Protein AF-A0A5C6WV41-F1 (afdb_monomer_lite)

Foldseek 3Di:
DVVLVQADPVGDGDPLVVQCVPDPADSLLSLLQPPHDLLANLVSLLLRLLQRLVDQFADDLVPLVPCNVQLLVLLLVQQPPPQFPSVSSSSCLQVNDCNRNVTDPVSSVSSVVSSVVSCVSSVRDPVSNPDDHDDLLSVQLSSCQRPVLQKKFFDPVQVVCVVVVNHDAQFWTWIAQQPDIATETFDDRSNADVVRDRDDGAGIFGFSHKDWDDDPPGDIHIHTGRTRGDALVSCVVSVGADKDWADWDWADDPNATFIWTFIWGDGNNHTSDTDIDGDFDLVNLLRVLVCQLVVRDQPPQNLQQVFQLLLQQVLLLAPPVPDPWDHVDRDDDSSVLSSVLCVVQVGGTSRSSSVDHSVSSHDPCCVVTVDDPVVSVVSCQQQPQWDDDPRWIWGWDQRNVQLEIETETPDPVNLPDDDDALVPDHCSDSHFYWYDRPPDIDTRGD

Secondary structure (DSSP, 8-state):
-TTTTSB-TTSPBPHHHHHHHH-SS-HHHHHHHSS--TTTHHHHHHHHHHHHHTS-SBPPGGGSTT-HHHHHHHHHHHTTT--SHHHHHHHHHHH--TTTTTB-HHHHHHHHHHHHHHHHHHT--TTGGGSPPPPHHHHHHHHHHH-GGGEEEE-HHHHHHHHTT-PPTT--EEEE-SS-EEEEPPP--TTPPTT--PPPPPSEEEEEEEEEEE-TTS-EEEEEEEEEEE-HHHHHHTT-SEEEEEEEEEEEETTEEEEEEEEEEEETTEEEEEEEEE-BHHHHHHHHHHHHHTTSSSTTHHHHHHHHHHHHHHHHTS-GGG--S---SPPPPHHHHHHHHHHHTT--BGGGGGS--GGGGS--HHHHH---HHHHHHHHHHS-SEEEETTEEEEEEEETTTTEEEEEESSHHHHTSPPPPGGGS---TT-EEEEEETTEEEEEE-

Sequence (446 aa):
LRRARALDDQGRLTALGQELATMPVSGAEGRLLIDPPAALAATLCDLVAILQRGQDLLLPDHLLRGRKEDVREARRDLFEGLHDEVSLQLAALRHGEVRRHGLRPAALREVRQIARSLRETVGVSAEQARAPLSSAEELVRHALRRIPESAFVVRSRALKRRVDGRAVRGKPEPWGNGEIELLVWPFASPALKEGEKAPADPVAGVILDTFWLGDDGTGVRGSGKMLLPCSYADLVDADIGERKVGEVRAGNHRGAPYVRARVERALAGVALSANEEALRGPELVDAAAKAILEGRILKPAGEQVLNDLHIWEVLADWPNIDR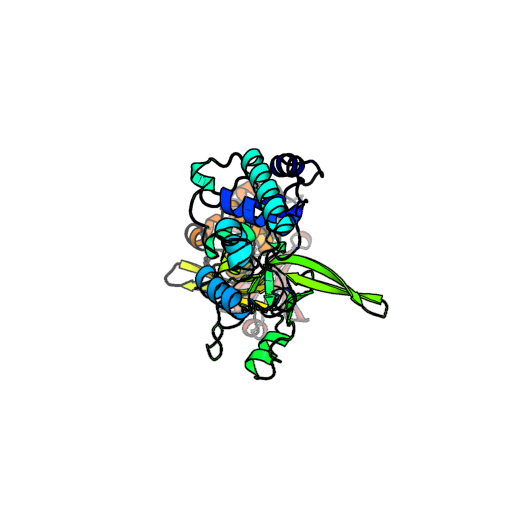TWIGEDPPPAPHDYLMERLRLLGVEREQDLMLVEPEDLRPDLEAELQIHRFDLDPLREEFPRVWEHLGFRYHCQVSPVARRVTMTPMDKKTARAADPKANLLPRFRGFRVRYKNASRVIDLRG

Organism: NCBI:txid2600176

Radius of gyration: 34.47 Å; chains: 1; bounding box: 79×51×101 Å

Structure (mmCIF, N/CA/C/O backbone):
data_AF-A0A5C6WV41-F1
#
_entry.id   AF-A0A5C6WV41-F1
#
loop_
_atom_site.group_PDB
_atom_site.id
_atom_site.type_symbol
_atom_site.label_atom_id
_atom_site.label_alt_id
_atom_site.label_comp_id
_atom_site.label_asym_id
_atom_site.label_entity_id
_atom_site.label_seq_id
_atom_site.pdbx_PDB_ins_code
_atom_site.Cartn_x
_atom_site.Cartn_y
_atom_site.Cartn_z
_atom_site.occupancy
_atom_site.B_iso_or_equiv
_atom_site.auth_seq_id
_atom_site.auth_comp_id
_atom_site.auth_asym_id
_atom_site.auth_atom_id
_atom_site.pdbx_PDB_model_num
ATOM 1 N N . LEU A 1 1 ? -11.807 14.377 2.434 1.00 68.44 1 LEU A N 1
ATOM 2 C CA . LEU A 1 1 ? -12.880 14.070 1.454 1.00 68.44 1 LEU A CA 1
ATOM 3 C C . LEU A 1 1 ? -12.355 13.456 0.149 1.00 68.44 1 LEU A C 1
ATOM 5 O O . LEU A 1 1 ? -12.734 12.327 -0.116 1.00 68.44 1 LEU A O 1
ATOM 9 N N . ARG A 1 2 ? -11.446 14.089 -0.620 1.00 77.25 2 ARG A N 1
ATOM 10 C CA . ARG A 1 2 ? -10.850 13.462 -1.834 1.00 77.25 2 ARG A CA 1
ATOM 11 C C . ARG A 1 2 ? -10.087 12.159 -1.560 1.00 77.25 2 ARG A C 1
ATOM 13 O O . ARG A 1 2 ? -10.391 11.144 -2.166 1.00 77.25 2 ARG A O 1
ATOM 20 N N . ARG A 1 3 ? -9.177 12.146 -0.573 1.00 72.25 3 ARG A N 1
ATOM 21 C CA . ARG A 1 3 ? -8.489 10.910 -0.123 1.00 72.25 3 ARG A CA 1
ATOM 22 C C . ARG A 1 3 ? -9.456 9.810 0.324 1.00 72.25 3 ARG A C 1
ATOM 24 O O . ARG A 1 3 ? -9.195 8.634 0.133 1.00 72.25 3 ARG A O 1
ATOM 31 N N . ALA A 1 4 ? -10.597 10.222 0.865 1.00 72.56 4 ALA A N 1
ATOM 32 C CA . ALA A 1 4 ? -11.679 9.344 1.280 1.00 72.56 4 ALA A CA 1
ATOM 33 C C . ALA A 1 4 ? -12.633 8.964 0.127 1.00 72.56 4 ALA A C 1
ATOM 35 O O . ALA A 1 4 ? -13.679 8.380 0.385 1.00 72.56 4 ALA A O 1
ATOM 36 N N . ARG A 1 5 ? -12.318 9.344 -1.123 1.00 81.19 5 ARG A N 1
ATOM 37 C CA . ARG A 1 5 ? -13.125 9.131 -2.340 1.00 81.19 5 ARG A CA 1
ATOM 38 C C . ARG A 1 5 ? -14.563 9.663 -2.260 1.00 81.19 5 ARG A C 1
ATOM 40 O O . ARG A 1 5 ? -15.425 9.245 -3.025 1.00 81.19 5 ARG A O 1
ATOM 47 N N . ALA A 1 6 ? -14.821 10.605 -1.353 1.00 82.62 6 ALA A N 1
ATOM 48 C CA . ALA A 1 6 ? -16.107 11.291 -1.217 1.00 82.62 6 ALA A CA 1
ATOM 49 C C . ALA A 1 6 ? -16.284 12.410 -2.260 1.00 82.62 6 ALA A C 1
ATOM 51 O O . ALA A 1 6 ? -17.397 12.863 -2.508 1.00 82.62 6 ALA A O 1
ATOM 52 N N . LEU A 1 7 ? -15.180 12.867 -2.856 1.00 86.69 7 LEU A N 1
ATOM 53 C CA . LEU A 1 7 ? -15.162 13.840 -3.943 1.00 86.69 7 LEU A CA 1
ATOM 54 C C . LEU A 1 7 ? -14.374 13.271 -5.122 1.00 86.69 7 LEU A C 1
ATOM 56 O O . LEU A 1 7 ? -13.359 12.611 -4.890 1.00 86.69 7 LEU A O 1
ATOM 60 N N . ASP A 1 8 ? -14.820 13.556 -6.342 1.00 88.12 8 ASP A N 1
ATOM 61 C CA . ASP A 1 8 ? -14.084 13.257 -7.572 1.00 88.12 8 ASP A CA 1
ATOM 62 C C . ASP A 1 8 ? -12.961 14.283 -7.847 1.00 88.12 8 ASP A C 1
ATOM 64 O O . ASP A 1 8 ? -12.753 15.248 -7.092 1.00 88.12 8 ASP A O 1
ATOM 68 N N . ASP A 1 9 ? -12.226 14.080 -8.943 1.00 87.75 9 ASP A N 1
ATOM 69 C CA . ASP A 1 9 ? -11.111 14.943 -9.361 1.00 87.75 9 ASP A CA 1
ATOM 70 C C . ASP A 1 9 ? -11.558 16.377 -9.687 1.00 87.75 9 ASP A C 1
ATOM 72 O O . ASP A 1 9 ? -10.780 17.326 -9.579 1.00 87.75 9 ASP A O 1
ATOM 76 N N . GLN A 1 10 ? -12.839 16.558 -10.009 1.00 89.38 10 GLN A N 1
ATOM 77 C CA . GLN A 1 10 ? -13.462 17.847 -10.310 1.00 89.38 10 GLN A CA 1
ATOM 78 C C . GLN A 1 10 ? -14.072 18.497 -9.055 1.00 89.38 10 GLN A C 1
ATOM 80 O O . GLN A 1 10 ? -14.589 19.611 -9.125 1.00 89.38 10 GLN A O 1
ATOM 85 N N . GLY A 1 11 ? -13.986 17.838 -7.893 1.00 86.88 11 GLY A N 1
ATOM 86 C CA . GLY A 1 11 ? -14.503 18.325 -6.617 1.00 86.88 11 GLY A CA 1
ATOM 87 C C . GLY A 1 11 ? -16.009 18.134 -6.414 1.00 86.88 11 GLY A C 1
ATOM 88 O O . GLY A 1 11 ? -16.570 18.798 -5.544 1.00 86.88 11 GLY A O 1
ATOM 89 N N . ARG A 1 12 ? -16.673 17.257 -7.175 1.00 91.12 12 ARG A N 1
ATOM 90 C CA . ARG A 1 12 ? -18.102 16.933 -7.010 1.00 91.12 12 ARG A CA 1
ATOM 91 C C . ARG A 1 12 ? -18.279 15.740 -6.077 1.00 91.12 12 ARG A C 1
ATOM 93 O O . ARG A 1 12 ? -17.393 14.894 -5.981 1.00 91.12 12 ARG A O 1
ATOM 100 N N . LEU A 1 13 ? -19.425 15.662 -5.395 1.00 88.88 13 LEU A N 1
ATOM 101 C CA . LEU A 1 13 ? -19.749 14.520 -4.534 1.00 88.88 13 LEU A CA 1
ATOM 102 C C . LEU A 1 13 ? -19.895 13.244 -5.365 1.00 88.88 13 LEU A C 1
ATOM 104 O O . LEU A 1 13 ? -20.698 13.185 -6.295 1.00 88.88 13 LEU A O 1
ATOM 108 N N . THR A 1 14 ? -19.150 12.215 -4.976 1.00 88.62 14 THR A N 1
ATOM 109 C CA . THR A 1 14 ? -19.346 10.847 -5.469 1.00 88.62 14 THR A CA 1
ATOM 110 C C . THR A 1 14 ? -20.588 10.228 -4.819 1.00 88.62 14 THR A C 1
ATOM 112 O O . THR A 1 14 ? -21.137 10.799 -3.878 1.00 88.62 14 THR A O 1
ATOM 115 N N . ALA A 1 15 ? -21.017 9.036 -5.252 1.00 85.50 15 ALA A N 1
ATOM 116 C CA . ALA A 1 15 ? -22.096 8.302 -4.572 1.00 85.50 15 ALA A CA 1
ATOM 117 C C . ALA A 1 15 ? -21.792 8.099 -3.072 1.00 85.50 15 ALA A C 1
ATOM 119 O O . ALA A 1 15 ? -22.626 8.390 -2.220 1.00 85.50 15 ALA A O 1
ATOM 120 N N . LEU A 1 16 ? -20.543 7.734 -2.752 1.00 82.88 16 LEU A N 1
ATOM 121 C CA . LEU A 1 16 ? -20.043 7.652 -1.377 1.00 82.88 16 LEU A CA 1
ATOM 122 C C . LEU A 1 16 ? -20.139 9.002 -0.646 1.00 82.88 16 LEU A C 1
ATOM 124 O O . LEU A 1 16 ? -20.516 9.056 0.520 1.00 82.88 16 LEU A O 1
ATOM 128 N N . GLY A 1 17 ? -19.785 10.101 -1.318 1.00 84.56 17 GLY A N 1
ATOM 129 C CA . GLY A 1 17 ? -19.886 11.445 -0.752 1.00 84.56 17 GLY A CA 1
ATOM 130 C C . GLY A 1 17 ? -21.323 11.882 -0.474 1.00 84.56 17 GLY A C 1
ATOM 131 O O . GLY A 1 17 ? -21.571 12.525 0.544 1.00 84.56 17 GLY A O 1
ATOM 132 N N . GLN A 1 18 ? -22.261 11.522 -1.350 1.00 87.88 18 GLN A N 1
ATOM 133 C CA . GLN A 1 18 ? -23.688 11.783 -1.161 1.00 87.88 18 GLN A CA 1
ATOM 134 C C . GLN A 1 18 ? -24.226 11.014 0.045 1.00 87.88 18 GLN A C 1
ATOM 136 O O . GLN A 1 18 ? -24.887 11.607 0.890 1.00 87.88 18 GLN A O 1
ATOM 141 N N . GLU A 1 19 ? -23.881 9.733 0.172 1.00 85.12 19 GLU A N 1
ATOM 142 C CA . GLU A 1 19 ? -24.282 8.914 1.315 1.00 85.12 19 GLU A CA 1
ATOM 143 C C . GLU A 1 19 ? -23.692 9.455 2.628 1.00 85.12 19 GLU A C 1
ATOM 145 O O . GLU A 1 19 ? -24.432 9.677 3.587 1.00 85.12 19 GLU A O 1
ATOM 150 N N . LEU A 1 20 ? -22.396 9.802 2.652 1.00 85.88 20 LEU A N 1
ATOM 151 C CA . LEU A 1 20 ? -21.759 10.446 3.812 1.00 85.88 20 LEU A CA 1
ATOM 152 C C . LEU A 1 20 ? -22.460 11.739 4.231 1.00 85.88 20 LEU A C 1
ATOM 154 O O . LEU A 1 20 ? -22.569 12.003 5.424 1.00 85.88 20 LEU A O 1
ATOM 158 N N . ALA A 1 21 ? -22.931 12.541 3.274 1.00 86.31 21 ALA A N 1
ATOM 159 C CA . ALA A 1 21 ? -23.607 13.804 3.560 1.00 86.31 21 ALA A CA 1
ATOM 160 C C . ALA A 1 21 ? -24.962 13.618 4.268 1.00 86.31 21 ALA A C 1
ATOM 162 O O . ALA A 1 21 ? -25.455 14.559 4.886 1.00 86.31 21 ALA A O 1
ATOM 163 N N . THR A 1 22 ? -25.552 12.420 4.202 1.00 85.62 22 THR A N 1
ATOM 164 C CA . THR A 1 22 ? -26.795 12.081 4.918 1.00 85.62 22 THR A CA 1
ATOM 165 C C . THR A 1 22 ? -26.556 11.565 6.338 1.00 85.62 22 THR A C 1
ATOM 167 O O . THR A 1 22 ? -27.488 11.519 7.141 1.00 85.62 22 THR A O 1
ATOM 170 N N . MET A 1 23 ? -25.316 11.190 6.668 1.00 85.81 23 MET A N 1
ATOM 171 C CA . MET A 1 23 ? -24.986 10.584 7.953 1.00 85.81 23 MET A CA 1
ATOM 172 C C . MET A 1 23 ? -24.879 11.654 9.052 1.00 85.81 23 MET A C 1
ATOM 174 O O . MET A 1 23 ? -24.146 12.630 8.887 1.00 85.81 23 MET A O 1
ATOM 178 N N . PRO A 1 24 ? -25.534 11.477 10.216 1.00 86.88 24 PRO A N 1
ATOM 179 C CA . PRO A 1 24 ? -25.537 12.467 11.295 1.00 86.88 24 PRO A CA 1
ATOM 180 C C . PRO A 1 24 ? -24.291 12.361 12.198 1.00 86.88 24 PRO A C 1
ATOM 182 O O . PRO A 1 24 ? -24.400 12.454 13.418 1.00 86.88 24 PRO A O 1
ATOM 185 N N . VAL A 1 25 ? -23.116 12.102 11.621 1.00 88.75 25 VAL A N 1
ATOM 186 C CA . VAL A 1 25 ? -21.850 11.863 12.342 1.00 88.75 25 VAL A CA 1
ATOM 187 C C . VAL A 1 25 ? -20.672 12.492 11.594 1.00 88.75 25 VAL A C 1
ATOM 189 O O . VAL A 1 25 ? -20.831 12.993 10.479 1.00 88.75 25 VAL A O 1
ATOM 192 N N . SER A 1 26 ? -19.471 12.486 12.183 1.00 86.38 26 SER A N 1
ATOM 193 C CA . SER A 1 26 ? -18.295 13.013 11.482 1.00 86.38 26 SER A CA 1
ATOM 194 C C . SER A 1 26 ? -17.955 12.177 10.241 1.00 86.38 26 SER A C 1
ATOM 196 O O . SER A 1 26 ? -18.305 11.002 10.133 1.00 86.38 26 SER A O 1
ATOM 198 N N . GLY A 1 27 ? -17.201 12.754 9.301 1.00 84.94 27 GLY A N 1
ATOM 199 C CA . GLY A 1 27 ? -16.843 12.058 8.061 1.00 84.94 27 GLY A CA 1
ATOM 200 C C . GLY A 1 27 ? -15.998 10.789 8.254 1.00 84.94 27 GLY A C 1
ATOM 201 O O . GLY A 1 27 ? -16.021 9.912 7.395 1.00 84.94 27 GLY A O 1
ATOM 202 N N . ALA A 1 28 ? -15.238 10.653 9.346 1.00 85.88 28 ALA A N 1
ATOM 203 C CA . ALA A 1 28 ? -14.498 9.419 9.631 1.00 85.88 28 ALA A CA 1
ATOM 204 C C . ALA A 1 28 ? -15.422 8.318 10.159 1.00 85.88 28 ALA A C 1
ATOM 206 O O . ALA A 1 28 ? -15.414 7.209 9.631 1.00 85.88 28 ALA A O 1
ATOM 207 N N . GLU A 1 29 ? -16.279 8.644 11.120 1.00 92.50 29 GLU A N 1
ATOM 208 C CA . GLU A 1 29 ? -17.235 7.692 11.688 1.00 92.50 29 GLU A CA 1
ATOM 209 C C . GLU A 1 29 ? -18.311 7.289 10.676 1.00 92.50 29 GLU A C 1
ATOM 211 O O . GLU A 1 29 ? -18.661 6.117 10.584 1.00 92.50 29 GLU A O 1
ATOM 216 N N . GLY A 1 30 ? -18.785 8.225 9.849 1.00 92.88 30 GLY A N 1
ATOM 217 C CA . GLY A 1 30 ? -19.754 7.939 8.790 1.00 92.88 30 GLY A CA 1
ATOM 218 C C . GLY A 1 30 ? -19.226 6.908 7.794 1.00 92.88 30 GLY A C 1
ATOM 219 O O . GLY A 1 30 ? -19.957 6.011 7.393 1.00 92.88 30 GLY A O 1
ATOM 220 N N . ARG A 1 31 ? -17.926 6.948 7.467 1.00 92.75 31 ARG A N 1
ATOM 221 C CA . ARG A 1 31 ? -17.300 5.947 6.584 1.00 92.75 31 ARG A CA 1
ATOM 222 C C . ARG A 1 31 ? -17.290 4.543 7.169 1.00 92.75 31 ARG A C 1
ATOM 224 O O . ARG A 1 31 ? -17.295 3.589 6.398 1.00 92.75 31 ARG A O 1
ATOM 231 N N . LEU A 1 32 ? -17.280 4.400 8.495 1.00 95.06 32 LEU A N 1
ATOM 232 C CA . LEU A 1 32 ? -17.419 3.090 9.132 1.00 95.06 32 LEU A CA 1
ATOM 233 C C . LEU A 1 32 ? -18.825 2.510 8.925 1.00 95.06 32 LEU A C 1
ATOM 235 O O . LEU A 1 32 ? -18.962 1.290 8.909 1.00 95.06 32 LEU A O 1
ATOM 239 N N . LEU A 1 33 ? -19.842 3.359 8.750 1.00 94.88 33 LEU A N 1
ATOM 240 C CA . LEU A 1 33 ? -21.252 2.971 8.650 1.00 94.88 33 LEU A CA 1
ATOM 241 C C . LEU A 1 33 ? -21.782 2.847 7.222 1.00 94.88 33 LEU A C 1
ATOM 243 O O . LEU A 1 33 ? -22.921 2.425 7.057 1.00 94.88 33 LEU A O 1
ATOM 247 N N . ILE A 1 34 ? -20.997 3.209 6.209 1.00 89.44 34 ILE A N 1
ATOM 248 C CA . ILE A 1 34 ? -21.413 3.079 4.809 1.00 89.44 34 ILE A CA 1
ATOM 249 C C . ILE A 1 34 ? -21.175 1.663 4.322 1.00 89.44 34 ILE A C 1
ATOM 251 O O . ILE A 1 34 ? -20.047 1.165 4.405 1.00 89.44 34 ILE A O 1
ATOM 255 N N . ASP A 1 35 ? -22.239 1.057 3.793 1.00 86.00 35 ASP A N 1
ATOM 256 C CA . ASP A 1 35 ? -22.278 -0.327 3.318 1.00 86.00 35 ASP A CA 1
ATOM 257 C C . ASP A 1 35 ? -21.479 -1.275 4.244 1.00 86.00 35 ASP A C 1
ATOM 259 O O . ASP A 1 35 ? -20.424 -1.813 3.867 1.00 86.00 35 ASP A O 1
ATOM 263 N N . PRO A 1 36 ? -21.869 -1.374 5.531 1.00 92.00 36 PRO A N 1
ATOM 264 C CA . PRO A 1 36 ? -21.168 -2.215 6.479 1.00 92.00 36 PRO A CA 1
ATOM 265 C C . PRO A 1 36 ? -21.532 -3.681 6.211 1.00 92.00 36 PRO A C 1
ATOM 267 O O . PRO A 1 36 ? -22.696 -3.985 5.936 1.00 92.00 36 PRO A O 1
ATOM 270 N N . PRO A 1 37 ? -20.589 -4.630 6.364 1.00 94.12 37 PRO A N 1
ATOM 271 C CA . PRO A 1 37 ? -20.933 -6.044 6.332 1.00 94.12 37 PRO A CA 1
ATOM 272 C C . PRO A 1 37 ? -22.066 -6.341 7.319 1.00 94.12 37 PRO A C 1
ATOM 274 O O . PRO A 1 37 ? -22.039 -5.869 8.458 1.00 94.12 37 PRO A O 1
ATOM 277 N N . ALA A 1 38 ? -23.046 -7.148 6.905 1.00 92.38 38 ALA A N 1
ATOM 278 C CA . ALA A 1 38 ? -24.262 -7.390 7.685 1.00 92.38 38 ALA A CA 1
ATOM 279 C C . ALA A 1 38 ? -23.987 -7.888 9.118 1.00 92.38 38 ALA A C 1
ATOM 281 O O . ALA A 1 38 ? -24.734 -7.548 10.035 1.00 92.38 38 ALA A O 1
ATOM 282 N N . ALA A 1 39 ? -22.906 -8.651 9.310 1.00 94.38 39 ALA A N 1
ATOM 283 C CA . ALA A 1 39 ? -22.458 -9.149 10.611 1.00 94.38 39 ALA A CA 1
ATOM 284 C C . ALA A 1 39 ? -21.830 -8.067 11.515 1.00 94.38 39 ALA A C 1
ATOM 286 O O . ALA A 1 39 ? -21.826 -8.222 12.732 1.00 94.38 39 ALA A O 1
ATOM 287 N N . LEU A 1 40 ? -21.316 -6.973 10.941 1.00 96.44 40 LEU A N 1
ATOM 288 C CA . LEU A 1 40 ? -20.650 -5.884 11.669 1.00 96.44 40 LEU A CA 1
ATOM 289 C C . LEU A 1 40 ? -21.560 -4.684 11.912 1.00 96.44 40 LEU A C 1
ATOM 291 O O . LEU A 1 40 ? -21.309 -3.904 12.828 1.00 96.44 40 LEU A O 1
ATOM 295 N N . ALA A 1 41 ? -22.606 -4.517 11.099 1.00 96.38 41 ALA A N 1
ATOM 296 C CA . ALA A 1 41 ? -23.414 -3.302 11.052 1.00 96.38 41 ALA A CA 1
ATOM 297 C C . ALA A 1 41 ? -23.902 -2.847 12.439 1.00 96.38 41 ALA A C 1
ATOM 299 O O . ALA A 1 41 ? -23.717 -1.692 12.820 1.00 96.38 41 ALA A O 1
ATOM 300 N N . ALA A 1 42 ? -24.448 -3.768 13.240 1.00 97.38 42 ALA A N 1
ATOM 301 C CA . ALA A 1 42 ? -24.949 -3.445 14.573 1.00 97.38 42 ALA A CA 1
ATOM 302 C C . ALA A 1 42 ? -23.843 -2.984 15.537 1.00 97.38 42 ALA A C 1
ATOM 304 O O . ALA A 1 42 ? -24.066 -2.036 16.292 1.00 97.38 42 ALA A O 1
ATOM 305 N N . THR A 1 43 ? -22.680 -3.640 15.508 1.00 98.25 43 THR A N 1
ATOM 306 C CA . THR A 1 43 ? -21.510 -3.313 16.338 1.00 98.25 43 THR A CA 1
ATOM 307 C C . THR A 1 43 ? -20.843 -2.015 15.887 1.00 98.25 43 THR A C 1
ATOM 309 O O . THR A 1 43 ? -20.404 -1.233 16.724 1.00 98.25 43 THR A O 1
ATOM 312 N N . LEU A 1 44 ? -20.824 -1.725 14.587 1.00 97.88 44 LEU A N 1
ATOM 313 C CA . LEU A 1 44 ? -20.314 -0.459 14.059 1.00 97.88 44 LEU A CA 1
ATOM 314 C C . LEU A 1 44 ? -21.205 0.720 14.470 1.00 97.88 44 LEU A C 1
ATOM 316 O O . LEU A 1 44 ? -20.680 1.750 14.887 1.00 97.88 44 LEU A O 1
ATOM 320 N N . CYS A 1 45 ? -22.536 0.565 14.447 1.00 97.81 45 CYS A N 1
ATOM 321 C CA . CYS A 1 45 ? -23.451 1.581 14.982 1.00 97.81 45 CYS A CA 1
ATOM 322 C C . CYS A 1 45 ? -23.202 1.852 16.475 1.00 97.81 45 CYS A C 1
ATOM 324 O O . CYS A 1 45 ? -23.268 2.999 16.908 1.00 97.81 45 CYS A O 1
ATOM 326 N N . ASP A 1 46 ? -22.910 0.814 17.263 1.00 98.31 46 ASP A N 1
ATOM 327 C CA . ASP A 1 46 ? -22.556 0.964 18.678 1.00 98.31 46 ASP A CA 1
ATOM 328 C C . ASP A 1 46 ? -21.232 1.685 18.879 1.00 98.31 46 ASP A C 1
ATOM 330 O O . ASP A 1 46 ? -21.146 2.599 19.696 1.00 98.31 46 ASP A O 1
ATOM 334 N N . LEU A 1 47 ? -20.211 1.283 18.123 1.00 97.94 47 LEU A N 1
ATOM 335 C CA . LEU A 1 47 ? -18.893 1.893 18.167 1.00 97.94 47 LEU A CA 1
ATOM 336 C C . LEU A 1 47 ? -18.985 3.382 17.843 1.00 97.94 47 LEU A C 1
ATOM 338 O O . LEU A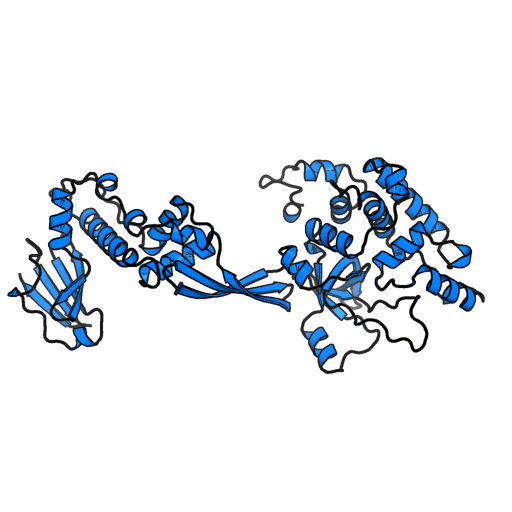 1 47 ? -18.530 4.209 18.625 1.00 97.94 47 LEU A O 1
ATOM 342 N N . VAL A 1 48 ? -19.643 3.735 16.739 1.00 97.69 48 VAL A N 1
ATOM 343 C CA . VAL A 1 48 ? -19.828 5.136 16.353 1.00 97.69 48 VAL A CA 1
ATOM 344 C C . VAL A 1 48 ? -20.650 5.901 17.389 1.00 97.69 48 VAL A C 1
ATOM 346 O O . VAL A 1 48 ? -20.319 7.041 17.697 1.00 97.69 48 VAL A O 1
ATOM 349 N N . ALA A 1 49 ? -21.664 5.286 18.002 1.00 97.62 49 ALA A N 1
ATOM 350 C CA . ALA A 1 49 ? -22.406 5.927 19.086 1.00 97.62 49 ALA A CA 1
ATOM 351 C C . ALA A 1 49 ? -21.533 6.228 20.317 1.00 97.62 49 ALA A C 1
ATOM 353 O O . ALA A 1 49 ? -21.720 7.260 20.965 1.00 97.62 49 ALA A O 1
ATOM 354 N N . ILE A 1 50 ? -20.586 5.343 20.647 1.00 97.38 50 ILE A N 1
ATOM 355 C CA . ILE A 1 50 ? -19.607 5.560 21.722 1.00 97.38 50 ILE A CA 1
ATOM 356 C C . ILE A 1 50 ? -18.671 6.720 21.355 1.00 97.38 50 ILE A C 1
ATOM 358 O O . ILE A 1 50 ? -18.470 7.618 22.175 1.00 97.38 50 ILE A O 1
ATOM 362 N N . LEU A 1 51 ? -18.144 6.730 20.126 1.00 96.06 51 LEU A N 1
ATOM 363 C CA . LEU A 1 51 ? -17.219 7.762 19.639 1.00 96.06 51 LEU A CA 1
ATOM 364 C C . LEU A 1 51 ? -17.870 9.151 19.611 1.00 96.06 51 LEU A C 1
ATOM 366 O O . LEU A 1 51 ? -17.315 10.092 20.175 1.00 96.06 51 LEU A O 1
ATOM 370 N N . GLN A 1 52 ? -19.103 9.249 19.106 1.00 94.31 52 GLN A N 1
ATOM 371 C CA . GLN A 1 52 ? -19.891 10.486 19.086 1.00 94.31 52 GLN A CA 1
ATOM 372 C C . GLN A 1 52 ? -20.054 11.117 20.471 1.00 94.31 52 GLN A C 1
ATOM 374 O O . GLN A 1 52 ? -20.142 12.339 20.603 1.00 94.31 52 GLN A O 1
ATOM 379 N N . ARG A 1 53 ? -20.087 10.297 21.528 1.00 91.00 53 ARG A N 1
ATOM 380 C CA . ARG A 1 53 ? -20.200 10.806 22.893 1.00 91.00 53 ARG A CA 1
ATOM 381 C C . ARG A 1 53 ? -18.880 11.346 23.447 1.00 91.00 53 ARG A C 1
ATOM 383 O O . ARG A 1 53 ? -18.917 12.248 24.294 1.00 91.00 53 ARG A O 1
ATOM 390 N N . GLY A 1 54 ? -17.753 10.757 23.043 1.00 84.81 54 GLY A N 1
ATOM 391 C CA . GLY A 1 54 ? -16.397 11.140 23.456 1.00 84.81 54 GLY A CA 1
ATOM 392 C C . GLY A 1 54 ? -16.096 10.968 24.952 1.00 84.81 54 GLY A C 1
ATOM 393 O O . GLY A 1 54 ? -15.170 11.588 25.477 1.00 84.81 54 GLY A O 1
ATOM 394 N N . GLN A 1 55 ? -16.899 10.188 25.687 1.00 84.12 55 GLN A N 1
ATOM 395 C CA . GLN A 1 55 ? -16.736 9.979 27.131 1.00 84.12 55 GLN A CA 1
ATOM 396 C C . GLN A 1 55 ? -16.842 8.504 27.509 1.00 84.12 55 GLN A C 1
ATOM 398 O O . GLN A 1 55 ? -17.703 7.786 27.011 1.00 84.12 55 GLN A O 1
ATOM 403 N N . ASP A 1 56 ? -16.004 8.094 28.462 1.00 89.44 56 ASP A N 1
ATOM 404 C CA . ASP A 1 56 ? -15.994 6.741 29.018 1.00 89.44 56 ASP A CA 1
ATOM 405 C C . ASP A 1 56 ? -17.329 6.406 29.709 1.00 89.44 56 ASP A C 1
ATOM 407 O O . ASP A 1 56 ? -17.836 7.183 30.531 1.00 89.44 56 ASP A O 1
ATOM 411 N N . LEU A 1 57 ? -17.890 5.233 29.398 1.00 94.94 57 LEU A N 1
ATOM 412 C CA . LEU A 1 57 ? -19.103 4.711 30.025 1.00 94.94 57 LEU A CA 1
ATOM 413 C C . LEU A 1 57 ? -18.892 4.325 31.497 1.00 94.94 57 LEU A C 1
ATOM 415 O O . LEU A 1 57 ? -19.853 4.333 32.276 1.00 94.94 57 LEU A O 1
ATOM 419 N N . LEU A 1 58 ? -17.662 4.010 31.903 1.00 94.81 58 LEU A N 1
ATOM 420 C CA . LEU A 1 58 ? -17.319 3.630 33.267 1.00 94.81 58 LEU A CA 1
ATOM 421 C C . LEU A 1 58 ? -17.220 4.852 34.192 1.00 94.81 58 LEU A C 1
ATOM 423 O O . LEU A 1 58 ? -16.742 5.936 33.843 1.00 94.81 58 LEU A O 1
ATOM 427 N N . LEU A 1 59 ? -17.650 4.666 35.441 1.00 93.25 59 LEU A N 1
ATOM 428 C CA . LEU A 1 59 ? -17.312 5.583 36.523 1.00 93.25 59 LEU A CA 1
ATOM 429 C C . LEU A 1 59 ? -15.876 5.320 37.008 1.00 93.25 59 LEU A C 1
ATOM 431 O O . LEU A 1 59 ? -15.535 4.162 37.278 1.00 93.25 59 LEU A O 1
ATOM 435 N N . PRO A 1 60 ? -15.068 6.377 37.197 1.00 89.62 60 PRO A N 1
ATOM 436 C CA . PRO A 1 60 ? -13.793 6.298 37.891 1.00 89.62 60 PRO A CA 1
ATOM 437 C C . PRO A 1 60 ? -13.932 5.732 39.304 1.00 89.62 60 PRO A C 1
ATOM 439 O O . PRO A 1 60 ? -14.901 6.024 40.007 1.00 89.62 60 PRO A O 1
ATOM 442 N N . ASP A 1 61 ? -12.905 5.012 39.753 1.00 86.69 61 ASP A N 1
ATOM 443 C CA . ASP A 1 61 ? -12.856 4.344 41.059 1.00 86.69 61 ASP A CA 1
ATOM 444 C C . ASP A 1 61 ? -13.199 5.261 42.245 1.00 86.69 61 ASP A C 1
ATOM 446 O O . ASP A 1 61 ? -13.919 4.859 43.159 1.00 86.69 61 ASP A O 1
ATOM 450 N N . HIS A 1 62 ? -12.732 6.514 42.224 1.00 88.12 62 HIS A N 1
ATOM 451 C CA . HIS A 1 62 ? -12.985 7.484 43.296 1.00 88.12 62 HIS A CA 1
ATOM 452 C C . HIS A 1 62 ? -14.465 7.901 43.413 1.00 88.12 62 HIS A C 1
ATOM 454 O O . HIS A 1 62 ? -14.874 8.429 44.444 1.00 88.12 62 HIS A O 1
ATOM 460 N N . LEU A 1 63 ? -15.292 7.636 42.393 1.00 90.19 63 LEU A N 1
ATOM 461 C CA . LEU A 1 63 ? -16.732 7.922 42.398 1.00 90.19 63 LEU A CA 1
ATOM 462 C C . LEU A 1 63 ? -17.595 6.724 42.828 1.00 90.19 63 LEU A C 1
ATOM 464 O O . LEU A 1 63 ? -18.812 6.871 42.940 1.00 90.19 63 LEU A O 1
ATOM 468 N N . LEU A 1 64 ? -17.007 5.554 43.108 1.00 89.19 64 LEU A N 1
ATOM 469 C CA . LEU A 1 64 ? -17.753 4.327 43.433 1.00 89.19 64 LEU A CA 1
ATOM 470 C C . LEU A 1 64 ? -18.253 4.243 44.893 1.00 89.19 64 LEU A C 1
ATOM 472 O O . LEU A 1 64 ? -18.980 3.308 45.225 1.00 89.19 64 LEU A O 1
ATOM 476 N N . ARG A 1 65 ? -17.917 5.228 45.747 1.00 82.44 65 ARG A N 1
ATOM 477 C CA . ARG A 1 65 ? -18.460 5.456 47.112 1.00 82.44 65 ARG A CA 1
ATOM 478 C C . ARG A 1 65 ? -18.686 4.170 47.934 1.00 82.44 65 ARG A C 1
ATOM 480 O O . ARG A 1 65 ? -19.820 3.803 48.219 1.00 82.44 65 ARG A O 1
ATOM 487 N N . GLY A 1 66 ? -17.606 3.478 48.301 1.00 82.56 66 GLY A N 1
ATOM 488 C CA . GLY A 1 66 ? -17.639 2.300 49.185 1.00 82.56 66 GLY A CA 1
ATOM 489 C C . GLY A 1 66 ? -17.940 0.958 48.504 1.00 82.56 66 GLY A C 1
ATOM 490 O O . GLY A 1 66 ? -17.594 -0.074 49.056 1.00 82.56 66 GLY A O 1
ATOM 491 N N . ARG A 1 67 ? -18.474 0.949 47.275 1.00 88.88 67 ARG A N 1
ATOM 492 C CA . ARG A 1 67 ? -18.755 -0.279 46.492 1.00 88.88 67 ARG A CA 1
ATOM 493 C C . ARG A 1 67 ? -17.626 -0.647 45.530 1.00 88.88 67 ARG A C 1
ATOM 495 O O . ARG A 1 67 ? -17.855 -1.202 44.460 1.00 88.88 67 ARG A O 1
ATOM 502 N N . LYS A 1 68 ? -16.407 -0.215 45.851 1.00 89.62 68 LYS A N 1
ATOM 503 C CA . LYS A 1 68 ? -15.271 -0.276 44.929 1.00 89.62 68 LYS A CA 1
ATOM 504 C C . LYS A 1 68 ? -14.931 -1.720 44.570 1.00 89.62 68 LYS A C 1
ATOM 506 O O . LYS A 1 68 ? -14.719 -2.006 43.398 1.00 89.62 68 LYS A O 1
ATOM 511 N N . GLU A 1 69 ? -14.902 -2.598 45.568 1.00 90.88 69 GLU A N 1
ATOM 512 C CA . GLU A 1 69 ? -14.464 -3.979 45.384 1.00 90.88 69 GLU A CA 1
ATOM 513 C C . GLU A 1 69 ? -15.513 -4.816 44.643 1.00 90.88 69 GLU A C 1
ATOM 515 O O . GLU A 1 69 ? -15.177 -5.403 43.619 1.00 90.88 69 GLU A O 1
ATOM 520 N N . ASP A 1 70 ? -16.791 -4.727 45.029 1.00 93.44 70 ASP A N 1
ATOM 521 C CA . ASP A 1 70 ? -17.901 -5.393 44.326 1.00 93.44 70 ASP A CA 1
ATOM 522 C C . ASP A 1 70 ? -17.982 -4.986 42.845 1.00 93.44 70 ASP A C 1
ATOM 524 O O . ASP A 1 70 ? -18.172 -5.814 41.955 1.00 93.44 70 ASP A O 1
ATOM 528 N N . VAL A 1 71 ? -17.821 -3.687 42.555 1.00 94.81 71 VAL A N 1
ATOM 529 C CA . VAL A 1 71 ? -17.840 -3.181 41.175 1.00 94.81 71 VAL A CA 1
ATOM 530 C C . VAL A 1 71 ? -16.617 -3.663 40.399 1.00 94.81 71 VAL A C 1
ATOM 532 O O . VAL A 1 71 ? -16.739 -3.966 39.214 1.00 94.81 71 VAL A O 1
ATOM 535 N N . ARG A 1 72 ? -15.439 -3.729 41.029 1.00 91.62 72 ARG A N 1
ATOM 536 C CA . ARG A 1 72 ? -14.230 -4.273 40.394 1.00 91.62 72 ARG A CA 1
ATOM 537 C C . ARG A 1 72 ? -14.401 -5.746 40.067 1.00 91.62 72 ARG A C 1
ATOM 539 O O . ARG A 1 72 ? -14.059 -6.139 38.962 1.00 91.62 72 ARG A O 1
ATOM 546 N N . GLU A 1 73 ? -14.957 -6.531 40.982 1.00 93.25 73 GLU A N 1
ATOM 547 C CA . GLU A 1 73 ? -15.261 -7.940 40.745 1.00 93.25 73 GLU A CA 1
ATOM 548 C C . GLU A 1 73 ? -16.230 -8.117 39.581 1.00 93.25 73 GLU A C 1
ATOM 550 O O . GLU A 1 73 ? -15.892 -8.781 38.608 1.00 93.25 73 GLU A O 1
ATOM 555 N N . ALA A 1 74 ? -17.354 -7.401 39.590 1.00 95.12 74 ALA A N 1
ATOM 556 C CA . ALA A 1 74 ? -18.304 -7.468 38.487 1.00 95.12 74 ALA A CA 1
ATOM 557 C C . ALA A 1 74 ? -17.711 -7.004 37.143 1.00 95.12 74 ALA A C 1
ATOM 559 O O . ALA A 1 74 ? -18.072 -7.527 36.091 1.00 95.12 74 ALA A O 1
ATOM 560 N N . ARG A 1 75 ? -16.812 -6.009 37.147 1.00 95.25 75 ARG A N 1
ATOM 561 C CA . ARG A 1 75 ? -16.090 -5.582 35.936 1.00 95.25 75 ARG A CA 1
ATOM 562 C C . ARG A 1 75 ? -15.115 -6.649 35.446 1.00 95.25 75 ARG A C 1
ATOM 564 O O . ARG A 1 75 ? -14.947 -6.756 34.237 1.00 95.25 75 ARG A O 1
ATOM 571 N N . ARG A 1 76 ? -14.492 -7.422 36.343 1.00 93.12 76 ARG A N 1
ATOM 572 C CA . ARG A 1 76 ? -13.628 -8.542 35.949 1.00 93.12 76 ARG A CA 1
ATOM 573 C C . ARG A 1 76 ? -14.410 -9.602 35.191 1.00 93.12 76 ARG A C 1
ATOM 575 O O . ARG A 1 76 ? -13.959 -10.000 34.127 1.00 93.12 76 ARG A O 1
ATOM 582 N N . ASP A 1 77 ? -15.593 -9.956 35.682 1.00 94.25 77 ASP A N 1
ATOM 583 C CA . ASP A 1 77 ? -16.464 -10.924 35.009 1.00 94.25 77 ASP A CA 1
ATOM 584 C C . ASP A 1 77 ? -16.953 -10.397 33.651 1.00 94.25 77 ASP A C 1
ATOM 586 O O . ASP A 1 77 ? -16.923 -11.104 32.650 1.00 94.25 77 ASP A O 1
ATOM 590 N N . LEU A 1 78 ? -17.391 -9.133 33.593 1.00 95.75 78 LEU A N 1
ATOM 591 C CA . LEU A 1 78 ? -17.932 -8.542 32.363 1.00 95.75 78 LEU A CA 1
ATOM 592 C C . LEU A 1 78 ? -16.879 -8.392 31.254 1.00 95.75 78 LEU A C 1
ATOM 594 O O . LEU A 1 78 ? -17.220 -8.456 30.074 1.00 95.75 78 LEU A O 1
ATOM 598 N N . PHE A 1 79 ? -15.627 -8.123 31.626 1.00 94.81 79 PHE A N 1
ATOM 599 C CA . PHE A 1 79 ? -14.546 -7.808 30.690 1.00 94.81 79 PHE A CA 1
ATOM 600 C C . PHE A 1 79 ? -13.511 -8.929 30.569 1.00 94.81 79 PHE A C 1
ATOM 602 O O . PHE A 1 79 ? -12.405 -8.691 30.079 1.00 94.81 79 PHE A O 1
ATOM 609 N N . GLU A 1 80 ? -13.846 -10.139 31.017 1.00 92.06 80 GLU A N 1
ATOM 610 C CA . GLU A 1 80 ? -12.977 -11.304 30.893 1.00 92.06 80 GLU A CA 1
ATOM 611 C C . GLU A 1 80 ? -12.544 -11.509 29.429 1.00 92.06 80 GLU A C 1
ATOM 613 O O . GLU A 1 80 ? -13.354 -11.451 28.504 1.00 92.06 80 GLU A O 1
ATOM 618 N N . GLY A 1 81 ? -11.237 -11.689 29.210 1.00 88.38 81 GLY A N 1
ATOM 619 C CA . GLY A 1 81 ? -10.650 -11.846 27.874 1.00 88.38 81 GLY A CA 1
ATOM 620 C C . GLY A 1 81 ? -10.572 -10.568 27.025 1.00 88.38 81 GLY A C 1
ATOM 621 O O . GLY A 1 81 ? -10.070 -10.624 25.904 1.00 88.38 81 GLY A O 1
ATOM 622 N N . LEU A 1 82 ? -11.027 -9.414 27.530 1.00 91.62 82 LEU A N 1
ATOM 623 C CA . LEU A 1 82 ? -10.949 -8.143 26.807 1.00 91.62 82 LEU A CA 1
ATOM 624 C C . LEU A 1 82 ? -9.668 -7.379 27.160 1.00 91.62 82 LEU A C 1
ATOM 626 O O . LEU A 1 82 ? -9.350 -7.112 28.329 1.00 91.62 82 LEU A O 1
ATOM 630 N N . HIS A 1 83 ? -8.933 -6.995 26.118 1.00 88.81 83 HIS A N 1
ATOM 631 C CA . HIS A 1 83 ? -7.586 -6.431 26.232 1.00 88.81 83 HIS A CA 1
ATOM 632 C C . HIS A 1 83 ? -7.419 -5.085 25.519 1.00 88.81 83 HIS A C 1
ATOM 634 O O . HIS A 1 83 ? -6.302 -4.586 25.413 1.00 88.81 83 HIS A O 1
ATOM 640 N N . ASP A 1 84 ? -8.518 -4.476 25.077 1.00 93.00 84 ASP A N 1
ATOM 641 C CA . ASP A 1 84 ? -8.520 -3.180 24.409 1.00 93.00 84 ASP A CA 1
ATOM 642 C C . ASP A 1 84 ? -9.718 -2.306 24.816 1.00 93.00 84 ASP A C 1
ATOM 644 O O . ASP A 1 84 ? -10.744 -2.790 25.306 1.00 93.00 84 ASP A O 1
ATOM 648 N N . GLU A 1 85 ? -9.568 -0.993 24.619 1.00 93.62 85 GLU A N 1
ATOM 649 C CA . GLU A 1 85 ? -10.565 0.012 25.004 1.00 93.62 85 GLU A CA 1
ATOM 650 C C . GLU A 1 85 ? -11.874 -0.141 24.222 1.00 93.62 85 GLU A C 1
ATOM 652 O O . GLU A 1 85 ? -12.954 0.046 24.784 1.00 93.62 85 GLU A O 1
ATOM 657 N N . VAL A 1 86 ? -11.794 -0.499 22.938 1.00 96.19 86 VAL A N 1
ATOM 658 C CA . VAL A 1 86 ? -12.948 -0.566 22.036 1.00 96.19 86 VAL A CA 1
ATOM 659 C C . VAL A 1 86 ? -13.869 -1.714 22.431 1.00 96.19 86 VAL A C 1
ATOM 661 O O . VAL A 1 86 ? -15.055 -1.490 22.693 1.00 96.19 86 VAL A O 1
ATOM 664 N N . SER A 1 87 ? -13.323 -2.925 22.544 1.00 95.62 87 SER A N 1
ATOM 665 C CA . SER A 1 87 ? -14.067 -4.116 22.955 1.00 95.62 87 SER A CA 1
ATOM 666 C C . SER A 1 87 ? -14.693 -3.925 24.334 1.00 95.62 87 SER A C 1
ATOM 668 O O . SER A 1 87 ? -15.853 -4.284 24.546 1.00 95.62 87 SER A O 1
ATOM 670 N N . LEU A 1 88 ? -13.969 -3.284 25.259 1.00 95.62 88 LEU A N 1
ATOM 671 C CA . LEU A 1 88 ? -14.479 -2.986 26.593 1.00 95.62 88 LEU A CA 1
ATOM 672 C C . LEU A 1 88 ? -15.692 -2.047 26.552 1.00 95.62 88 LEU A C 1
ATOM 674 O O . LEU A 1 88 ? -16.705 -2.323 27.201 1.00 95.62 88 LEU A O 1
ATOM 678 N N . GLN A 1 89 ? -15.618 -0.938 25.809 1.00 96.81 89 GLN A N 1
ATOM 679 C CA . GLN A 1 89 ? -16.729 0.020 25.731 1.00 96.81 89 GLN A CA 1
ATOM 680 C C . GLN A 1 89 ? -17.953 -0.591 25.035 1.00 96.81 89 GLN A C 1
ATOM 682 O O . GLN A 1 89 ? -19.085 -0.366 25.469 1.00 96.81 89 GLN A O 1
ATOM 687 N N . LEU A 1 90 ? -17.741 -1.420 24.009 1.00 97.56 90 LEU A N 1
ATOM 688 C CA . LEU A 1 90 ? -18.808 -2.171 23.343 1.00 97.56 90 LEU A CA 1
ATOM 689 C C . LEU A 1 90 ? -19.498 -3.150 24.306 1.00 97.56 90 LEU A C 1
ATOM 691 O O . LEU A 1 90 ? -20.731 -3.166 24.395 1.00 97.56 90 LEU A O 1
ATOM 695 N N . ALA A 1 91 ? -18.723 -3.909 25.086 1.00 97.00 91 ALA A N 1
ATOM 696 C CA . ALA A 1 91 ? -19.255 -4.810 26.107 1.00 97.00 91 ALA A CA 1
ATOM 697 C C . ALA A 1 91 ? -20.020 -4.043 27.200 1.00 97.00 91 ALA A C 1
ATOM 699 O O . ALA A 1 91 ? -21.133 -4.426 27.570 1.00 97.00 91 ALA A O 1
ATOM 700 N N . ALA A 1 92 ? -19.485 -2.908 27.662 1.00 97.25 92 ALA A N 1
ATOM 701 C CA . ALA A 1 92 ? -20.150 -2.044 28.635 1.00 97.25 92 ALA A CA 1
ATOM 702 C C . ALA A 1 92 ? -21.484 -1.490 28.103 1.00 97.25 92 ALA A C 1
ATOM 704 O O . ALA A 1 92 ? -22.474 -1.442 28.838 1.00 97.25 92 ALA A O 1
ATOM 705 N N . LEU A 1 93 ? -21.551 -1.113 26.825 1.00 97.50 93 LEU A N 1
ATOM 706 C CA . LEU A 1 93 ? -22.780 -0.628 26.202 1.00 97.50 93 LEU A CA 1
ATOM 707 C C . LEU A 1 93 ? -23.858 -1.720 26.119 1.00 97.50 93 LEU A C 1
ATOM 709 O O . LEU A 1 93 ? -25.029 -1.468 26.442 1.00 97.50 93 LEU A O 1
ATOM 713 N N . ARG A 1 94 ? -23.470 -2.922 25.681 1.00 95.56 94 ARG A N 1
ATOM 714 C CA . ARG A 1 94 ? -24.384 -4.036 25.386 1.00 95.56 94 ARG A CA 1
ATOM 715 C C . ARG A 1 94 ? -24.813 -4.822 26.612 1.00 95.56 94 ARG A C 1
ATOM 717 O O . ARG A 1 94 ? -26.003 -5.077 26.781 1.00 95.56 94 ARG A O 1
ATOM 724 N N . HIS A 1 95 ? -23.860 -5.169 27.463 1.00 96.12 95 HIS A N 1
ATOM 725 C CA . HIS A 1 95 ? -24.043 -6.119 28.560 1.00 96.12 95 HIS A CA 1
ATOM 726 C C . HIS A 1 95 ? -23.895 -5.454 29.933 1.00 96.12 95 HIS A C 1
ATOM 728 O O . HIS A 1 95 ? -24.253 -6.024 30.960 1.00 96.12 95 HIS A O 1
ATOM 734 N N . GLY A 1 96 ? -23.424 -4.207 29.962 1.00 96.19 96 GLY A N 1
ATOM 735 C CA . GLY A 1 96 ? -23.227 -3.465 31.188 1.00 96.19 96 GLY A CA 1
ATOM 736 C C . GLY A 1 96 ? -24.525 -3.018 31.875 1.00 96.19 96 GLY A C 1
ATOM 737 O O . GLY A 1 96 ? -25.387 -2.325 31.324 1.00 96.19 96 GLY A O 1
ATOM 738 N N . GLU A 1 97 ? -24.618 -3.367 33.152 1.00 96.81 97 GLU A N 1
ATOM 739 C CA . GLU A 1 97 ? -25.583 -2.846 34.122 1.00 96.81 97 GLU A CA 1
ATOM 740 C C . GLU A 1 97 ? -25.027 -1.674 34.950 1.00 96.81 97 GLU A C 1
ATOM 742 O O . GLU A 1 97 ? -23.958 -1.765 35.558 1.00 96.81 97 GLU A O 1
ATOM 747 N N . VAL A 1 98 ? -25.812 -0.595 35.059 1.00 96.06 98 VAL A N 1
ATOM 748 C CA . VAL A 1 98 ? -25.416 0.675 35.697 1.00 96.06 98 VAL A CA 1
ATOM 749 C C . VAL A 1 98 ? -24.930 0.512 37.137 1.00 96.06 98 VAL A C 1
ATOM 751 O O . VAL A 1 98 ? -23.882 1.045 37.500 1.00 96.06 98 VAL A O 1
ATOM 754 N N . ARG A 1 99 ? -25.701 -0.185 37.980 1.00 93.81 99 ARG A N 1
ATOM 755 C CA . ARG A 1 99 ? -25.393 -0.299 39.414 1.00 93.81 99 ARG A CA 1
ATOM 756 C C . ARG A 1 99 ? -24.288 -1.309 39.692 1.00 93.81 99 ARG A C 1
ATOM 758 O O . ARG A 1 99 ? -23.453 -1.013 40.541 1.00 93.81 99 ARG A O 1
ATOM 765 N N . ARG A 1 100 ? -24.313 -2.449 38.996 1.00 95.75 100 ARG A N 1
ATOM 766 C CA . ARG A 1 100 ? -23.397 -3.579 39.184 1.00 95.75 100 ARG A CA 1
ATOM 767 C C . ARG A 1 100 ? -21.991 -3.270 38.671 1.00 95.75 100 ARG A C 1
ATOM 769 O O . ARG A 1 100 ? -21.031 -3.478 39.394 1.00 95.75 100 ARG A O 1
ATOM 776 N N . HIS A 1 101 ? -21.871 -2.677 37.483 1.00 96.19 101 HIS A N 1
ATOM 777 C CA . HIS A 1 101 ? -20.568 -2.392 36.859 1.00 96.19 101 HIS A CA 1
ATOM 778 C C . HIS A 1 101 ? -20.114 -0.935 37.038 1.00 96.19 101 HIS A C 1
ATOM 780 O O . HIS A 1 101 ? -19.092 -0.522 36.489 1.00 96.19 101 HIS A O 1
ATOM 786 N N . GLY A 1 102 ? -20.869 -0.128 37.794 1.00 95.62 102 GLY A N 1
ATOM 787 C CA . GLY A 1 102 ? -20.550 1.278 38.038 1.00 95.62 102 GLY A CA 1
ATOM 788 C C . GLY A 1 102 ? -20.450 2.078 36.740 1.00 95.62 102 GLY A C 1
ATOM 789 O O . GLY A 1 102 ? -19.400 2.652 36.456 1.00 95.62 102 GLY A O 1
ATOM 790 N N . LEU A 1 103 ? -21.515 2.087 35.938 1.00 96.06 103 LEU A N 1
ATOM 791 C CA . LEU A 1 103 ? -21.574 2.849 34.685 1.00 96.06 103 LEU A CA 1
ATOM 792 C C . LEU A 1 103 ? -22.220 4.213 34.907 1.00 96.06 103 LEU A C 1
ATOM 794 O O . LEU A 1 103 ? -23.042 4.393 35.808 1.00 96.06 103 LEU A O 1
ATOM 798 N N . ARG A 1 104 ? -21.900 5.172 34.042 1.00 95.94 104 ARG A N 1
ATOM 799 C CA . ARG A 1 104 ? -22.541 6.489 34.005 1.00 95.94 104 ARG A CA 1
ATOM 800 C C . ARG A 1 104 ? -23.968 6.346 33.452 1.00 95.94 104 ARG A C 1
ATOM 802 O O . ARG A 1 104 ? -24.124 6.107 32.256 1.00 95.94 104 ARG A O 1
ATOM 809 N N . PRO A 1 105 ? -25.030 6.534 34.265 1.00 94.75 105 PRO A N 1
ATOM 810 C CA . PRO A 1 105 ? -26.397 6.237 33.829 1.00 94.75 105 PRO A CA 1
ATOM 811 C C . PRO A 1 105 ? -26.860 7.117 32.663 1.00 94.75 105 PRO A C 1
ATOM 813 O O . PRO A 1 105 ? -27.558 6.644 31.772 1.00 94.75 105 PRO A O 1
ATOM 816 N N . ALA A 1 106 ? -26.490 8.402 32.684 1.00 94.94 106 ALA A N 1
ATOM 817 C CA . ALA A 1 106 ? -26.844 9.347 31.629 1.00 94.94 106 ALA A CA 1
ATOM 818 C C . ALA A 1 106 ? -26.125 9.013 30.315 1.00 94.94 106 ALA A C 1
ATOM 820 O O . ALA A 1 106 ? -26.794 8.868 29.297 1.00 94.94 106 ALA A O 1
ATOM 821 N N . ALA A 1 107 ? -24.806 8.787 30.368 1.00 95.44 107 ALA A N 1
ATOM 822 C CA . ALA A 1 107 ? -24.009 8.440 29.191 1.00 95.44 107 ALA A CA 1
ATOM 823 C C . ALA A 1 107 ? -24.489 7.133 28.546 1.00 95.44 107 ALA A C 1
ATOM 825 O O . ALA A 1 107 ? -24.699 7.084 27.342 1.00 95.44 107 ALA A O 1
ATOM 826 N N . LEU A 1 108 ? -24.766 6.096 29.344 1.00 96.69 108 LEU A N 1
ATOM 827 C CA . LEU A 1 108 ? -25.257 4.825 28.810 1.00 96.69 108 LEU A CA 1
ATOM 828 C C . LEU A 1 108 ? -26.609 4.973 28.094 1.00 96.69 108 LEU A C 1
ATOM 830 O O . LEU A 1 108 ? -26.820 4.360 27.051 1.00 96.69 108 LEU A O 1
ATOM 834 N N . ARG A 1 109 ? -27.536 5.776 28.636 1.00 96.56 109 ARG A N 1
ATOM 835 C CA . ARG A 1 109 ? -28.827 6.038 27.974 1.00 96.56 109 ARG A CA 1
ATOM 836 C C . ARG A 1 109 ? -28.646 6.787 26.659 1.00 96.56 109 ARG A C 1
ATOM 838 O O . ARG A 1 109 ? -29.253 6.401 25.667 1.00 96.56 109 ARG A O 1
ATOM 845 N N . GLU A 1 110 ? -27.814 7.819 26.670 1.00 97.25 110 GLU A N 1
ATOM 846 C CA . GLU A 1 110 ? -27.519 8.658 25.510 1.00 97.25 110 GLU A CA 1
ATOM 847 C C . GLU A 1 110 ? -26.865 7.849 24.382 1.00 97.25 110 GLU A C 1
ATOM 849 O O . GLU A 1 110 ? -27.388 7.815 23.272 1.00 97.25 110 GLU A O 1
ATOM 854 N N . VAL A 1 111 ? -25.804 7.091 24.683 1.00 97.75 111 VAL A N 1
ATOM 855 C CA . VAL A 1 111 ? -25.130 6.230 23.697 1.00 97.75 111 VAL A CA 1
ATOM 856 C C . VAL A 1 111 ? -26.087 5.172 23.141 1.00 97.75 111 VAL A C 1
ATOM 858 O O . VAL A 1 111 ? -26.118 4.948 21.935 1.00 97.75 111 VAL A O 1
ATOM 861 N N . ARG A 1 112 ? -26.946 4.559 23.971 1.00 97.00 112 ARG A N 1
ATOM 862 C CA . ARG A 1 112 ? -27.968 3.608 23.484 1.00 97.00 112 ARG A CA 1
ATOM 863 C C . ARG A 1 112 ? -29.003 4.263 22.569 1.00 97.00 112 ARG A C 1
ATOM 865 O O . ARG A 1 112 ? -29.497 3.601 21.656 1.00 97.00 112 ARG A O 1
ATOM 872 N N . GLN A 1 113 ? -29.352 5.524 22.818 1.00 96.94 113 GLN A N 1
ATOM 873 C CA . GLN A 1 113 ? -30.261 6.285 21.965 1.00 96.94 113 GLN A CA 1
ATOM 874 C C . GLN A 1 113 ? -29.607 6.613 20.618 1.00 96.94 113 GLN A C 1
ATOM 876 O O . GLN A 1 113 ? -30.227 6.367 19.585 1.00 96.94 113 GLN A O 1
ATOM 881 N N . ILE A 1 114 ? -28.351 7.076 20.621 1.00 96.81 114 ILE A N 1
ATOM 882 C CA . ILE A 1 114 ? -27.579 7.320 19.393 1.00 96.81 114 ILE A CA 1
ATOM 883 C C . ILE A 1 114 ? -27.439 6.018 18.596 1.00 96.81 114 ILE A C 1
ATOM 885 O O . ILE A 1 114 ? -27.792 5.983 17.422 1.00 96.81 114 ILE A O 1
ATOM 889 N N . ALA A 1 115 ? -27.030 4.918 19.236 1.00 97.12 115 ALA A N 1
ATOM 890 C CA . ALA A 1 115 ? -26.877 3.624 18.574 1.00 97.12 115 ALA A CA 1
ATOM 891 C C . ALA A 1 115 ? -28.186 3.127 17.943 1.00 97.12 115 ALA A C 1
ATOM 893 O O . ALA A 1 115 ? -28.164 2.524 16.875 1.00 97.12 115 ALA A O 1
ATOM 894 N N . ARG A 1 116 ? -29.340 3.365 18.581 1.00 96.56 116 ARG A N 1
ATOM 895 C CA . ARG A 1 116 ? -30.649 3.026 18.001 1.00 96.56 116 ARG A CA 1
ATOM 896 C C . ARG A 1 116 ? -30.940 3.851 16.750 1.00 96.56 116 ARG A C 1
ATOM 898 O O . ARG A 1 116 ? -31.267 3.258 15.732 1.00 96.56 116 ARG A O 1
ATOM 905 N N . SER A 1 117 ? -30.755 5.168 16.827 1.00 95.81 117 SER A N 1
ATOM 906 C CA . SER A 1 117 ? -30.933 6.071 15.683 1.00 95.81 117 SER A CA 1
ATOM 907 C C . SER A 1 117 ? -30.033 5.669 14.509 1.00 95.81 117 SER A C 1
ATOM 909 O O . SER A 1 117 ? -30.499 5.508 13.388 1.00 95.81 117 SER A O 1
ATOM 911 N N . LEU A 1 118 ? -28.755 5.379 14.775 1.00 95.81 118 LEU A N 1
ATOM 912 C CA . LEU A 1 118 ? -27.818 4.929 13.743 1.00 95.81 118 LEU A CA 1
ATOM 913 C C . LEU A 1 118 ? -28.229 3.592 13.119 1.00 95.81 118 LEU A C 1
ATOM 915 O O . LEU A 1 118 ? -28.128 3.437 11.908 1.00 95.81 118 LEU A O 1
ATOM 919 N N . ARG A 1 119 ? -28.716 2.636 13.918 1.00 96.06 119 ARG A N 1
ATOM 920 C CA . ARG A 1 119 ? -29.225 1.358 13.398 1.00 96.06 119 ARG A CA 1
ATOM 921 C C . ARG A 1 119 ? -30.444 1.544 12.501 1.00 96.06 119 ARG A C 1
ATOM 923 O O . ARG A 1 119 ? -30.536 0.854 11.494 1.00 96.06 119 ARG A O 1
ATOM 930 N N . GLU A 1 120 ? -31.348 2.457 12.851 1.00 94.56 120 GLU A N 1
ATOM 931 C CA . GLU A 1 120 ? -32.502 2.808 12.015 1.00 94.56 120 GLU A CA 1
ATOM 932 C C . GLU A 1 120 ? -32.040 3.417 10.684 1.00 94.56 120 GLU A C 1
ATOM 934 O O . GLU A 1 120 ? -32.467 2.955 9.629 1.00 94.56 120 GLU A O 1
ATOM 939 N N . THR A 1 121 ? -31.098 4.365 10.719 1.00 91.88 121 THR A N 1
ATOM 940 C CA . THR A 1 121 ? -30.520 4.993 9.517 1.00 91.88 121 THR A CA 1
ATOM 941 C C . THR A 1 121 ? -29.792 3.995 8.614 1.00 91.88 121 THR A C 1
ATOM 943 O O . THR A 1 121 ? -29.942 4.046 7.399 1.00 91.88 121 THR A O 1
ATOM 946 N N . VAL A 1 122 ? -29.017 3.073 9.193 1.00 91.81 122 VAL A N 1
ATOM 947 C CA . VAL A 1 122 ? -28.244 2.054 8.455 1.00 91.81 122 VAL A CA 1
ATOM 948 C C . VAL A 1 122 ? -29.122 0.866 8.017 1.00 91.81 122 VAL A C 1
ATOM 950 O O . VAL A 1 122 ? -28.697 0.046 7.210 1.00 91.81 122 VAL A O 1
ATOM 953 N N . GLY A 1 123 ? -30.355 0.751 8.523 1.00 93.75 123 GLY A N 1
ATOM 954 C CA . GLY A 1 123 ? -31.259 -0.357 8.194 1.00 93.75 123 GLY A CA 1
ATOM 955 C C . GLY A 1 123 ? -30.911 -1.678 8.892 1.00 93.75 123 GLY A C 1
ATOM 956 O O . GLY A 1 123 ? -31.163 -2.756 8.357 1.00 93.75 123 GLY A O 1
ATOM 957 N N . VAL A 1 124 ? -30.327 -1.621 10.092 1.00 95.62 124 VAL A N 1
ATOM 958 C CA . VAL A 1 124 ? -29.980 -2.809 10.885 1.00 95.62 124 VAL A CA 1
ATOM 959 C C . VAL A 1 124 ? -31.248 -3.466 11.434 1.00 95.62 124 VAL A C 1
ATOM 961 O O . VAL A 1 124 ? -32.015 -2.851 12.177 1.00 95.62 124 VAL A O 1
ATOM 964 N N . SER A 1 125 ? -31.447 -4.747 11.124 1.00 94.25 125 SER A N 1
ATOM 965 C CA . SER A 1 125 ? -32.592 -5.520 11.615 1.00 94.25 125 SER A CA 1
ATOM 966 C C . SER A 1 125 ? -32.541 -5.763 13.129 1.00 94.25 125 SER A C 1
ATOM 968 O O . SER A 1 125 ? -31.486 -5.725 13.767 1.00 94.25 125 SER A O 1
ATOM 970 N N . ALA A 1 126 ? -33.692 -6.091 13.721 1.00 92.25 126 ALA A N 1
ATOM 971 C CA . ALA A 1 126 ? -33.777 -6.438 15.140 1.00 92.25 126 ALA A CA 1
ATOM 972 C C . ALA A 1 126 ? -32.954 -7.689 15.510 1.00 92.25 126 ALA A C 1
ATOM 974 O O . ALA A 1 126 ? -32.473 -7.786 16.638 1.00 92.25 126 ALA A O 1
ATOM 975 N N . GLU A 1 127 ? -32.790 -8.628 14.575 1.00 92.94 127 GLU A N 1
ATOM 976 C CA . GLU A 1 127 ? -31.967 -9.827 14.753 1.00 92.94 127 GLU A CA 1
ATOM 977 C C . GLU A 1 127 ? -30.479 -9.469 14.796 1.00 92.94 127 GLU A C 1
ATOM 979 O O . GLU A 1 127 ? -29.805 -9.777 15.777 1.00 92.94 127 GLU A O 1
ATOM 984 N N . GLN A 1 128 ? -29.991 -8.710 13.810 1.00 91.88 128 GLN A N 1
ATOM 985 C CA . GLN A 1 128 ? -28.616 -8.194 13.804 1.00 91.88 128 GLN A CA 1
ATOM 986 C C . GLN A 1 128 ? -28.337 -7.336 15.040 1.00 91.88 128 GLN A C 1
ATOM 988 O O . GLN A 1 128 ? -27.280 -7.432 15.655 1.00 91.88 128 GLN A O 1
ATOM 993 N N . ALA A 1 129 ? -29.309 -6.526 15.461 1.00 91.94 129 ALA A N 1
ATOM 994 C CA . ALA A 1 129 ? -29.196 -5.733 16.673 1.00 91.94 129 ALA A CA 1
ATOM 995 C C . ALA A 1 129 ? -29.119 -6.585 17.950 1.00 91.94 129 ALA A C 1
ATOM 997 O O . ALA A 1 129 ? -28.756 -6.035 18.980 1.00 91.94 129 ALA A O 1
ATOM 998 N N . ARG A 1 130 ? -29.449 -7.879 17.937 1.00 91.88 130 ARG A N 1
ATOM 999 C CA . ARG A 1 130 ? -29.305 -8.793 19.088 1.00 91.88 130 ARG A CA 1
ATOM 1000 C C . ARG A 1 130 ? -28.147 -9.776 18.933 1.00 91.88 130 ARG A C 1
ATOM 1002 O O . ARG A 1 130 ? -27.875 -10.511 19.880 1.00 91.88 130 ARG A O 1
ATOM 1009 N N . ALA A 1 131 ? -27.493 -9.789 17.775 1.00 92.00 131 ALA A N 1
ATOM 1010 C CA . ALA A 1 131 ? -26.354 -10.648 17.517 1.00 92.00 131 ALA A CA 1
ATOM 1011 C C . ALA A 1 131 ? -25.204 -10.359 18.506 1.00 92.00 131 ALA A C 1
ATOM 1013 O O . ALA A 1 131 ? -25.113 -9.245 19.042 1.00 92.00 131 ALA A O 1
ATOM 1014 N N . PRO A 1 132 ? -24.332 -11.351 18.760 1.00 92.94 132 PRO A N 1
ATOM 1015 C CA . PRO A 1 132 ? -23.104 -11.141 19.516 1.00 92.94 132 PRO A CA 1
ATOM 1016 C C . PRO A 1 132 ? -22.254 -10.010 18.931 1.00 92.94 132 PRO A C 1
ATOM 1018 O O . PRO A 1 132 ? -22.346 -9.695 17.744 1.00 92.94 132 PRO A O 1
ATOM 1021 N N . LEU A 1 133 ? -21.405 -9.414 19.770 1.00 94.25 133 LEU A N 1
ATOM 1022 C CA . LEU A 1 133 ? -20.410 -8.454 19.300 1.00 94.25 133 LEU A CA 1
ATOM 1023 C C . LEU A 1 133 ? -19.477 -9.124 18.287 1.00 94.25 133 LEU A C 1
ATOM 1025 O O . LEU A 1 133 ? -19.004 -10.237 18.516 1.00 94.25 133 LEU A O 1
ATOM 1029 N N . SER A 1 134 ? -19.206 -8.426 17.188 1.00 93.62 134 SER A N 1
ATOM 1030 C CA . SER A 1 134 ? -18.212 -8.842 16.202 1.00 93.62 134 SER A CA 1
ATOM 1031 C C . SER A 1 134 ? -16.810 -8.903 16.805 1.00 93.62 134 SER A C 1
ATOM 1033 O O . SER A 1 134 ? -16.523 -8.221 17.795 1.00 93.62 134 SER A O 1
ATOM 1035 N N . SER A 1 135 ? -15.924 -9.691 16.197 1.00 93.12 135 SER A N 1
ATOM 1036 C CA . SER A 1 135 ? -14.561 -9.820 16.710 1.00 93.12 135 SER A CA 1
ATOM 1037 C C . SER A 1 135 ? -13.751 -8.538 16.484 1.00 93.12 135 SER A C 1
ATOM 1039 O O . SER A 1 135 ? -13.989 -7.778 15.539 1.00 93.12 135 SER A O 1
ATOM 1041 N N . ALA A 1 136 ? -12.750 -8.311 17.336 1.00 93.19 136 ALA A N 1
ATOM 1042 C CA . ALA A 1 136 ? -11.820 -7.197 17.167 1.00 93.19 136 ALA A CA 1
ATOM 1043 C C . ALA A 1 136 ? -11.109 -7.253 15.802 1.00 93.19 136 ALA A C 1
ATOM 1045 O O . ALA A 1 136 ? -10.944 -6.223 15.156 1.00 93.19 136 ALA A O 1
ATOM 1046 N N . GLU A 1 137 ? -10.761 -8.450 15.321 1.00 94.56 137 GLU A N 1
ATOM 1047 C CA . GLU A 1 137 ? -10.108 -8.655 14.021 1.00 94.56 137 GLU A CA 1
ATOM 1048 C C . GLU A 1 137 ? -10.978 -8.189 12.844 1.00 94.56 137 GLU A C 1
ATOM 1050 O O . GLU A 1 137 ? -10.492 -7.536 11.916 1.00 94.56 137 GLU A O 1
ATOM 1055 N N . GLU A 1 138 ? -12.281 -8.482 12.874 1.00 95.56 138 GLU A N 1
ATOM 1056 C CA . GLU A 1 138 ? -13.205 -8.031 11.831 1.00 95.56 138 GLU A CA 1
ATOM 1057 C C . GLU A 1 138 ? -13.378 -6.509 11.852 1.00 95.56 138 GLU A C 1
ATOM 1059 O O . GLU A 1 138 ? -13.401 -5.872 10.792 1.00 95.56 138 GLU A O 1
ATOM 1064 N N . LEU A 1 139 ? -13.443 -5.917 13.050 1.00 97.12 139 LEU A N 1
ATOM 1065 C CA . LEU A 1 139 ? -13.497 -4.466 13.227 1.00 97.12 139 LEU A CA 1
ATOM 1066 C C . LEU A 1 139 ? -12.219 -3.788 12.721 1.00 97.12 139 LEU A C 1
ATOM 1068 O O . LEU A 1 139 ? -12.322 -2.789 12.010 1.00 97.12 139 LEU A O 1
ATOM 1072 N N . VAL A 1 140 ? -11.036 -4.344 13.012 1.00 97.69 140 VAL A N 1
ATOM 1073 C CA . VAL A 1 140 ? -9.747 -3.860 12.490 1.00 97.69 140 VAL A CA 1
ATOM 1074 C C . VAL A 1 140 ? -9.772 -3.870 10.971 1.00 97.69 140 VAL A C 1
ATOM 1076 O O . VAL A 1 140 ? -9.549 -2.833 10.350 1.00 97.69 140 VAL A O 1
ATOM 1079 N N . ARG A 1 141 ? -10.093 -5.013 10.355 1.00 96.56 141 ARG A N 1
ATOM 1080 C CA . ARG A 1 141 ? -10.081 -5.156 8.893 1.00 96.56 141 ARG A CA 1
ATOM 1081 C C . ARG A 1 141 ? -11.027 -4.165 8.217 1.00 96.56 141 ARG A C 1
ATOM 1083 O O . ARG A 1 141 ? -10.677 -3.574 7.194 1.00 96.56 141 ARG A O 1
ATOM 1090 N N . HIS A 1 142 ? -12.220 -3.970 8.781 1.00 96.69 142 HIS A N 1
ATOM 1091 C CA . HIS A 1 142 ? -13.181 -2.991 8.271 1.00 96.69 142 HIS A CA 1
ATOM 1092 C C . HIS A 1 142 ? -12.684 -1.554 8.457 1.00 96.69 142 HIS A C 1
ATOM 1094 O O . HIS A 1 142 ? -12.735 -0.763 7.514 1.00 96.69 142 HIS A O 1
ATOM 1100 N N . ALA A 1 143 ? -12.154 -1.222 9.635 1.00 96.94 143 ALA A N 1
ATOM 1101 C CA . ALA A 1 143 ? -11.648 0.112 9.934 1.00 96.94 143 ALA A CA 1
ATOM 1102 C C . ALA A 1 143 ? -10.443 0.478 9.057 1.00 96.94 143 ALA A C 1
ATOM 1104 O O . ALA A 1 143 ? -10.463 1.533 8.432 1.00 96.94 143 ALA A O 1
ATOM 1105 N N . LEU A 1 144 ? -9.451 -0.403 8.907 1.00 96.81 144 LEU A N 1
ATOM 1106 C CA . LEU A 1 144 ? -8.295 -0.165 8.033 1.00 96.81 144 LEU A CA 1
ATOM 1107 C C . LEU A 1 144 ? -8.717 0.078 6.576 1.00 96.81 144 LEU A C 1
ATOM 1109 O O . LEU A 1 144 ? -8.132 0.916 5.896 1.00 96.81 144 LEU A O 1
ATOM 1113 N N . ARG A 1 145 ? -9.778 -0.589 6.103 1.00 93.94 145 ARG A N 1
ATOM 1114 C CA . ARG A 1 145 ? -10.325 -0.369 4.756 1.00 93.94 145 ARG A CA 1
ATOM 1115 C C . ARG A 1 145 ? -11.058 0.969 4.614 1.00 93.94 145 ARG A C 1
ATOM 1117 O O . ARG A 1 145 ? -10.969 1.604 3.566 1.00 93.94 145 ARG A O 1
ATOM 1124 N N . ARG A 1 146 ? -11.847 1.372 5.616 1.00 93.06 146 ARG A N 1
ATOM 1125 C CA . ARG A 1 146 ? -12.736 2.551 5.535 1.00 93.06 146 ARG A CA 1
ATOM 1126 C C . ARG A 1 146 ? -12.060 3.856 5.974 1.00 93.06 146 ARG A C 1
ATOM 1128 O O . ARG A 1 146 ? -12.382 4.921 5.440 1.00 93.06 146 ARG A O 1
ATOM 1135 N N . ILE A 1 147 ? -11.139 3.770 6.928 1.00 94.94 147 ILE A N 1
ATOM 1136 C CA . ILE A 1 147 ? -10.420 4.887 7.554 1.00 94.94 147 ILE A CA 1
ATOM 1137 C C . ILE A 1 147 ? -8.916 4.569 7.706 1.00 94.94 147 ILE A C 1
ATOM 1139 O O . ILE A 1 147 ? -8.390 4.582 8.819 1.00 94.94 147 ILE A O 1
ATOM 1143 N N . PRO A 1 148 ? -8.188 4.281 6.609 1.00 94.88 148 PRO A N 1
ATOM 1144 C CA . PRO A 1 148 ? -6.768 3.911 6.669 1.00 94.88 148 PRO A CA 1
ATOM 1145 C C . PRO A 1 148 ? -5.884 4.971 7.344 1.00 94.88 148 PRO A C 1
ATOM 1147 O O . PRO A 1 148 ? -4.859 4.635 7.932 1.00 94.88 148 PRO A O 1
ATOM 1150 N N . GLU A 1 149 ? -6.280 6.248 7.323 1.00 94.50 149 GLU A N 1
ATOM 1151 C CA . GLU A 1 149 ? -5.562 7.323 8.020 1.00 94.50 149 GLU A CA 1
ATOM 1152 C C . GLU A 1 149 ? -5.582 7.196 9.555 1.00 94.50 149 GLU A C 1
ATOM 1154 O O . GLU A 1 149 ? -4.782 7.840 10.234 1.00 94.50 149 GLU A O 1
ATOM 1159 N N . SER A 1 150 ? -6.469 6.361 10.104 1.00 96.81 150 SER A N 1
ATOM 1160 C CA . SER A 1 150 ? -6.544 6.048 11.531 1.00 96.81 150 SER A CA 1
ATOM 1161 C C . SER A 1 150 ? -5.611 4.906 11.942 1.00 96.81 150 SER A C 1
ATOM 1163 O O . SER A 1 150 ? -5.637 4.512 13.105 1.00 96.81 150 SER A O 1
ATOM 1165 N N . ALA A 1 151 ? -4.792 4.364 11.036 1.00 98.12 151 ALA A N 1
ATOM 1166 C CA . ALA A 1 151 ? -3.782 3.362 11.359 1.00 98.12 151 ALA A CA 1
ATOM 1167 C C . ALA A 1 151 ? -2.515 4.009 11.930 1.00 98.12 151 ALA A C 1
ATOM 1169 O O . ALA A 1 151 ? -1.891 4.855 11.292 1.00 98.12 151 ALA A O 1
ATOM 1170 N N . PHE A 1 152 ? -2.100 3.582 13.119 1.00 98.50 152 PHE A N 1
ATOM 1171 C CA . PHE A 1 152 ? -0.925 4.105 13.806 1.00 98.50 152 PHE A CA 1
ATOM 1172 C C . PHE A 1 152 ? 0.018 2.987 14.236 1.00 98.50 152 PHE A C 1
ATOM 1174 O O . PHE A 1 152 ? -0.395 1.872 14.557 1.00 98.50 152 PHE A O 1
ATOM 1181 N N . VAL A 1 153 ? 1.300 3.335 14.322 1.00 98.38 153 VAL A N 1
ATOM 1182 C CA . VAL A 1 153 ? 2.352 2.487 14.887 1.00 98.38 153 VAL A CA 1
ATOM 1183 C C . VAL A 1 153 ? 3.129 3.221 15.966 1.00 98.38 153 VAL A C 1
ATOM 1185 O O . VAL A 1 153 ? 3.358 4.431 15.876 1.00 98.38 153 VAL A O 1
ATOM 1188 N N . VAL A 1 154 ? 3.584 2.483 16.978 1.00 97.56 154 VAL A N 1
ATOM 1189 C CA . VAL A 1 154 ? 4.508 3.011 17.989 1.00 97.56 154 VAL A CA 1
ATOM 1190 C C . VAL A 1 154 ? 5.789 3.467 17.292 1.00 97.56 154 VAL A C 1
ATOM 1192 O O . VAL A 1 154 ? 6.403 2.718 16.534 1.00 97.56 154 VAL A O 1
ATOM 1195 N N . ARG A 1 155 ? 6.238 4.693 17.567 1.00 96.38 155 ARG A N 1
ATOM 1196 C CA . ARG A 1 155 ? 7.443 5.254 16.935 1.00 96.38 155 ARG A CA 1
ATOM 1197 C C . ARG A 1 155 ? 8.684 4.424 17.281 1.00 96.38 155 ARG A C 1
ATOM 1199 O O . ARG A 1 155 ? 8.875 4.038 18.436 1.00 96.38 155 ARG A O 1
ATOM 1206 N N . SER A 1 156 ? 9.620 4.291 16.338 1.00 93.31 156 SER A N 1
ATOM 1207 C CA . SER A 1 156 ? 10.849 3.483 16.486 1.00 93.31 156 SER A CA 1
ATOM 1208 C C . SER A 1 156 ? 11.657 3.812 17.753 1.00 93.31 156 SER A C 1
ATOM 1210 O O . SER A 1 156 ? 12.207 2.926 18.405 1.00 93.31 156 SER A O 1
ATOM 1212 N N . ARG A 1 157 ? 11.678 5.089 18.168 1.00 91.69 157 ARG A N 1
ATOM 1213 C CA . ARG A 1 157 ? 12.342 5.556 19.404 1.00 91.69 157 ARG A CA 1
ATOM 1214 C C . ARG A 1 157 ? 11.730 5.008 20.699 1.00 91.69 157 ARG A C 1
ATOM 1216 O O . ARG A 1 157 ? 12.421 4.940 21.714 1.00 91.69 157 ARG A O 1
ATOM 1223 N N . ALA A 1 158 ? 10.431 4.725 20.704 1.00 91.62 158 ALA A N 1
ATOM 1224 C CA . ALA A 1 158 ? 9.723 4.159 21.846 1.00 91.62 158 ALA A CA 1
ATOM 1225 C C . ALA A 1 158 ? 9.852 2.632 21.838 1.00 91.62 158 ALA A C 1
ATOM 1227 O O . ALA A 1 158 ? 10.241 2.065 22.855 1.00 91.62 158 ALA A O 1
ATOM 1228 N N . LEU A 1 159 ? 9.721 1.997 20.665 1.00 90.88 159 LEU A N 1
ATOM 1229 C CA . LEU A 1 159 ? 10.008 0.567 20.489 1.00 90.88 159 LEU A CA 1
ATOM 1230 C C . LEU A 1 159 ? 11.414 0.195 20.982 1.00 90.88 159 LEU A C 1
ATOM 1232 O O . LEU A 1 159 ? 11.562 -0.725 21.780 1.00 90.88 159 LEU A O 1
ATOM 1236 N N . LYS A 1 160 ? 12.443 0.964 20.600 1.00 89.69 160 LYS A N 1
ATOM 1237 C CA . LYS A 1 160 ? 13.815 0.737 21.078 1.00 89.69 160 LYS A CA 1
ATOM 1238 C C . LYS A 1 160 ? 13.925 0.827 22.604 1.00 89.69 160 LYS A C 1
ATOM 1240 O O . LYS A 1 160 ? 14.585 0.002 23.220 1.00 89.69 160 LYS A O 1
ATOM 1245 N N . ARG A 1 161 ? 13.234 1.786 23.233 1.00 88.56 161 ARG A N 1
ATOM 1246 C CA . ARG A 1 161 ? 13.200 1.907 24.701 1.00 88.56 161 ARG A CA 1
ATOM 1247 C C . ARG A 1 161 ? 12.526 0.712 25.372 1.00 88.56 161 ARG A C 1
ATOM 1249 O O . ARG A 1 161 ? 12.986 0.321 26.442 1.00 88.56 161 ARG A O 1
ATOM 1256 N N . ARG A 1 162 ? 11.482 0.135 24.763 1.00 88.31 162 ARG A N 1
ATOM 1257 C CA . ARG A 1 162 ? 10.867 -1.116 25.238 1.00 88.31 162 ARG A CA 1
ATOM 1258 C C . ARG A 1 162 ? 11.874 -2.269 25.196 1.00 88.31 162 ARG A C 1
ATOM 1260 O O . ARG A 1 162 ? 12.055 -2.933 26.210 1.00 88.31 162 ARG A O 1
ATOM 1267 N N . VAL A 1 163 ? 12.568 -2.451 24.069 1.00 87.12 163 VAL A N 1
ATOM 1268 C CA . VAL A 1 163 ? 13.581 -3.512 23.887 1.00 87.12 163 VAL A CA 1
ATOM 1269 C C . VAL A 1 163 ? 14.752 -3.359 24.862 1.00 87.12 163 VAL A C 1
ATOM 1271 O O . VAL A 1 163 ? 15.164 -4.333 25.481 1.00 87.12 163 VAL A O 1
ATOM 1274 N N . ASP A 1 164 ? 15.235 -2.133 25.066 1.00 87.94 164 ASP A N 1
ATOM 1275 C CA . ASP A 1 164 ? 16.355 -1.835 25.969 1.00 87.94 164 ASP A CA 1
ATOM 1276 C C . ASP A 1 164 ? 15.971 -1.910 27.467 1.00 87.94 164 ASP A C 1
ATOM 1278 O O . ASP A 1 164 ? 16.793 -1.590 28.328 1.00 87.94 164 ASP A O 1
ATOM 1282 N N . GLY A 1 165 ? 14.720 -2.250 27.809 1.00 83.44 165 GLY A N 1
ATOM 1283 C CA . GLY A 1 165 ? 14.227 -2.287 29.193 1.00 83.44 165 GLY A CA 1
ATOM 1284 C C . GLY A 1 165 ? 14.112 -0.909 29.861 1.00 83.44 165 GLY A C 1
ATOM 1285 O O . GLY A 1 165 ? 14.014 -0.812 31.081 1.00 83.44 165 GLY A O 1
ATOM 1286 N N . ARG A 1 166 ? 14.130 0.174 29.074 1.00 79.69 166 ARG A N 1
ATOM 1287 C CA . ARG A 1 166 ? 14.076 1.576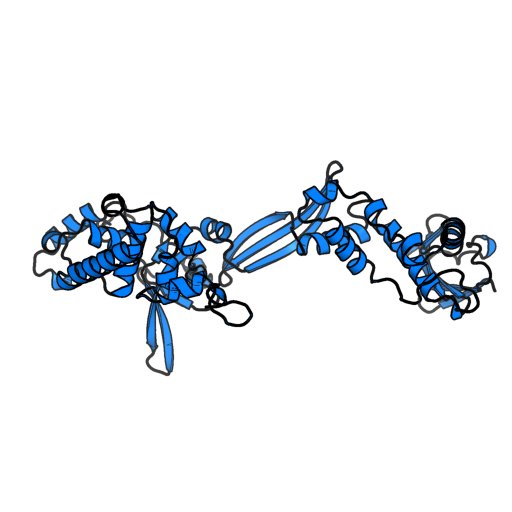 29.538 1.00 79.69 166 ARG A CA 1
ATOM 1288 C C . ARG A 1 166 ? 12.680 2.193 29.430 1.00 79.69 166 ARG A C 1
ATOM 1290 O O . ARG A 1 166 ? 12.526 3.400 29.629 1.00 79.69 166 ARG A O 1
ATOM 1297 N N . ALA A 1 167 ? 11.673 1.409 29.054 1.00 79.88 167 ALA A N 1
ATOM 1298 C CA . ALA A 1 167 ? 10.295 1.871 29.006 1.00 79.88 167 ALA A CA 1
ATOM 1299 C C . ALA A 1 167 ? 9.783 2.157 30.424 1.00 79.88 167 ALA A C 1
ATOM 1301 O O . ALA A 1 167 ? 9.892 1.328 31.327 1.00 79.88 167 ALA A O 1
ATOM 1302 N N . VAL A 1 168 ? 9.218 3.348 30.621 1.00 77.69 168 VAL A N 1
ATOM 1303 C CA . VAL A 1 168 ? 8.627 3.732 31.904 1.00 77.69 168 VAL A CA 1
ATOM 1304 C C . VAL A 1 168 ? 7.182 3.248 31.921 1.00 77.69 168 VAL A C 1
ATOM 1306 O O . VAL A 1 168 ? 6.364 3.704 31.123 1.00 77.69 168 VAL A O 1
ATOM 1309 N N . ARG A 1 169 ? 6.864 2.329 32.837 1.00 77.25 169 ARG A N 1
ATOM 1310 C CA . ARG A 1 169 ? 5.519 1.757 32.967 1.00 77.25 169 ARG A CA 1
ATOM 1311 C C . ARG A 1 169 ? 4.475 2.852 33.210 1.00 77.25 169 ARG A C 1
ATOM 1313 O O . ARG A 1 169 ? 4.689 3.753 34.021 1.00 77.25 169 ARG A O 1
ATOM 1320 N N . GLY A 1 170 ? 3.343 2.755 32.514 1.00 80.75 170 GLY A N 1
ATOM 1321 C CA . GLY A 1 170 ? 2.214 3.675 32.671 1.00 80.75 170 GLY A CA 1
ATOM 1322 C C . GLY A 1 170 ? 2.458 5.088 32.136 1.00 80.75 170 GLY A C 1
ATOM 1323 O O . GLY A 1 170 ? 1.700 5.991 32.473 1.00 80.75 170 GLY A O 1
ATOM 1324 N N . LYS A 1 171 ? 3.507 5.316 31.337 1.00 88.38 171 LYS A N 1
ATOM 1325 C CA . LYS A 1 171 ? 3.698 6.578 30.608 1.00 88.38 171 LYS A CA 1
ATOM 1326 C C . LYS A 1 171 ? 3.143 6.461 29.190 1.00 88.38 171 LYS A C 1
ATOM 1328 O O . LYS A 1 171 ? 3.217 5.379 28.616 1.00 88.38 171 LYS A O 1
ATOM 1333 N N . PRO A 1 172 ? 2.627 7.562 28.618 1.00 91.44 172 PRO A N 1
ATOM 1334 C CA . PRO A 1 172 ? 2.159 7.547 27.250 1.00 91.44 172 PRO A CA 1
ATOM 1335 C C . PRO A 1 172 ? 3.338 7.406 26.294 1.00 91.44 172 PRO A C 1
ATOM 1337 O O . PRO A 1 172 ? 4.420 7.960 26.519 1.00 91.44 172 PRO A O 1
ATOM 1340 N N . GLU A 1 173 ? 3.103 6.702 25.200 1.00 94.44 173 GLU A N 1
ATOM 1341 C CA . GLU A 1 173 ? 4.078 6.516 24.141 1.00 94.44 173 GLU A CA 1
ATOM 1342 C C . GLU A 1 173 ? 3.662 7.277 22.885 1.00 94.44 173 GLU A C 1
ATOM 1344 O O . GLU A 1 173 ? 2.472 7.476 22.641 1.00 94.44 173 GLU A O 1
ATOM 1349 N N . PRO A 1 174 ? 4.636 7.731 22.083 1.00 95.69 174 PRO A N 1
ATOM 1350 C CA . PRO A 1 174 ? 4.356 8.362 20.810 1.00 95.69 174 PRO A CA 1
ATOM 1351 C C . PRO A 1 174 ? 4.009 7.302 19.756 1.00 95.69 174 PRO A C 1
ATOM 1353 O O . PRO A 1 174 ? 4.777 6.361 19.526 1.00 95.69 174 PRO A O 1
ATOM 1356 N N . TRP A 1 175 ? 2.881 7.503 19.087 1.00 97.94 175 TRP A N 1
ATOM 1357 C CA . TRP A 1 175 ? 2.374 6.718 17.964 1.00 97.94 175 TRP A CA 1
ATOM 1358 C C . TRP A 1 175 ? 2.240 7.622 16.742 1.00 97.94 175 TRP A C 1
ATOM 1360 O O . TRP A 1 175 ? 1.862 8.779 16.886 1.00 97.94 175 TRP A O 1
ATOM 1370 N N . GLY A 1 176 ? 2.543 7.130 15.541 1.00 97.44 176 GLY A N 1
ATOM 1371 C CA . GLY A 1 176 ? 2.434 7.922 14.314 1.00 97.44 176 GLY A CA 1
ATOM 1372 C C . GLY A 1 176 ? 1.796 7.160 13.159 1.00 97.44 176 GLY A C 1
ATOM 1373 O O . GLY A 1 176 ? 1.982 5.951 13.044 1.00 97.44 176 GLY A O 1
ATOM 1374 N N . ASN A 1 177 ? 1.092 7.893 12.297 1.00 96.75 177 ASN A N 1
ATOM 1375 C CA . ASN A 1 177 ? 0.512 7.395 11.041 1.00 96.75 177 ASN A CA 1
ATOM 1376 C C . ASN A 1 177 ? 1.241 7.939 9.792 1.00 96.75 177 ASN A C 1
ATOM 1378 O O . ASN A 1 177 ? 0.822 7.701 8.668 1.00 96.75 177 ASN A O 1
ATOM 1382 N N . GLY A 1 178 ? 2.329 8.692 9.987 1.00 94.69 178 GLY A N 1
ATOM 1383 C CA . GLY A 1 178 ? 3.087 9.353 8.918 1.00 94.69 178 GLY A CA 1
ATOM 1384 C C . GLY A 1 178 ? 2.723 10.825 8.721 1.00 94.69 178 GLY A C 1
ATOM 1385 O O . GLY A 1 178 ? 3.556 11.579 8.230 1.00 94.69 178 GLY A O 1
ATOM 1386 N N . GLU A 1 179 ? 1.548 11.255 9.183 1.00 93.50 179 GLU A N 1
ATOM 1387 C CA . GLU A 1 179 ? 1.088 12.647 9.076 1.00 93.50 179 GLU A CA 1
ATOM 1388 C C . GLU A 1 179 ? 1.083 13.355 10.430 1.00 93.50 179 GLU A C 1
ATOM 1390 O O . GLU A 1 179 ? 1.559 14.482 10.552 1.00 93.50 179 GLU A O 1
ATOM 1395 N N . ILE A 1 180 ? 0.578 12.677 11.461 1.00 94.56 180 ILE A N 1
ATOM 1396 C CA . ILE A 1 180 ? 0.508 13.186 12.829 1.00 94.56 180 ILE A CA 1
ATOM 1397 C C . ILE A 1 180 ? 1.128 12.195 13.815 1.00 94.56 180 ILE A C 1
ATOM 1399 O O . ILE A 1 180 ? 1.211 10.989 13.567 1.00 94.56 180 ILE A O 1
ATOM 1403 N N . GLU A 1 181 ? 1.572 12.726 14.955 1.00 95.50 181 GLU A N 1
ATOM 1404 C CA . GLU A 1 181 ? 2.040 11.945 16.099 1.00 95.50 181 GLU A CA 1
ATOM 1405 C C . GLU A 1 181 ? 1.104 12.184 17.292 1.00 95.50 181 GLU A C 1
ATOM 1407 O O . GLU A 1 181 ? 0.792 13.328 17.629 1.00 95.50 181 GLU A O 1
ATOM 1412 N N . LEU A 1 182 ? 0.662 11.101 17.931 1.00 96.75 182 LEU A N 1
ATOM 1413 C CA . LEU A 1 182 ? -0.231 11.107 19.085 1.00 96.75 182 LEU A CA 1
ATOM 1414 C C . LEU A 1 182 ? 0.455 10.472 20.292 1.00 96.75 182 LEU A C 1
ATOM 1416 O O . LEU A 1 182 ? 1.184 9.489 20.165 1.00 96.75 182 LEU A O 1
ATOM 1420 N N . LEU A 1 183 ? 0.180 11.003 21.481 1.00 95.88 183 LEU A N 1
ATOM 1421 C CA . LEU A 1 183 ? 0.475 10.317 22.733 1.00 95.88 183 LEU A CA 1
ATOM 1422 C C . LEU A 1 183 ? -0.660 9.356 23.091 1.00 95.88 183 LEU A C 1
ATOM 1424 O O . LEU A 1 183 ? -1.800 9.782 23.297 1.00 95.88 183 LEU A O 1
ATOM 1428 N N . VAL A 1 184 ? -0.331 8.074 23.216 1.00 95.31 184 VAL A N 1
ATOM 1429 C CA . VAL A 1 184 ? -1.276 7.012 23.582 1.00 95.31 184 VAL A CA 1
ATOM 1430 C C . VAL A 1 184 ? -0.851 6.415 24.911 1.00 95.31 184 VAL A C 1
ATOM 1432 O O . VAL A 1 184 ? 0.314 6.059 25.097 1.00 95.31 184 VAL A O 1
ATOM 1435 N N . TRP A 1 185 ? -1.788 6.338 25.850 1.00 91.88 185 TRP A N 1
ATOM 1436 C CA . TRP A 1 185 ? -1.546 5.731 27.153 1.00 91.88 185 TRP A CA 1
ATOM 1437 C C . TRP A 1 185 ? -1.684 4.209 27.060 1.00 91.88 185 TRP A C 1
ATOM 1439 O O . TRP A 1 185 ? -2.580 3.737 26.362 1.00 91.88 185 TRP A O 1
ATOM 1449 N N . PRO A 1 186 ? -0.836 3.434 27.760 1.00 87.62 186 PRO A N 1
ATOM 1450 C CA . PRO A 1 186 ? -1.032 1.997 27.874 1.00 87.62 186 PRO A CA 1
ATOM 1451 C C . PRO A 1 186 ? -2.415 1.699 28.452 1.00 87.62 186 PRO A C 1
ATOM 1453 O O . PRO A 1 186 ? -2.794 2.260 29.486 1.00 87.62 186 PRO A O 1
ATOM 1456 N N . PHE A 1 187 ? -3.158 0.818 27.790 1.00 89.19 187 PHE A N 1
ATOM 1457 C CA . PHE A 1 187 ? -4.472 0.415 28.261 1.00 89.19 187 PHE A CA 1
ATOM 1458 C C . PHE A 1 187 ? -4.338 -0.495 29.485 1.00 89.19 187 PHE A C 1
ATOM 1460 O O . PHE A 1 187 ? -3.629 -1.500 29.467 1.00 89.19 187 PHE A O 1
ATOM 1467 N N . ALA A 1 188 ? -5.046 -0.151 30.559 1.00 85.81 188 ALA A N 1
ATOM 1468 C CA . ALA A 1 188 ? -5.112 -0.960 31.768 1.00 85.81 188 ALA A CA 1
ATOM 1469 C C . ALA A 1 188 ? -6.488 -1.628 31.857 1.00 85.81 188 ALA A C 1
ATOM 1471 O O . ALA A 1 188 ? -7.456 -1.000 32.290 1.00 85.81 188 ALA A O 1
ATOM 1472 N N . SER A 1 189 ? -6.569 -2.901 31.452 1.00 87.31 189 SER A N 1
ATOM 1473 C CA . SER A 1 189 ? -7.826 -3.652 31.511 1.00 87.31 189 SER A CA 1
ATOM 1474 C C . SER A 1 189 ? -8.313 -3.787 32.962 1.00 87.31 189 SER A C 1
ATOM 1476 O O . SER A 1 189 ? -7.569 -4.300 33.804 1.00 87.31 189 SER A O 1
ATOM 1478 N N . PRO A 1 190 ? -9.565 -3.397 33.276 1.00 87.81 190 PRO A N 1
ATOM 1479 C CA . PRO A 1 190 ? -10.180 -3.649 34.579 1.00 87.81 190 PRO A CA 1
ATOM 1480 C C . PRO A 1 190 ? -10.360 -5.141 34.894 1.00 87.81 190 PRO A C 1
ATOM 1482 O O . PRO A 1 190 ? -10.641 -5.473 36.044 1.00 87.81 190 PRO A O 1
ATOM 1485 N N . ALA A 1 191 ? -10.221 -6.021 33.895 1.00 86.69 191 ALA A N 1
ATOM 1486 C CA . ALA A 1 191 ? -10.296 -7.467 34.075 1.00 86.69 191 ALA A CA 1
ATOM 1487 C C . ALA A 1 191 ? -9.033 -8.072 34.694 1.00 86.69 191 ALA A C 1
ATOM 1489 O O . ALA A 1 191 ? -9.100 -9.137 35.305 1.00 86.69 191 ALA A O 1
ATOM 1490 N N . LEU A 1 192 ? -7.893 -7.388 34.566 1.00 83.81 192 LEU A N 1
ATOM 1491 C CA . LEU A 1 192 ? -6.612 -7.913 35.016 1.00 83.81 192 LEU A CA 1
ATOM 1492 C C . LEU A 1 192 ? -6.566 -7.982 36.548 1.00 83.81 192 LEU A C 1
ATOM 1494 O O . LEU A 1 192 ? -6.749 -6.969 37.234 1.00 83.81 192 LEU A O 1
ATOM 1498 N N . LYS A 1 193 ? -6.305 -9.174 37.095 1.00 80.62 193 LYS A N 1
ATOM 1499 C CA . LYS A 1 193 ? -6.177 -9.360 38.545 1.00 80.62 193 LYS A CA 1
ATOM 1500 C C . LYS A 1 193 ? -4.843 -8.818 39.051 1.00 80.62 193 LYS A C 1
ATOM 1502 O O . LYS A 1 193 ? -3.851 -8.730 38.329 1.00 80.62 193 LYS A O 1
ATOM 1507 N N . GLU A 1 194 ? -4.808 -8.459 40.331 1.00 77.50 194 GLU A N 1
ATOM 1508 C CA . GLU A 1 194 ? -3.559 -8.055 40.971 1.00 77.50 194 GLU A CA 1
ATOM 1509 C C . GLU A 1 194 ? -2.549 -9.214 40.934 1.00 77.50 194 GLU A C 1
ATOM 1511 O O . GLU A 1 194 ? -2.879 -10.351 41.260 1.00 77.50 194 GLU A O 1
ATOM 1516 N N . GLY A 1 195 ? -1.328 -8.932 40.475 1.00 76.62 195 GLY A N 1
ATOM 1517 C CA . GLY A 1 195 ? -0.284 -9.943 40.269 1.00 76.62 195 GLY A CA 1
ATOM 1518 C C . GLY A 1 195 ? -0.374 -10.712 38.945 1.00 76.62 195 GLY A C 1
ATOM 1519 O O . GLY A 1 195 ? 0.581 -11.404 38.593 1.00 76.62 195 GLY A O 1
ATOM 1520 N N . GLU A 1 196 ? -1.456 -10.564 38.178 1.00 82.12 196 GLU A N 1
ATOM 1521 C CA . GLU A 1 196 ? -1.571 -11.170 36.854 1.00 82.12 196 GLU A CA 1
ATOM 1522 C C . GLU A 1 196 ? -0.712 -10.419 35.829 1.00 82.12 196 GLU A C 1
ATOM 1524 O O . GLU A 1 196 ? -0.586 -9.187 35.844 1.00 82.12 196 GLU A O 1
ATOM 1529 N N . LYS A 1 197 ? -0.075 -11.173 34.930 1.00 79.88 197 LYS A N 1
ATOM 1530 C CA . LYS A 1 197 ? 0.773 -10.594 33.893 1.00 79.88 197 LYS A CA 1
ATOM 1531 C C . LYS A 1 197 ? -0.113 -9.998 32.802 1.00 79.88 197 LYS A C 1
ATOM 1533 O O . LYS A 1 197 ? -0.788 -10.731 32.089 1.00 79.88 197 LYS A O 1
ATOM 1538 N N . ALA A 1 198 ? -0.063 -8.675 32.655 1.00 80.19 198 ALA A N 1
ATOM 1539 C CA . ALA A 1 198 ? -0.720 -7.989 31.549 1.00 80.19 198 ALA A CA 1
ATOM 1540 C C . ALA A 1 198 ? -0.227 -8.536 30.192 1.00 80.19 198 ALA A C 1
ATOM 1542 O O . ALA A 1 198 ? 0.960 -8.880 30.074 1.00 80.19 198 ALA A O 1
ATOM 1543 N N . PRO A 1 199 ? -1.095 -8.579 29.165 1.00 83.62 199 PRO A N 1
ATOM 1544 C CA . PRO A 1 199 ? -0.668 -8.794 27.789 1.00 83.62 199 PRO A CA 1
ATOM 1545 C C . PRO A 1 199 ? 0.424 -7.802 27.374 1.00 83.62 199 PRO A C 1
ATOM 1547 O O . PRO A 1 199 ? 0.581 -6.734 27.970 1.00 83.62 199 PRO A O 1
ATOM 1550 N N . ALA A 1 200 ? 1.191 -8.157 26.346 1.00 85.25 200 ALA A N 1
ATOM 1551 C CA . ALA A 1 200 ? 2.169 -7.235 25.786 1.00 85.25 200 ALA A CA 1
ATOM 1552 C C . ALA A 1 200 ? 1.460 -6.009 25.191 1.00 85.25 200 ALA A C 1
ATOM 1554 O O . ALA A 1 200 ? 0.482 -6.159 24.459 1.00 85.25 200 ALA A O 1
ATOM 1555 N N . ASP A 1 201 ? 1.981 -4.812 25.475 1.00 89.50 201 ASP A N 1
ATOM 1556 C CA . ASP A 1 201 ? 1.435 -3.582 24.908 1.00 89.50 201 ASP A CA 1
ATOM 1557 C C . ASP A 1 201 ? 1.506 -3.628 23.373 1.00 89.50 201 ASP A C 1
ATOM 1559 O O . ASP A 1 201 ? 2.573 -3.933 22.816 1.00 89.50 201 ASP A O 1
ATOM 1563 N N . PRO A 1 202 ? 0.425 -3.262 22.668 1.00 94.19 202 PRO A N 1
ATOM 1564 C CA . PRO A 1 202 ? 0.401 -3.293 21.215 1.00 94.19 202 PRO A CA 1
ATOM 1565 C C . PRO A 1 202 ? 1.444 -2.343 20.615 1.00 94.19 202 PRO A C 1
ATOM 1567 O O . PRO A 1 202 ? 1.885 -1.371 21.241 1.00 94.19 202 PRO A O 1
ATOM 1570 N N . VAL A 1 203 ? 1.852 -2.656 19.384 1.00 96.00 203 VAL A N 1
ATOM 1571 C CA . VAL A 1 203 ? 2.822 -1.870 18.597 1.00 96.00 203 VAL A CA 1
ATOM 1572 C C . VAL A 1 203 ? 2.208 -1.230 17.350 1.00 96.00 203 VAL A C 1
ATOM 1574 O O . VAL A 1 203 ? 2.839 -0.375 16.725 1.00 96.00 203 VAL A O 1
ATOM 1577 N N . ALA A 1 204 ? 0.987 -1.639 17.007 1.00 98.00 204 ALA A N 1
ATOM 1578 C CA . ALA A 1 204 ? 0.173 -1.139 15.912 1.00 98.00 204 ALA A CA 1
ATOM 1579 C C . ALA A 1 204 ? -1.312 -1.211 16.292 1.00 98.00 204 ALA A C 1
ATOM 1581 O O . ALA A 1 204 ? -1.710 -1.988 17.163 1.00 98.00 204 ALA A O 1
ATOM 1582 N N . GLY A 1 205 ? -2.134 -0.386 15.652 1.00 97.88 205 GLY A N 1
ATOM 1583 C CA . GLY A 1 205 ? -3.570 -0.350 15.902 1.00 97.88 205 GLY A CA 1
ATOM 1584 C C . GLY A 1 205 ? -4.270 0.796 15.190 1.00 97.88 205 GLY A C 1
ATOM 1585 O O . GLY A 1 205 ? -3.633 1.695 14.637 1.00 97.88 205 GLY A O 1
ATOM 1586 N N . VAL A 1 206 ? -5.597 0.753 15.228 1.00 98.31 206 VAL A N 1
ATOM 1587 C CA . VAL A 1 206 ? -6.465 1.823 14.747 1.00 98.31 206 VAL A CA 1
ATOM 1588 C C . VAL A 1 206 ? -6.831 2.719 15.924 1.00 98.31 206 VAL A C 1
ATOM 1590 O O . VAL A 1 206 ? -7.390 2.243 16.909 1.00 98.31 206 VAL A O 1
ATOM 1593 N N . ILE A 1 207 ? -6.517 4.009 15.836 1.00 97.88 207 ILE A N 1
ATOM 1594 C CA . ILE A 1 207 ? -6.907 5.004 16.842 1.00 97.88 207 ILE A CA 1
ATOM 1595 C C . ILE A 1 207 ? -8.176 5.694 16.351 1.00 97.88 207 ILE A C 1
ATOM 1597 O O . ILE A 1 207 ? -8.167 6.358 15.312 1.00 97.88 207 ILE A O 1
ATOM 1601 N N . LEU A 1 208 ? -9.269 5.509 17.091 1.00 96.62 208 LEU A N 1
ATOM 1602 C CA . LEU A 1 208 ? -10.603 5.946 16.675 1.00 96.62 208 LEU A CA 1
ATOM 1603 C C . LEU A 1 208 ? -11.042 7.273 17.295 1.00 96.62 208 LEU A C 1
ATOM 1605 O O . LEU A 1 208 ? -11.963 7.898 16.777 1.00 96.62 208 LEU A O 1
ATOM 1609 N N . ASP A 1 209 ? -10.389 7.712 18.370 1.00 94.69 209 ASP A N 1
ATOM 1610 C CA . ASP A 1 209 ? -10.653 9.003 19.000 1.00 94.69 209 ASP A CA 1
ATOM 1611 C C . ASP A 1 209 ? -9.345 9.772 19.218 1.00 94.69 209 ASP A C 1
ATOM 1613 O O . ASP A 1 209 ? -8.335 9.227 19.676 1.00 94.69 209 ASP A O 1
ATOM 1617 N N . THR A 1 210 ? -9.358 11.057 18.872 1.00 93.62 210 THR A N 1
ATOM 1618 C CA . THR A 1 210 ? -8.198 11.944 18.966 1.00 93.62 210 THR A CA 1
ATOM 1619 C C . THR A 1 210 ? -8.614 13.267 19.576 1.00 93.62 210 THR A C 1
ATOM 1621 O O . THR A 1 210 ? -9.564 13.896 19.113 1.00 93.62 210 THR A O 1
ATOM 1624 N N . PHE A 1 211 ? -7.856 13.746 20.556 1.00 90.50 211 PHE A N 1
ATOM 1625 C CA . PHE A 1 211 ? -8.067 15.067 21.136 1.00 90.50 211 PHE A CA 1
ATOM 1626 C C . PHE A 1 211 ? -6.750 15.821 21.259 1.00 90.50 211 PHE A C 1
ATOM 1628 O O . PHE A 1 211 ? -5.677 15.235 21.413 1.00 90.50 211 PHE A O 1
ATOM 1635 N N . TRP A 1 212 ? -6.841 17.142 21.184 1.00 90.50 212 TRP A N 1
ATOM 1636 C CA . TRP A 1 212 ? -5.691 18.033 21.162 1.00 90.50 212 TRP A CA 1
ATOM 1637 C C . TRP A 1 212 ? -5.656 18.857 22.443 1.00 90.50 212 TRP A C 1
ATOM 1639 O O . TRP A 1 212 ? -6.651 19.469 22.829 1.00 90.50 212 TRP A O 1
ATOM 1649 N N . LEU A 1 213 ? -4.506 18.856 23.107 1.00 85.50 213 LEU A N 1
ATOM 1650 C CA . LEU A 1 213 ? -4.246 19.639 24.308 1.00 85.50 213 LEU A CA 1
ATOM 1651 C C . LEU A 1 213 ? -3.307 20.791 23.952 1.00 85.50 213 LEU A C 1
ATOM 1653 O O . LEU A 1 213 ? -2.282 20.571 23.304 1.00 85.50 213 LEU A O 1
ATOM 1657 N N . GLY A 1 214 ? -3.646 22.005 24.384 1.00 78.62 214 GLY A N 1
ATOM 1658 C CA . GLY A 1 214 ? -2.684 23.104 24.401 1.00 78.62 214 GLY A CA 1
ATOM 1659 C C . GLY A 1 214 ? -1.586 22.812 25.424 1.00 78.62 214 GLY A C 1
ATOM 1660 O O . GLY A 1 214 ? -1.874 22.317 26.511 1.00 78.62 214 GLY A O 1
ATOM 1661 N N . ASP A 1 215 ? -0.338 23.072 25.055 1.00 74.56 215 ASP A N 1
ATOM 1662 C CA . ASP A 1 215 ? 0.814 23.069 25.958 1.00 74.56 215 ASP A CA 1
ATOM 1663 C C . ASP A 1 215 ? 1.045 24.497 26.487 1.00 74.56 215 ASP A C 1
ATOM 1665 O O . ASP A 1 215 ? 0.697 25.469 25.807 1.00 74.56 215 ASP A O 1
ATOM 1669 N N . ASP A 1 216 ? 1.665 24.629 27.661 1.00 66.31 216 ASP A N 1
ATOM 1670 C CA . ASP A 1 216 ? 1.771 25.854 28.482 1.00 66.31 216 ASP A CA 1
ATOM 1671 C C . ASP A 1 216 ? 2.568 27.010 27.830 1.00 66.31 216 ASP A C 1
ATOM 1673 O O . ASP A 1 216 ? 2.902 27.998 28.484 1.00 66.31 216 ASP A O 1
ATOM 1677 N N . GLY A 1 217 ? 2.902 26.921 26.539 1.00 62.09 217 GLY A N 1
ATOM 1678 C CA . GLY A 1 217 ? 3.787 27.885 25.892 1.00 62.09 217 GLY A CA 1
ATOM 1679 C C . GLY A 1 217 ? 3.728 28.032 24.374 1.00 62.09 217 GLY A C 1
ATOM 1680 O O . GLY A 1 217 ? 4.629 28.697 23.883 1.00 62.09 217 GLY A O 1
ATOM 1681 N N . THR A 1 218 ? 2.739 27.462 23.651 1.00 58.97 218 THR A N 1
ATOM 1682 C CA . THR A 1 218 ? 2.382 27.626 22.194 1.00 58.97 218 THR A CA 1
ATOM 1683 C C . THR A 1 218 ? 2.232 26.312 21.408 1.00 58.97 218 THR A C 1
ATOM 1685 O O . THR A 1 218 ? 1.739 26.323 20.280 1.00 58.97 218 THR A O 1
ATOM 1688 N N . GLY A 1 219 ? 2.629 25.172 21.977 1.00 69.56 219 GLY A N 1
ATOM 1689 C CA . GLY A 1 219 ? 2.505 23.868 21.321 1.00 69.56 219 GLY A CA 1
ATOM 1690 C C . GLY A 1 219 ? 1.098 23.280 21.429 1.00 69.56 219 GLY A C 1
ATOM 1691 O O . GLY A 1 219 ? 0.387 23.524 22.397 1.00 69.56 219 GLY A O 1
ATOM 1692 N N . VAL A 1 220 ? 0.707 22.455 20.460 1.00 81.88 220 VAL A N 1
ATOM 1693 C CA . VAL A 1 220 ? -0.485 21.604 20.554 1.00 81.88 220 VAL A CA 1
ATOM 1694 C C . VAL A 1 220 ? -0.019 20.152 20.531 1.00 81.88 220 VAL A C 1
ATOM 1696 O O . VAL A 1 220 ? 0.764 19.762 19.664 1.00 81.88 220 VAL A O 1
ATOM 1699 N N . ARG A 1 221 ? -0.468 19.348 21.497 1.00 86.12 221 ARG A N 1
ATOM 1700 C CA . ARG A 1 221 ? -0.122 17.927 21.602 1.00 86.12 221 ARG A CA 1
ATOM 1701 C C . ARG A 1 221 ? -1.363 17.067 21.422 1.00 86.12 221 ARG A C 1
ATOM 1703 O O . ARG A 1 221 ? -2.336 17.214 22.157 1.00 86.12 221 ARG A O 1
ATOM 1710 N N . GLY A 1 222 ? -1.316 16.162 20.451 1.00 93.19 222 GLY A N 1
ATOM 1711 C CA . GLY A 1 222 ? -2.391 15.209 20.205 1.00 93.19 222 GLY A CA 1
ATOM 1712 C C . GLY A 1 222 ? -2.300 14.015 21.146 1.00 93.19 222 GLY A C 1
ATOM 1713 O O . GLY A 1 222 ? -1.207 13.538 21.463 1.00 93.19 222 GLY A O 1
ATOM 1714 N N . SER A 1 223 ? -3.447 13.512 21.584 1.00 94.69 223 SER A N 1
ATOM 1715 C CA . SER A 1 223 ? -3.562 12.260 22.319 1.00 94.69 223 SER A CA 1
ATOM 1716 C C . SER A 1 223 ? -4.602 11.363 21.662 1.00 94.69 223 SER A C 1
ATOM 1718 O O . SER A 1 223 ? -5.662 11.831 21.244 1.00 94.69 223 SER A O 1
ATOM 1720 N N . GLY A 1 224 ? -4.254 10.084 21.536 1.00 95.31 224 GLY A N 1
ATOM 1721 C CA . GLY A 1 224 ? -5.110 9.052 20.961 1.00 95.31 224 GLY A CA 1
ATOM 1722 C C . GLY A 1 224 ? -5.789 8.217 22.042 1.00 95.31 224 GLY A C 1
ATOM 1723 O O . GLY A 1 224 ? -5.184 7.940 23.082 1.00 95.31 224 GLY A O 1
ATOM 1724 N N . LYS A 1 225 ? -7.032 7.821 21.774 1.00 94.19 225 LYS A N 1
ATOM 1725 C CA . LYS A 1 225 ? -7.888 6.945 22.583 1.00 94.19 225 LYS A CA 1
ATOM 1726 C C . LYS A 1 225 ? -8.653 5.984 21.678 1.00 94.19 225 LYS A C 1
ATOM 1728 O O . LYS A 1 225 ? -8.636 6.125 20.453 1.00 94.19 225 LYS A O 1
ATOM 1733 N N . MET A 1 226 ? -9.350 5.031 22.292 1.00 95.56 226 MET A N 1
ATOM 1734 C CA . MET A 1 226 ? -10.133 4.014 21.597 1.00 95.56 226 MET A CA 1
ATOM 1735 C C . MET A 1 226 ? -9.237 3.241 20.626 1.00 95.56 226 MET A C 1
ATOM 1737 O O . MET A 1 226 ? -9.548 3.098 19.444 1.00 95.56 226 MET A O 1
ATOM 1741 N N . LEU A 1 227 ? -8.076 2.811 21.135 1.00 96.69 227 LEU A N 1
ATOM 1742 C CA . LEU A 1 227 ? -7.123 2.011 20.379 1.00 96.69 227 LEU A CA 1
ATOM 1743 C C . LEU A 1 227 ? -7.710 0.617 20.161 1.00 96.69 227 LEU A C 1
ATOM 1745 O O . LEU A 1 227 ? -7.970 -0.100 21.126 1.00 96.69 227 LEU A O 1
ATOM 1749 N N . LEU A 1 228 ? -7.841 0.236 18.895 1.00 96.88 228 LEU A N 1
ATOM 1750 C CA . LEU A 1 228 ? -8.123 -1.124 18.464 1.00 96.88 228 LEU A CA 1
ATOM 1751 C C . LEU A 1 228 ? -6.810 -1.765 17.972 1.00 96.88 228 LEU A C 1
ATOM 1753 O O . LEU A 1 228 ? -6.330 -1.396 16.895 1.00 96.88 228 LEU A O 1
ATOM 1757 N N . PRO A 1 229 ? -6.175 -2.659 18.750 1.00 96.88 229 PRO A N 1
ATOM 1758 C CA . PRO A 1 229 ? -4.889 -3.254 18.396 1.00 96.88 229 PRO A CA 1
ATOM 1759 C C . PRO A 1 229 ? -4.934 -4.038 17.083 1.00 96.88 229 PRO A C 1
ATOM 1761 O O . PRO A 1 229 ? -5.908 -4.729 16.806 1.00 96.88 229 PRO A O 1
ATOM 1764 N N . CYS A 1 230 ? -3.852 -3.979 16.308 1.00 97.38 230 CYS A N 1
ATOM 1765 C CA . CYS A 1 230 ? -3.661 -4.819 15.124 1.00 97.38 230 CYS A CA 1
ATOM 1766 C C . CYS A 1 230 ? -2.196 -5.250 14.988 1.00 97.38 230 CYS A C 1
ATOM 1768 O O . CYS A 1 230 ? -1.312 -4.748 15.690 1.00 97.38 230 CYS A O 1
ATOM 1770 N N . SER A 1 231 ? -1.933 -6.191 14.090 1.00 96.94 231 SER A N 1
ATOM 1771 C CA . SER A 1 231 ? -0.585 -6.616 13.724 1.00 96.94 231 SER A CA 1
ATOM 1772 C C . SER A 1 231 ? -0.033 -5.798 12.551 1.00 96.94 231 SER A C 1
ATOM 1774 O O . SER A 1 231 ? -0.767 -5.148 11.810 1.00 96.94 231 SER A O 1
ATOM 1776 N N . TYR A 1 232 ? 1.283 -5.859 12.324 1.00 97.50 232 TYR A N 1
ATOM 1777 C CA . TYR A 1 232 ? 1.857 -5.317 11.086 1.00 97.50 232 TYR A CA 1
ATOM 1778 C C . TYR A 1 232 ? 1.365 -6.060 9.840 1.00 97.50 232 TYR A C 1
ATOM 1780 O O . TYR A 1 232 ? 1.279 -5.443 8.783 1.00 97.50 232 TYR A O 1
ATOM 1788 N N . ALA A 1 233 ? 1.009 -7.345 9.959 1.00 96.38 233 ALA A N 1
ATOM 1789 C CA . ALA A 1 233 ? 0.426 -8.098 8.853 1.00 96.38 233 ALA A CA 1
ATOM 1790 C C . ALA A 1 233 ? -0.931 -7.508 8.441 1.00 96.38 233 ALA A C 1
ATOM 1792 O O . ALA A 1 233 ? -1.131 -7.256 7.260 1.00 96.38 233 ALA A O 1
ATOM 1793 N N . ASP A 1 234 ? -1.790 -7.153 9.404 1.00 97.19 234 ASP A N 1
ATOM 1794 C CA . ASP A 1 234 ? -3.081 -6.506 9.118 1.00 97.19 234 ASP A CA 1
ATOM 1795 C C . ASP A 1 234 ? -2.906 -5.181 8.361 1.00 97.19 234 ASP A C 1
ATOM 1797 O O . ASP A 1 234 ? -3.662 -4.880 7.436 1.00 97.19 234 ASP A O 1
ATOM 1801 N N . LEU A 1 235 ? -1.887 -4.389 8.724 1.00 97.88 235 LEU A N 1
ATOM 1802 C CA . LEU A 1 235 ? -1.559 -3.145 8.021 1.00 97.88 235 LEU A CA 1
ATOM 1803 C C . LEU A 1 235 ? -1.078 -3.404 6.586 1.00 97.88 235 LEU A C 1
ATOM 1805 O O . LEU A 1 235 ? -1.489 -2.701 5.665 1.00 97.88 235 LEU A O 1
ATOM 1809 N N . VAL A 1 236 ? -0.216 -4.404 6.388 1.00 94.88 2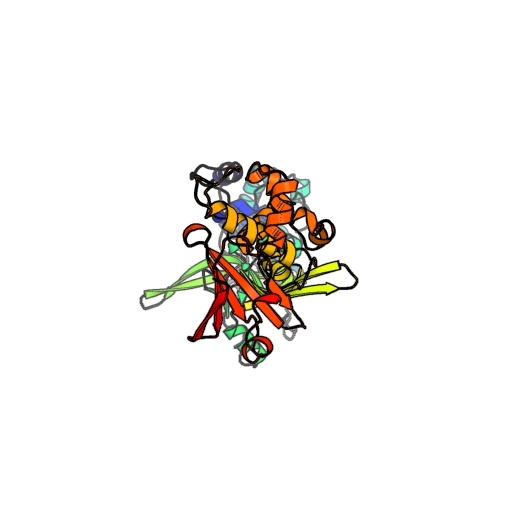36 VAL A N 1
ATOM 1810 C CA . VAL A 1 236 ? 0.300 -4.780 5.063 1.00 94.88 236 VAL A CA 1
ATOM 1811 C C . VAL A 1 236 ? -0.827 -5.302 4.169 1.00 94.88 236 VAL A C 1
ATOM 1813 O O . VAL A 1 236 ? -0.923 -4.876 3.019 1.00 94.88 236 VAL A O 1
ATOM 1816 N N . ASP A 1 237 ? -1.703 -6.155 4.700 1.00 94.31 237 ASP A N 1
ATOM 1817 C CA . ASP A 1 237 ? -2.856 -6.717 3.987 1.00 94.31 237 ASP A CA 1
ATOM 1818 C C . ASP A 1 237 ? -3.883 -5.640 3.606 1.00 94.31 237 ASP A C 1
ATOM 1820 O O . ASP A 1 237 ? -4.565 -5.750 2.586 1.00 94.31 237 ASP A O 1
ATOM 1824 N N . ALA A 1 238 ? -3.970 -4.568 4.399 1.00 94.31 238 ALA A N 1
ATOM 1825 C CA . ALA A 1 238 ? -4.770 -3.384 4.099 1.00 94.31 238 ALA A CA 1
ATOM 1826 C C . ALA A 1 238 ? -4.077 -2.383 3.148 1.00 94.31 238 ALA A C 1
ATOM 1828 O O . ALA A 1 238 ? -4.623 -1.307 2.912 1.00 94.31 238 ALA A O 1
ATOM 1829 N N . ASP A 1 239 ? -2.899 -2.720 2.608 1.00 92.88 239 ASP A N 1
ATOM 1830 C CA . ASP A 1 239 ? -2.064 -1.864 1.751 1.00 92.88 239 ASP A CA 1
ATOM 1831 C C . ASP A 1 239 ? -1.652 -0.531 2.416 1.00 92.88 239 ASP A C 1
ATOM 1833 O O . ASP A 1 239 ? -1.475 0.497 1.762 1.00 92.88 239 ASP A O 1
ATOM 1837 N N . ILE A 1 240 ? -1.472 -0.531 3.741 1.00 94.81 240 ILE A N 1
ATOM 1838 C CA . ILE A 1 240 ? -1.129 0.666 4.518 1.00 94.81 240 ILE A CA 1
ATOM 1839 C C . ILE A 1 240 ? 0.382 0.821 4.663 1.00 94.81 240 ILE A C 1
ATOM 1841 O O . ILE A 1 240 ? 1.098 -0.096 5.063 1.00 94.81 240 ILE A O 1
ATOM 1845 N N . GLY A 1 241 ? 0.857 2.041 4.419 1.00 93.62 241 GLY A N 1
ATOM 1846 C CA . GLY A 1 241 ? 2.259 2.426 4.539 1.00 93.62 241 GLY A CA 1
ATOM 1847 C C . GLY A 1 241 ? 2.923 2.644 3.184 1.00 93.62 241 GLY A C 1
ATOM 1848 O O . GLY A 1 241 ? 2.475 2.148 2.151 1.00 93.62 241 GLY A O 1
ATOM 1849 N N . GLU A 1 242 ? 4.012 3.402 3.202 1.00 92.44 242 GLU A N 1
ATOM 1850 C CA . GLU A 1 242 ? 4.812 3.711 2.025 1.00 92.44 242 GLU A CA 1
ATOM 1851 C C . GLU A 1 242 ? 5.596 2.479 1.587 1.00 92.44 242 GLU A C 1
ATOM 1853 O O . GLU A 1 242 ? 6.352 1.892 2.367 1.00 92.44 242 GLU A O 1
ATOM 1858 N N . ARG A 1 243 ? 5.435 2.112 0.317 1.00 90.12 243 ARG A N 1
ATOM 1859 C CA . ARG A 1 243 ? 6.181 1.030 -0.312 1.00 90.12 243 ARG A CA 1
ATOM 1860 C C . ARG A 1 243 ? 7.463 1.589 -0.932 1.00 90.12 243 ARG A C 1
ATOM 1862 O O . ARG A 1 243 ? 7.421 2.539 -1.709 1.00 90.12 243 ARG A O 1
ATOM 1869 N N . LYS A 1 244 ? 8.606 1.004 -0.578 1.00 89.38 244 LYS A N 1
ATOM 1870 C CA . LYS A 1 244 ? 9.937 1.346 -1.087 1.00 89.38 244 LYS A CA 1
ATOM 1871 C C . LYS A 1 244 ? 10.534 0.127 -1.768 1.00 89.38 244 LYS A C 1
ATOM 1873 O O . LYS A 1 244 ? 10.796 -0.892 -1.130 1.00 89.38 244 LYS A O 1
ATOM 1878 N N . VAL A 1 245 ? 10.743 0.244 -3.073 1.00 86.81 245 VAL A N 1
ATOM 1879 C CA . VAL A 1 245 ? 11.398 -0.790 -3.872 1.00 86.81 245 VAL A CA 1
ATOM 1880 C C . VAL A 1 245 ? 12.908 -0.624 -3.729 1.00 86.81 245 VAL A C 1
ATOM 1882 O O . VAL A 1 245 ? 13.460 0.428 -4.045 1.00 86.81 245 VAL A O 1
ATOM 1885 N N . GLY A 1 246 ? 13.561 -1.648 -3.186 1.00 86.75 246 GLY A N 1
ATOM 1886 C CA . GLY A 1 246 ? 15.010 -1.730 -3.055 1.00 86.75 246 GLY A CA 1
ATOM 1887 C C . GLY A 1 246 ? 15.685 -2.241 -4.327 1.00 86.75 246 GLY A C 1
ATOM 1888 O O . GLY A 1 246 ? 15.214 -2.029 -5.441 1.00 86.75 246 GLY A O 1
ATOM 1889 N N . GLU A 1 247 ? 16.814 -2.932 -4.159 1.00 87.31 247 GLU A N 1
ATOM 1890 C CA . GLU A 1 247 ? 17.583 -3.475 -5.281 1.00 87.31 247 GLU A CA 1
ATOM 1891 C C . GLU A 1 247 ? 16.762 -4.490 -6.092 1.00 87.31 247 GLU A C 1
ATOM 1893 O O . GLU A 1 247 ? 16.217 -5.457 -5.547 1.00 87.31 247 GLU A O 1
ATOM 1898 N N . VAL A 1 248 ? 16.702 -4.263 -7.406 1.00 90.75 248 VAL A N 1
ATOM 1899 C CA . VAL A 1 248 ? 16.005 -5.121 -8.364 1.00 90.75 248 VAL A CA 1
ATOM 1900 C C . VAL A 1 248 ? 16.936 -6.227 -8.848 1.00 90.75 248 VAL A C 1
ATOM 1902 O O . VAL A 1 248 ? 18.006 -5.981 -9.403 1.00 90.75 248 VAL A O 1
ATOM 1905 N N . ARG A 1 249 ? 16.480 -7.467 -8.717 1.00 93.12 249 ARG A N 1
ATOM 1906 C CA . ARG A 1 249 ? 17.096 -8.671 -9.262 1.00 93.12 249 ARG A CA 1
ATOM 1907 C C . ARG A 1 249 ? 16.248 -9.184 -10.410 1.00 93.12 249 ARG A C 1
ATOM 1909 O O . ARG A 1 249 ? 15.097 -9.560 -10.225 1.00 93.12 249 ARG A O 1
ATOM 1916 N N . ALA A 1 250 ? 16.850 -9.251 -11.587 1.00 93.19 250 ALA A N 1
ATOM 1917 C CA . ALA A 1 250 ? 16.225 -9.869 -12.744 1.00 93.19 250 ALA A CA 1
ATOM 1918 C C . ALA A 1 250 ? 17.201 -10.798 -13.451 1.00 93.19 250 ALA A C 1
ATOM 1920 O O . ALA A 1 250 ? 18.408 -10.527 -13.494 1.00 93.19 250 ALA A O 1
ATOM 1921 N N . GLY A 1 251 ? 16.667 -11.884 -13.990 1.00 92.94 251 GLY A N 1
ATOM 1922 C CA . GLY A 1 251 ? 17.423 -12.928 -14.660 1.00 92.94 251 GLY A CA 1
ATOM 1923 C C . GLY A 1 251 ? 16.504 -14.030 -15.168 1.00 92.94 251 GLY A C 1
ATOM 1924 O O . GLY A 1 251 ? 15.284 -13.906 -15.128 1.00 92.94 251 GLY A O 1
ATOM 1925 N N . ASN A 1 252 ? 17.100 -15.121 -15.632 1.00 89.69 252 ASN A N 1
ATOM 1926 C CA . ASN A 1 252 ? 16.366 -16.311 -16.043 1.00 89.69 252 ASN A CA 1
ATOM 1927 C C . ASN A 1 252 ? 16.612 -17.436 -15.038 1.00 89.69 252 ASN A C 1
ATOM 1929 O O . ASN A 1 252 ? 17.761 -17.767 -14.736 1.00 89.69 252 ASN A O 1
ATOM 1933 N N . HIS A 1 253 ? 15.541 -18.058 -14.551 1.00 87.19 253 HIS A N 1
ATOM 1934 C CA . HIS A 1 253 ? 15.607 -19.245 -13.709 1.00 87.19 253 HIS A CA 1
ATOM 1935 C C . HIS A 1 253 ? 14.803 -20.375 -14.352 1.00 87.19 253 HIS A C 1
ATOM 1937 O O . HIS A 1 253 ? 13.605 -20.243 -14.570 1.00 87.19 253 HIS A O 1
ATOM 1943 N N . ARG A 1 254 ? 15.466 -21.499 -14.664 1.00 85.31 254 ARG A N 1
ATOM 1944 C CA . ARG A 1 254 ? 14.844 -22.677 -15.310 1.00 85.31 254 ARG A CA 1
ATOM 1945 C C . ARG A 1 254 ? 14.058 -22.341 -16.591 1.00 85.31 254 ARG A C 1
ATOM 1947 O O . ARG A 1 254 ? 13.020 -22.933 -16.853 1.00 85.31 254 ARG A O 1
ATOM 1954 N N . GLY A 1 255 ? 14.562 -21.390 -17.377 1.00 82.50 255 GLY A N 1
ATOM 1955 C CA . GLY A 1 255 ? 13.929 -20.953 -18.624 1.00 82.50 255 GLY A CA 1
ATOM 1956 C C . GLY A 1 255 ? 12.825 -19.904 -18.459 1.00 82.50 255 GLY A C 1
ATOM 1957 O O . GLY A 1 255 ? 12.371 -19.383 -19.468 1.00 82.50 255 GLY A O 1
ATOM 1958 N N . ALA A 1 256 ? 12.441 -19.544 -17.230 1.00 88.56 256 ALA A N 1
ATOM 1959 C CA . ALA A 1 256 ? 11.475 -18.480 -16.972 1.00 88.56 256 ALA A CA 1
ATOM 1960 C C . ALA A 1 256 ? 12.187 -17.173 -16.564 1.00 88.56 256 ALA A C 1
ATOM 1962 O O . ALA A 1 256 ? 13.048 -17.212 -15.669 1.00 88.56 256 ALA A O 1
ATOM 1963 N N . PRO A 1 257 ? 11.857 -16.024 -17.181 1.00 92.62 257 PRO A N 1
ATOM 1964 C CA . PRO A 1 257 ? 12.322 -14.728 -16.707 1.00 92.62 257 PRO A CA 1
ATOM 1965 C C . PRO A 1 257 ? 11.710 -14.410 -15.338 1.00 92.62 257 PRO A C 1
ATOM 1967 O O . PRO A 1 257 ? 10.549 -14.714 -15.075 1.00 92.62 257 PRO A O 1
ATOM 1970 N N . TYR A 1 258 ? 12.495 -13.787 -14.464 1.00 93.88 258 TYR A N 1
ATOM 1971 C CA . TYR A 1 258 ? 12.026 -13.264 -13.183 1.00 93.88 258 TYR A CA 1
ATOM 1972 C C . TYR A 1 258 ? 12.498 -11.826 -12.990 1.00 93.88 258 TYR A C 1
ATOM 1974 O O . TYR A 1 258 ? 13.584 -11.454 -13.447 1.00 93.88 258 TYR A O 1
ATOM 1982 N N . VAL A 1 259 ? 11.690 -11.028 -12.290 1.00 94.56 259 VAL A N 1
ATOM 1983 C CA . VAL A 1 259 ? 11.972 -9.626 -11.961 1.00 94.56 259 VAL A CA 1
ATOM 1984 C C . VAL A 1 259 ? 11.439 -9.350 -10.557 1.00 94.56 259 VAL A C 1
ATOM 1986 O O . VAL A 1 259 ? 10.249 -9.119 -10.333 1.00 94.56 259 VAL A O 1
ATOM 1989 N N . ARG A 1 260 ? 12.348 -9.386 -9.586 1.00 94.12 260 ARG A N 1
ATOM 1990 C CA . ARG A 1 260 ? 12.039 -9.303 -8.158 1.00 94.12 260 ARG A CA 1
ATOM 1991 C C . ARG A 1 260 ? 12.812 -8.183 -7.507 1.00 94.12 260 ARG A C 1
ATOM 1993 O O . ARG A 1 260 ? 13.898 -7.834 -7.954 1.00 94.12 260 ARG A O 1
ATOM 2000 N N . ALA A 1 261 ? 12.289 -7.647 -6.421 1.00 93.00 261 ALA A N 1
ATOM 2001 C CA . ALA A 1 261 ? 13.010 -6.679 -5.617 1.00 93.00 261 ALA A CA 1
ATOM 2002 C C . ALA A 1 261 ? 12.759 -6.929 -4.139 1.00 93.00 261 ALA A C 1
ATOM 2004 O O . ALA A 1 261 ? 11.718 -7.462 -3.750 1.00 93.00 261 ALA A O 1
ATOM 2005 N N . ARG A 1 262 ? 13.703 -6.497 -3.301 1.00 92.44 262 ARG A N 1
ATOM 2006 C CA . ARG A 1 262 ? 13.418 -6.356 -1.876 1.00 92.44 262 ARG A CA 1
ATOM 2007 C C . ARG A 1 262 ? 12.495 -5.157 -1.697 1.00 92.44 262 ARG A C 1
ATOM 2009 O O . ARG A 1 262 ? 12.924 -4.024 -1.883 1.00 92.44 262 ARG A O 1
ATOM 2016 N N . VAL A 1 263 ? 11.248 -5.411 -1.344 1.00 91.94 263 VAL A N 1
ATOM 2017 C CA . VAL A 1 263 ? 10.239 -4.391 -1.086 1.00 91.94 263 VAL A CA 1
ATOM 2018 C C . VAL A 1 263 ? 10.135 -4.198 0.419 1.00 91.94 263 VAL A C 1
ATOM 2020 O O . VAL A 1 263 ? 9.867 -5.142 1.162 1.00 91.94 263 VAL A O 1
ATOM 2023 N N . GLU A 1 264 ? 10.371 -2.971 0.870 1.00 93.62 264 GLU A N 1
ATOM 2024 C CA . GLU A 1 264 ? 10.121 -2.556 2.246 1.00 93.62 264 GLU A CA 1
ATOM 2025 C C . GLU A 1 264 ? 8.831 -1.744 2.293 1.00 93.62 264 GLU A C 1
ATOM 2027 O O . GLU A 1 264 ? 8.642 -0.817 1.504 1.00 93.62 264 GLU A O 1
ATOM 2032 N N . ARG A 1 265 ? 7.946 -2.070 3.233 1.00 94.75 265 ARG A N 1
ATOM 2033 C CA . ARG A 1 265 ? 6.781 -1.246 3.539 1.00 94.75 265 ARG A CA 1
ATOM 2034 C C . ARG A 1 265 ? 6.972 -0.617 4.903 1.00 94.75 265 ARG A C 1
ATOM 2036 O O . ARG A 1 265 ? 7.230 -1.326 5.873 1.00 94.75 265 ARG A O 1
ATOM 2043 N N . ALA A 1 266 ? 6.831 0.700 4.984 1.00 96.12 266 ALA A N 1
ATOM 2044 C CA . ALA A 1 266 ? 7.013 1.435 6.225 1.00 96.12 266 ALA A CA 1
ATOM 2045 C C . ALA A 1 266 ? 5.854 2.398 6.489 1.00 96.12 266 ALA A C 1
ATOM 2047 O O . ALA A 1 266 ? 5.396 3.101 5.594 1.00 96.12 266 ALA A O 1
ATOM 2048 N N . LEU A 1 267 ? 5.422 2.488 7.744 1.00 97.25 267 LEU A N 1
ATOM 2049 C CA . LEU A 1 267 ? 4.468 3.496 8.198 1.00 97.25 267 LEU A CA 1
ATOM 2050 C C . LEU A 1 267 ? 5.147 4.374 9.233 1.00 97.25 267 LEU A C 1
ATOM 2052 O O . LEU A 1 267 ? 5.728 3.880 10.197 1.00 97.25 267 LEU A O 1
ATOM 2056 N N . ALA A 1 268 ? 5.112 5.688 9.019 1.00 95.19 268 ALA A N 1
ATOM 2057 C CA . ALA A 1 268 ? 5.753 6.641 9.914 1.00 95.19 268 ALA A CA 1
ATOM 2058 C C . ALA A 1 268 ? 7.241 6.279 10.189 1.00 95.19 268 ALA A C 1
ATOM 2060 O O . ALA A 1 268 ? 7.740 6.408 11.302 1.00 95.19 268 ALA A O 1
ATOM 2061 N N . GLY A 1 269 ? 7.986 5.782 9.199 1.00 92.38 269 GLY A N 1
ATOM 2062 C CA . GLY A 1 269 ? 9.389 5.378 9.391 1.00 92.38 269 GLY A CA 1
ATOM 2063 C C . GLY A 1 269 ? 9.608 4.146 10.289 1.00 92.38 269 GLY A C 1
ATOM 2064 O O . GLY A 1 269 ? 10.735 3.904 10.720 1.00 92.38 269 GLY A O 1
ATOM 2065 N N . VAL A 1 270 ? 8.555 3.379 10.582 1.00 95.50 270 VAL A N 1
ATOM 2066 C CA . VAL A 1 270 ? 8.630 2.037 11.171 1.00 95.50 270 VAL A CA 1
ATOM 2067 C C . VAL A 1 270 ? 8.443 1.026 10.047 1.00 95.50 270 VAL A C 1
ATOM 2069 O O . VAL A 1 270 ? 7.442 1.089 9.336 1.00 95.50 270 VAL A O 1
ATOM 2072 N N . ALA A 1 271 ? 9.393 0.106 9.883 1.00 94.94 271 ALA A N 1
ATOM 2073 C CA . ALA A 1 271 ? 9.278 -0.976 8.911 1.00 94.94 271 ALA A CA 1
ATOM 2074 C C . ALA A 1 271 ? 8.185 -1.962 9.353 1.00 94.94 271 ALA A C 1
ATOM 2076 O O . ALA A 1 271 ? 8.266 -2.536 10.440 1.00 94.94 271 ALA A O 1
ATOM 2077 N N . LEU A 1 272 ? 7.169 -2.138 8.511 1.00 95.69 272 LEU A N 1
ATOM 2078 C CA . LEU A 1 272 ? 6.071 -3.086 8.701 1.00 95.69 272 LEU A CA 1
ATOM 2079 C C . LEU A 1 272 ? 6.435 -4.458 8.135 1.00 95.69 272 LEU A C 1
ATOM 2081 O O . LEU A 1 272 ? 6.204 -5.483 8.770 1.00 95.69 272 LEU A O 1
ATOM 2085 N N . SER A 1 273 ? 7.032 -4.465 6.943 1.00 94.50 273 SER A N 1
ATOM 2086 C CA . SER A 1 273 ? 7.512 -5.663 6.262 1.00 94.50 273 SER A CA 1
ATOM 2087 C C . SER A 1 273 ? 8.720 -5.338 5.387 1.00 94.50 273 SER A C 1
ATOM 2089 O O . SER A 1 273 ? 8.910 -4.202 4.952 1.00 94.50 273 SER A O 1
ATOM 2091 N N . ALA A 1 274 ? 9.556 -6.345 5.139 1.00 92.88 274 ALA A N 1
ATOM 2092 C CA . ALA A 1 274 ? 10.664 -6.262 4.198 1.00 92.88 274 ALA A CA 1
ATOM 2093 C C . ALA A 1 274 ? 10.880 -7.638 3.564 1.00 92.88 274 ALA A C 1
ATOM 2095 O O . ALA A 1 274 ? 11.550 -8.486 4.152 1.00 92.88 274 ALA A O 1
ATOM 2096 N N . ASN A 1 275 ? 10.310 -7.854 2.380 1.00 91.19 275 ASN A N 1
ATOM 2097 C CA . ASN A 1 275 ? 10.296 -9.155 1.712 1.00 91.19 275 ASN A CA 1
ATOM 2098 C C . ASN A 1 275 ? 10.805 -9.042 0.274 1.00 91.19 275 ASN A C 1
ATOM 2100 O O . ASN A 1 275 ? 10.781 -7.971 -0.327 1.00 91.19 275 ASN A O 1
ATOM 2104 N N . GLU A 1 276 ? 11.285 -10.151 -0.282 1.00 91.25 276 GLU A N 1
ATOM 2105 C CA . GLU A 1 276 ? 11.526 -10.233 -1.721 1.00 91.25 276 GLU A CA 1
ATOM 2106 C C . GLU A 1 276 ? 10.192 -10.499 -2.428 1.00 91.25 276 GLU A C 1
ATOM 2108 O O . GLU A 1 276 ? 9.536 -11.508 -2.171 1.00 91.25 276 GLU A O 1
ATOM 2113 N N . GLU A 1 277 ? 9.783 -9.582 -3.300 1.00 91.38 277 GLU A N 1
ATOM 2114 C CA . GLU A 1 277 ? 8.506 -9.632 -4.009 1.00 91.38 277 GLU A CA 1
ATOM 2115 C C . GLU A 1 277 ? 8.732 -9.554 -5.520 1.00 91.38 277 GLU A C 1
ATOM 2117 O O . GLU A 1 277 ? 9.640 -8.869 -5.998 1.00 91.38 277 GLU A O 1
ATOM 2122 N N . ALA A 1 278 ? 7.878 -10.242 -6.281 1.00 92.00 278 ALA A N 1
ATOM 2123 C CA . ALA A 1 278 ? 7.780 -10.029 -7.719 1.00 92.00 278 ALA A CA 1
ATOM 2124 C C . ALA A 1 278 ? 7.196 -8.637 -7.987 1.00 92.00 278 ALA A C 1
ATOM 2126 O O . ALA A 1 278 ? 6.149 -8.286 -7.429 1.00 92.00 278 ALA A O 1
ATOM 2127 N N . LEU A 1 279 ? 7.871 -7.858 -8.834 1.00 91.75 279 LEU A N 1
ATOM 2128 C CA . LEU A 1 279 ? 7.381 -6.540 -9.232 1.00 91.75 279 LEU A CA 1
ATOM 2129 C C . LEU A 1 279 ? 6.113 -6.672 -10.084 1.00 91.75 279 LEU A C 1
ATOM 2131 O O . LEU A 1 279 ? 5.861 -7.709 -10.703 1.00 91.75 279 LEU A O 1
ATOM 2135 N N . ARG A 1 280 ? 5.295 -5.614 -10.096 1.00 91.88 280 ARG A N 1
ATOM 2136 C CA . ARG A 1 280 ? 4.023 -5.566 -10.831 1.00 91.88 280 ARG A CA 1
ATOM 2137 C C . ARG A 1 280 ? 3.813 -4.207 -11.486 1.00 91.88 280 ARG A C 1
ATOM 2139 O O . ARG A 1 280 ? 4.367 -3.204 -11.034 1.00 91.88 280 ARG A O 1
ATOM 2146 N N . GLY A 1 281 ? 2.982 -4.184 -12.524 1.00 91.56 281 GLY A N 1
ATOM 2147 C CA . GLY A 1 281 ? 2.555 -2.966 -13.206 1.00 91.56 281 GLY A CA 1
ATOM 2148 C C . GLY A 1 281 ? 3.736 -2.098 -13.670 1.00 91.56 281 GLY A C 1
ATOM 2149 O O . GLY A 1 281 ? 4.714 -2.630 -14.198 1.00 91.56 281 GLY A O 1
ATOM 2150 N N . PRO A 1 282 ? 3.697 -0.768 -13.460 1.00 91.81 282 PRO A N 1
ATOM 2151 C CA . PRO A 1 282 ? 4.735 0.140 -13.954 1.00 91.81 282 PRO A CA 1
ATOM 2152 C C . PRO A 1 282 ? 6.157 -0.174 -13.468 1.00 91.81 282 PRO A C 1
ATOM 2154 O O . PRO A 1 282 ? 7.107 -0.006 -14.229 1.00 91.81 282 PRO A O 1
ATOM 2157 N N . GLU A 1 283 ? 6.310 -0.646 -12.227 1.00 91.75 283 GLU A N 1
ATOM 2158 C CA . GLU A 1 283 ? 7.621 -0.997 -11.661 1.00 91.75 283 GLU A CA 1
ATOM 2159 C C . GLU A 1 283 ? 8.219 -2.234 -12.333 1.00 91.75 283 GLU A C 1
ATOM 2161 O O . GLU A 1 283 ? 9.424 -2.286 -12.572 1.00 91.75 283 GLU A O 1
ATOM 2166 N N . LEU A 1 284 ? 7.377 -3.224 -12.650 1.00 95.00 284 LEU A N 1
ATOM 2167 C CA . LEU A 1 284 ? 7.793 -4.405 -13.402 1.00 95.00 284 LEU A CA 1
ATOM 2168 C C . LEU A 1 284 ? 8.270 -4.012 -14.794 1.00 95.00 284 LEU A C 1
ATOM 2170 O O . LEU A 1 284 ? 9.328 -4.463 -15.216 1.00 95.00 284 LEU A O 1
ATOM 2174 N N . VAL A 1 285 ? 7.499 -3.173 -15.486 1.00 96.50 285 VAL A N 1
ATOM 2175 C CA . VAL A 1 285 ? 7.793 -2.737 -16.854 1.00 96.50 285 VAL A CA 1
ATOM 2176 C C . VAL A 1 285 ? 9.132 -1.998 -16.928 1.00 96.50 285 VAL A C 1
ATOM 2178 O O . VAL A 1 285 ? 9.966 -2.343 -17.761 1.00 96.50 285 VAL A O 1
ATOM 2181 N N . ASP A 1 286 ? 9.372 -1.032 -16.035 1.00 95.38 286 ASP A N 1
ATOM 2182 C CA . ASP A 1 286 ? 10.648 -0.300 -15.957 1.00 95.38 286 ASP A CA 1
ATOM 2183 C C . ASP A 1 286 ? 11.830 -1.248 -15.678 1.00 95.38 286 ASP A C 1
ATOM 2185 O O . ASP A 1 286 ? 12.838 -1.254 -16.391 1.00 95.38 286 ASP A O 1
ATOM 2189 N N . ALA A 1 287 ? 11.689 -2.115 -14.674 1.00 94.88 287 ALA A N 1
ATOM 2190 C CA . ALA A 1 287 ? 12.723 -3.076 -14.310 1.00 94.88 287 ALA A CA 1
ATOM 2191 C C . ALA A 1 287 ? 13.005 -4.105 -15.419 1.00 94.88 287 ALA A C 1
ATOM 2193 O O . ALA A 1 287 ? 14.165 -4.454 -15.663 1.00 94.88 287 ALA A O 1
ATOM 2194 N N . ALA A 1 288 ? 11.960 -4.591 -16.088 1.00 96.31 288 ALA A N 1
ATOM 2195 C CA . ALA A 1 288 ? 12.058 -5.540 -17.185 1.00 96.31 288 ALA A CA 1
ATOM 2196 C C . ALA A 1 288 ? 12.726 -4.901 -18.406 1.00 96.31 288 ALA A C 1
ATOM 2198 O O . ALA A 1 288 ? 13.655 -5.497 -18.943 1.00 96.31 288 ALA A O 1
ATOM 2199 N N . ALA A 1 289 ? 12.348 -3.677 -18.794 1.00 97.44 289 ALA A N 1
ATOM 2200 C CA . ALA A 1 289 ? 12.974 -2.957 -19.905 1.00 97.44 289 ALA A CA 1
ATOM 2201 C C . ALA A 1 289 ? 14.495 -2.824 -19.709 1.00 97.44 289 ALA A C 1
ATOM 2203 O O . ALA A 1 289 ? 15.272 -3.186 -20.596 1.00 97.44 289 ALA A O 1
ATOM 2204 N N . LYS A 1 290 ? 14.940 -2.414 -18.511 1.00 96.44 290 LYS A N 1
ATOM 2205 C CA . LYS A 1 290 ? 16.372 -2.373 -18.149 1.00 96.44 290 LYS A CA 1
ATOM 2206 C C . LYS A 1 290 ? 17.025 -3.748 -18.262 1.00 96.44 290 LYS A C 1
ATOM 2208 O O . LYS A 1 290 ? 18.071 -3.891 -18.891 1.00 96.44 290 LYS A O 1
ATOM 2213 N N . ALA A 1 291 ? 16.398 -4.774 -17.690 1.00 95.56 291 ALA A N 1
ATOM 2214 C CA . ALA A 1 291 ? 16.933 -6.132 -17.701 1.00 95.56 291 ALA A CA 1
ATOM 2215 C C . ALA A 1 291 ? 17.002 -6.749 -19.111 1.00 95.56 291 ALA A C 1
ATOM 2217 O O . ALA A 1 291 ? 17.916 -7.529 -19.379 1.00 95.56 291 ALA A O 1
ATOM 2218 N N . ILE A 1 292 ? 16.075 -6.409 -20.011 1.00 97.12 292 ILE A N 1
ATOM 2219 C CA . ILE A 1 292 ? 16.082 -6.831 -21.419 1.00 97.12 292 ILE A CA 1
ATOM 2220 C C . ILE A 1 292 ? 17.257 -6.179 -22.152 1.00 97.12 292 ILE A C 1
ATOM 2222 O O . ILE A 1 292 ? 18.038 -6.886 -22.787 1.00 97.12 292 ILE A O 1
ATOM 2226 N N . LEU A 1 293 ? 17.435 -4.858 -22.016 1.00 96.94 293 LEU A N 1
ATOM 2227 C CA . LEU A 1 293 ? 18.536 -4.115 -22.652 1.00 96.94 293 LEU A CA 1
ATOM 2228 C C . LEU A 1 293 ? 19.916 -4.572 -22.175 1.00 96.94 293 LEU A C 1
ATOM 2230 O O . LEU A 1 293 ? 20.857 -4.641 -22.960 1.00 96.94 293 LEU A O 1
ATOM 2234 N N . GLU A 1 294 ? 20.038 -4.928 -20.898 1.00 95.00 294 GLU A N 1
ATOM 2235 C CA . GLU A 1 294 ? 21.263 -5.496 -20.325 1.00 95.00 294 GLU A CA 1
ATOM 2236 C C . GLU A 1 294 ? 21.480 -6.969 -20.711 1.00 95.00 294 GLU A C 1
ATOM 2238 O O . GLU A 1 294 ? 22.489 -7.573 -20.338 1.00 95.00 294 GLU A O 1
ATOM 2243 N N . GLY A 1 295 ? 20.530 -7.581 -21.425 1.00 94.12 295 GLY A N 1
ATOM 2244 C CA . GLY A 1 295 ? 20.575 -8.989 -21.789 1.00 94.12 295 GLY A CA 1
ATOM 2245 C C . GLY A 1 295 ? 20.564 -9.899 -20.561 1.00 94.12 295 GLY A C 1
ATOM 2246 O O . GLY A 1 295 ? 21.280 -10.895 -20.525 1.00 94.12 295 GLY A O 1
ATOM 2247 N N . ARG A 1 296 ? 19.801 -9.579 -19.517 1.00 94.69 296 ARG A N 1
ATOM 2248 C CA . ARG A 1 296 ? 19.602 -10.467 -18.357 1.00 94.69 296 ARG A CA 1
ATOM 2249 C C . ARG A 1 296 ? 18.389 -11.377 -18.523 1.00 94.69 296 ARG A C 1
ATOM 2251 O O . ARG A 1 296 ? 18.428 -12.509 -18.043 1.00 94.69 296 ARG A O 1
ATOM 2258 N N . ILE A 1 297 ? 17.367 -10.916 -19.240 1.00 95.31 297 ILE A N 1
ATOM 2259 C CA . ILE A 1 297 ? 16.133 -11.657 -19.547 1.00 95.31 297 ILE A CA 1
ATOM 2260 C C . ILE A 1 297 ? 15.794 -11.564 -21.040 1.00 95.31 297 ILE A C 1
ATOM 2262 O O . ILE A 1 297 ? 16.370 -10.736 -21.742 1.00 95.31 297 ILE A O 1
ATOM 2266 N N . LEU A 1 298 ? 14.898 -12.441 -21.515 1.00 94.25 298 LEU A N 1
ATOM 2267 C CA . LEU A 1 298 ? 14.366 -12.463 -22.891 1.00 94.25 298 LEU A CA 1
ATOM 2268 C C . LEU A 1 298 ? 15.434 -12.330 -23.991 1.00 94.25 298 LEU A C 1
ATOM 2270 O O . LEU A 1 298 ? 15.280 -11.586 -24.951 1.00 94.25 298 LEU A O 1
ATOM 2274 N N . LYS A 1 299 ? 16.560 -13.040 -23.864 1.00 94.19 299 LYS A N 1
ATOM 2275 C CA . LYS A 1 299 ? 17.578 -13.045 -24.925 1.00 94.19 299 LYS A CA 1
ATOM 2276 C C . LYS A 1 299 ? 17.006 -13.691 -26.196 1.00 94.19 299 LYS A C 1
ATOM 2278 O O . LYS A 1 299 ? 16.419 -14.763 -26.066 1.00 94.19 299 LYS A O 1
ATOM 2283 N N . PRO A 1 300 ? 17.251 -13.129 -27.396 1.00 95.44 300 PRO A N 1
ATOM 2284 C CA . PRO A 1 300 ? 18.148 -12.005 -27.708 1.00 95.44 300 PRO A CA 1
ATOM 2285 C C . PRO A 1 300 ? 17.465 -10.622 -27.853 1.00 95.44 300 PRO A C 1
ATOM 2287 O O . PRO A 1 300 ? 18.067 -9.721 -28.437 1.00 95.44 300 PRO A O 1
ATOM 2290 N N . ALA A 1 301 ? 16.256 -10.425 -27.316 1.00 96.56 301 ALA A N 1
ATOM 2291 C CA . ALA A 1 301 ? 15.389 -9.276 -27.603 1.00 96.56 301 ALA A CA 1
ATOM 2292 C C . ALA A 1 301 ? 16.064 -7.906 -27.452 1.00 96.56 301 ALA A C 1
ATOM 2294 O O . ALA A 1 301 ? 15.963 -7.071 -28.344 1.00 96.56 301 ALA A O 1
ATOM 2295 N N . GLY A 1 302 ? 16.797 -7.668 -26.358 1.00 96.94 302 GLY A N 1
ATOM 2296 C CA . GLY A 1 302 ? 17.441 -6.370 -26.124 1.00 96.94 302 GLY A CA 1
ATOM 2297 C C . GLY A 1 302 ? 18.430 -5.977 -27.223 1.00 96.94 302 GLY A C 1
ATOM 2298 O O . GLY A 1 302 ? 18.439 -4.834 -27.671 1.00 96.94 302 GLY A O 1
ATOM 2299 N N . GLU A 1 303 ? 19.221 -6.932 -27.715 1.00 95.81 303 GLU A N 1
ATOM 2300 C CA . GLU A 1 303 ? 20.151 -6.689 -28.822 1.00 95.81 303 GLU A CA 1
ATOM 2301 C C . GLU A 1 303 ? 19.409 -6.475 -30.147 1.00 95.81 303 GLU A C 1
ATOM 2303 O O . GLU A 1 303 ? 19.789 -5.591 -30.912 1.00 95.81 303 GLU A O 1
ATOM 2308 N N . GLN A 1 304 ? 18.338 -7.234 -30.405 1.00 96.12 304 GLN A N 1
ATOM 2309 C CA . GLN A 1 304 ? 17.503 -7.055 -31.599 1.00 96.12 304 GLN A CA 1
ATOM 2310 C C . GLN A 1 304 ? 16.858 -5.662 -31.623 1.00 96.12 304 GLN A C 1
ATOM 2312 O O . GLN A 1 304 ? 17.006 -4.947 -32.610 1.00 96.12 304 GLN A O 1
ATOM 2317 N N . VAL A 1 305 ? 16.242 -5.240 -30.515 1.00 97.56 305 VAL A N 1
ATOM 2318 C CA . VAL A 1 305 ? 15.630 -3.910 -30.371 1.00 97.56 305 VAL A CA 1
ATOM 2319 C C . VAL A 1 305 ? 16.660 -2.807 -30.574 1.00 97.56 305 VAL A C 1
ATOM 2321 O O . VAL A 1 305 ? 16.422 -1.886 -31.349 1.00 97.56 305 VAL A O 1
ATOM 2324 N N . LEU A 1 306 ? 17.832 -2.902 -29.939 1.00 97.44 306 LEU A N 1
ATOM 2325 C CA . LEU A 1 306 ? 18.887 -1.904 -30.125 1.00 97.44 306 LEU A CA 1
ATOM 2326 C C . LEU A 1 306 ? 19.353 -1.821 -31.585 1.00 97.44 306 LEU A C 1
ATOM 2328 O O . LEU A 1 306 ? 19.626 -0.727 -32.072 1.00 97.44 306 LEU A O 1
ATOM 2332 N N . ASN A 1 307 ? 19.449 -2.953 -32.284 1.00 96.12 307 ASN A N 1
ATOM 2333 C CA . ASN A 1 307 ? 19.842 -2.978 -33.692 1.00 96.12 307 ASN A CA 1
ATOM 2334 C C . ASN A 1 307 ? 18.763 -2.378 -34.605 1.00 96.12 307 ASN A C 1
ATOM 2336 O O . ASN A 1 307 ? 19.105 -1.631 -35.516 1.00 96.12 307 ASN A O 1
ATOM 2340 N N . ASP A 1 308 ? 17.485 -2.663 -34.359 1.00 96.25 308 ASP A N 1
ATOM 2341 C CA . ASP A 1 308 ? 16.387 -2.103 -35.153 1.00 96.25 308 ASP A CA 1
ATOM 2342 C C . ASP A 1 308 ? 16.229 -0.593 -34.918 1.00 96.25 308 ASP A C 1
ATOM 2344 O O . ASP A 1 308 ? 16.135 0.166 -35.881 1.00 96.25 308 ASP A O 1
ATOM 2348 N N . LEU A 1 309 ? 16.304 -0.130 -33.664 1.00 96.69 309 LEU A N 1
ATOM 2349 C CA . LEU A 1 309 ? 16.278 1.305 -33.354 1.00 96.69 309 LEU A CA 1
ATOM 2350 C C . LEU A 1 309 ? 17.487 2.040 -33.946 1.00 96.69 309 LEU A C 1
ATOM 2352 O O . LEU A 1 309 ? 17.346 3.166 -34.405 1.00 96.69 309 LEU A O 1
ATOM 2356 N N . HIS A 1 310 ? 18.662 1.406 -34.006 1.00 96.44 310 HIS A N 1
ATOM 2357 C CA . HIS A 1 310 ? 19.811 1.989 -34.700 1.00 96.44 310 HIS A CA 1
ATOM 2358 C C . HIS A 1 310 ? 19.530 2.211 -36.191 1.00 96.44 310 HIS A C 1
ATOM 2360 O O . HIS A 1 310 ? 19.846 3.272 -36.720 1.00 96.44 310 HIS A O 1
ATOM 2366 N N . ILE A 1 311 ? 18.924 1.236 -36.875 1.00 95.62 311 ILE A N 1
ATOM 2367 C CA . ILE A 1 311 ? 18.575 1.396 -38.292 1.00 95.62 311 ILE A CA 1
ATOM 2368 C C . ILE A 1 311 ? 17.507 2.467 -38.478 1.00 95.62 311 ILE A C 1
ATOM 2370 O O . ILE A 1 311 ? 17.637 3.278 -39.389 1.00 95.62 311 ILE A O 1
ATOM 2374 N N . TRP A 1 312 ? 16.510 2.531 -37.595 1.00 95.62 312 TRP A N 1
ATOM 2375 C CA . TRP A 1 312 ? 15.549 3.632 -37.599 1.00 95.62 312 TRP A CA 1
ATOM 2376 C C . TRP A 1 312 ? 16.262 4.986 -37.489 1.00 95.62 312 TRP A C 1
ATOM 2378 O O . TRP A 1 312 ? 16.054 5.842 -38.341 1.00 95.62 312 TRP A O 1
ATOM 2388 N N . GLU A 1 313 ? 17.172 5.166 -36.528 1.00 95.06 313 GLU A N 1
ATOM 2389 C CA . GLU A 1 313 ? 17.951 6.406 -36.374 1.00 95.06 313 GLU A CA 1
ATOM 2390 C C . GLU A 1 313 ? 18.725 6.762 -37.655 1.00 95.06 313 GLU A C 1
ATOM 2392 O O . GLU A 1 313 ? 18.667 7.895 -38.130 1.00 95.06 313 GLU A O 1
ATOM 2397 N N . VAL A 1 314 ? 19.387 5.779 -38.275 1.00 93.44 314 VAL A N 1
ATOM 2398 C CA . VAL A 1 314 ? 20.102 5.974 -39.546 1.00 93.44 314 VAL A CA 1
ATOM 2399 C C . VAL A 1 314 ? 19.162 6.427 -40.664 1.00 93.44 314 VAL A C 1
ATOM 2401 O O . VAL A 1 314 ? 19.524 7.303 -41.449 1.00 93.44 314 VAL A O 1
ATOM 2404 N N . LEU A 1 315 ? 17.964 5.852 -40.751 1.00 93.00 315 LEU A N 1
ATOM 2405 C CA . LEU A 1 315 ? 16.978 6.189 -41.777 1.00 93.00 315 LEU A CA 1
ATOM 2406 C C . LEU A 1 315 ? 16.312 7.547 -41.532 1.00 93.00 315 LEU A C 1
ATOM 2408 O O . LEU A 1 315 ? 16.067 8.279 -42.496 1.00 93.00 315 LEU A O 1
ATOM 2412 N N . ALA A 1 316 ? 16.076 7.904 -40.270 1.00 91.81 316 ALA A N 1
ATOM 2413 C CA . ALA A 1 316 ? 15.537 9.197 -39.860 1.00 91.81 316 ALA A CA 1
ATOM 2414 C C . ALA A 1 316 ? 16.507 10.349 -40.173 1.00 91.81 316 ALA A C 1
ATOM 2416 O O . ALA A 1 316 ? 16.062 11.420 -40.580 1.00 91.81 316 ALA A O 1
ATOM 2417 N N . ASP A 1 317 ? 17.820 10.113 -40.088 1.00 91.38 317 ASP A N 1
ATOM 2418 C CA . ASP A 1 317 ? 18.874 11.097 -40.388 1.00 91.38 317 ASP A CA 1
ATOM 2419 C C . ASP A 1 317 ? 19.281 11.159 -41.877 1.00 91.38 317 ASP A C 1
ATOM 2421 O O . ASP A 1 317 ? 20.154 11.946 -42.268 1.00 91.38 317 ASP A O 1
ATOM 2425 N N . TRP A 1 318 ? 18.707 10.317 -42.739 1.00 90.75 318 TRP A N 1
ATOM 2426 C CA . TRP A 1 318 ? 19.147 10.196 -44.132 1.00 90.75 318 TRP A CA 1
ATOM 2427 C C . TRP A 1 318 ? 18.811 11.442 -44.975 1.00 90.75 318 TRP A C 1
ATOM 2429 O O . TRP A 1 318 ? 17.792 12.078 -44.756 1.00 90.75 318 TRP A O 1
ATOM 2439 N N . PRO A 1 319 ? 19.594 11.872 -45.973 1.00 86.31 319 PRO A N 1
ATOM 2440 C CA . PRO A 1 319 ? 19.207 13.041 -46.774 1.00 86.31 319 PRO A CA 1
ATOM 2441 C C . PRO A 1 319 ? 17.904 12.813 -47.569 1.00 86.31 319 PRO A C 1
ATOM 2443 O O . PRO A 1 319 ? 17.817 11.838 -48.309 1.00 86.31 319 PRO A O 1
ATOM 2446 N N . ASN A 1 320 ? 16.923 13.726 -47.479 1.00 80.75 320 ASN A N 1
ATOM 2447 C CA . ASN A 1 320 ? 15.592 13.593 -48.116 1.00 80.75 320 ASN A CA 1
ATOM 2448 C C . ASN A 1 320 ? 15.626 13.310 -49.622 1.00 80.75 320 ASN A C 1
ATOM 2450 O O . ASN A 1 320 ? 14.769 12.600 -50.135 1.00 80.75 320 ASN A O 1
ATOM 2454 N N . ILE A 1 321 ? 16.626 13.843 -50.326 1.00 75.88 321 ILE A N 1
ATOM 2455 C CA . ILE A 1 321 ? 16.803 13.644 -51.771 1.00 75.88 321 ILE A CA 1
ATOM 2456 C C . ILE A 1 321 ? 17.098 12.187 -52.162 1.00 75.88 321 ILE A C 1
ATOM 2458 O O . ILE A 1 321 ? 16.911 11.829 -53.320 1.00 75.88 321 ILE A O 1
ATOM 2462 N N . ASP A 1 322 ? 17.538 11.366 -51.205 1.00 72.31 322 ASP A N 1
ATOM 2463 C CA . ASP A 1 322 ? 18.006 9.994 -51.410 1.00 72.31 322 ASP A CA 1
ATOM 2464 C C . ASP A 1 322 ? 17.089 8.953 -50.714 1.00 72.31 322 ASP A C 1
ATOM 2466 O O . ASP A 1 322 ? 17.469 7.785 -50.622 1.00 72.31 322 ASP A O 1
ATOM 2470 N N . ARG A 1 323 ? 15.915 9.347 -50.178 1.00 80.12 323 ARG A N 1
ATOM 2471 C CA . ARG A 1 323 ? 15.018 8.456 -49.405 1.00 80.12 323 ARG A CA 1
ATOM 2472 C C . ARG A 1 323 ? 13.954 7.779 -50.273 1.00 80.12 323 ARG A C 1
ATOM 2474 O O . ARG A 1 323 ? 13.345 8.410 -51.133 1.00 80.12 323 ARG A O 1
ATOM 2481 N N . THR A 1 324 ? 13.668 6.515 -49.966 1.00 82.00 324 THR A N 1
ATOM 2482 C CA . THR A 1 324 ? 12.543 5.733 -50.523 1.00 82.00 324 THR A CA 1
ATOM 2483 C C . THR A 1 324 ? 11.509 5.327 -49.464 1.00 82.00 324 THR A C 1
ATOM 2485 O O . THR A 1 324 ? 10.597 4.563 -49.763 1.00 82.00 324 THR A O 1
ATOM 2488 N N . TRP A 1 325 ? 11.644 5.837 -48.237 1.00 88.50 325 TRP A N 1
ATOM 2489 C CA . TRP A 1 325 ? 10.814 5.540 -47.064 1.00 88.50 325 TRP A CA 1
ATOM 2490 C C . TRP A 1 325 ? 10.248 6.825 -46.449 1.00 88.50 325 TRP A C 1
ATOM 2492 O O . TRP A 1 325 ? 10.685 7.930 -46.788 1.00 88.50 325 TRP A O 1
ATOM 2502 N N . ILE A 1 326 ? 9.292 6.680 -45.532 1.00 84.06 326 ILE A N 1
ATOM 2503 C CA . ILE A 1 326 ? 8.721 7.781 -44.746 1.00 84.06 326 ILE A CA 1
ATOM 2504 C C . ILE A 1 326 ? 9.304 7.804 -43.327 1.00 84.06 326 ILE A C 1
ATOM 2506 O O . ILE A 1 326 ? 9.867 6.817 -42.867 1.00 84.06 326 ILE A O 1
ATOM 2510 N N . GLY A 1 327 ? 9.160 8.937 -42.636 1.00 78.81 327 GLY A N 1
ATOM 2511 C CA . GLY A 1 327 ? 9.625 9.115 -41.258 1.00 78.81 327 GLY A CA 1
ATOM 2512 C C . GLY A 1 327 ? 10.934 9.899 -41.175 1.00 78.81 327 GLY A C 1
ATOM 2513 O O . GLY A 1 327 ? 11.990 9.445 -41.612 1.00 78.81 327 GLY A O 1
ATOM 2514 N N . GLU A 1 328 ? 10.848 11.105 -40.620 1.00 82.19 328 GLU A N 1
A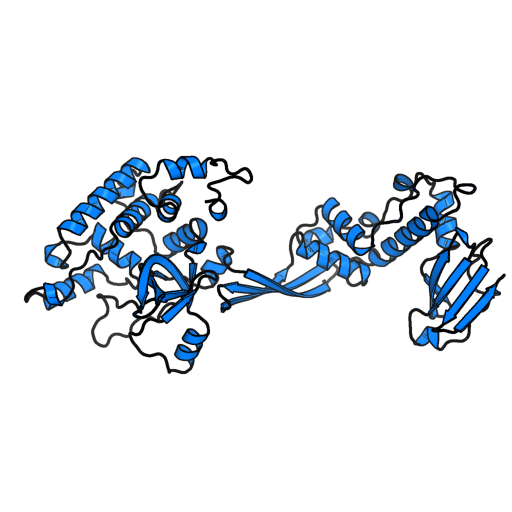TOM 2515 C CA . GLU A 1 328 ? 11.997 11.956 -40.271 1.00 82.19 328 GLU A CA 1
ATOM 2516 C C . GLU A 1 328 ? 12.233 11.994 -38.757 1.00 82.19 328 GLU A C 1
ATOM 2518 O O . GLU A 1 328 ? 13.285 12.445 -38.307 1.00 82.19 328 GLU A O 1
ATOM 2523 N N . ASP A 1 329 ? 11.274 11.495 -37.976 1.00 88.50 329 ASP A N 1
ATOM 2524 C CA . ASP A 1 329 ? 11.365 11.508 -36.528 1.00 88.50 329 ASP A CA 1
ATOM 2525 C C . ASP A 1 329 ? 12.373 10.455 -36.042 1.00 88.50 329 ASP A C 1
ATOM 2527 O O . ASP A 1 329 ? 12.327 9.295 -36.480 1.00 88.50 329 ASP A O 1
ATOM 2531 N N . PRO A 1 330 ? 13.286 10.834 -35.130 1.00 90.56 330 PRO A N 1
ATOM 2532 C CA . PRO A 1 330 ? 14.210 9.889 -34.532 1.00 90.56 330 PRO A CA 1
ATOM 2533 C C . PRO A 1 330 ? 13.446 8.855 -33.693 1.00 90.56 330 PRO A C 1
ATOM 2535 O O . PRO A 1 330 ? 12.391 9.168 -33.128 1.00 90.56 330 PRO A O 1
ATOM 2538 N N . PRO A 1 331 ? 13.984 7.632 -33.554 1.00 94.19 331 PRO A N 1
ATOM 2539 C CA . PRO A 1 331 ? 13.368 6.625 -32.710 1.00 94.19 331 PRO A CA 1
ATOM 2540 C C . PRO A 1 331 ? 13.289 7.096 -31.248 1.00 94.19 331 PRO A C 1
ATOM 2542 O O . PRO A 1 331 ? 14.164 7.835 -30.777 1.00 94.19 331 PRO A O 1
ATOM 2545 N N . PRO A 1 332 ? 12.296 6.617 -30.480 1.00 95.75 332 PRO A N 1
ATOM 2546 C CA . PRO A 1 332 ? 12.294 6.779 -29.032 1.00 95.75 332 PRO A CA 1
ATOM 2547 C C . PRO A 1 332 ? 13.550 6.165 -28.396 1.00 95.75 332 PRO A C 1
ATOM 2549 O O . PRO A 1 332 ? 14.166 5.239 -28.932 1.00 95.75 332 PRO A O 1
ATOM 2552 N N . ALA A 1 333 ? 13.913 6.644 -27.203 1.00 96.94 333 ALA A N 1
ATOM 2553 C CA . ALA A 1 333 ? 15.007 6.048 -26.446 1.00 96.94 333 ALA A CA 1
ATOM 2554 C C . ALA A 1 333 ? 14.725 4.547 -26.195 1.00 96.94 333 ALA A C 1
ATOM 2556 O O . ALA A 1 333 ? 13.592 4.200 -25.854 1.00 96.94 333 ALA A O 1
ATOM 2557 N N . PRO A 1 334 ? 15.724 3.643 -26.293 1.00 97.75 334 PRO A N 1
ATOM 2558 C CA . PRO A 1 334 ? 15.483 2.195 -26.240 1.00 97.75 334 PRO A CA 1
ATOM 2559 C C . PRO A 1 334 ? 14.735 1.708 -24.998 1.00 97.75 334 PRO A C 1
ATOM 2561 O O . PRO A 1 334 ? 13.941 0.772 -25.067 1.00 97.75 334 PRO A O 1
ATOM 2564 N N . HIS A 1 335 ? 14.992 2.346 -23.856 1.00 98.00 335 HIS A N 1
ATOM 2565 C CA . HIS A 1 335 ? 14.299 2.054 -22.609 1.00 98.00 335 HIS A CA 1
ATOM 2566 C C . HIS A 1 335 ? 12.813 2.415 -22.689 1.00 98.00 335 HIS A C 1
ATOM 2568 O O . HIS A 1 335 ? 11.968 1.576 -22.391 1.00 98.00 335 HIS A O 1
ATOM 2574 N N . ASP A 1 336 ? 12.501 3.629 -23.142 1.00 97.81 336 ASP A N 1
ATOM 2575 C CA . ASP A 1 336 ? 11.130 4.137 -23.228 1.00 97.81 336 ASP A CA 1
ATOM 2576 C C . ASP A 1 336 ? 10.317 3.357 -24.266 1.00 97.81 336 ASP A C 1
ATOM 2578 O O . ASP A 1 336 ? 9.167 3.001 -24.013 1.00 97.81 336 ASP A O 1
ATOM 2582 N N . TYR A 1 337 ? 10.953 2.997 -25.385 1.00 97.88 337 TYR A N 1
ATOM 2583 C CA . TYR A 1 337 ? 10.382 2.107 -26.390 1.00 97.88 337 TYR A CA 1
ATOM 2584 C C . TYR A 1 337 ? 9.973 0.752 -25.791 1.00 97.88 337 TYR A C 1
ATOM 2586 O O . TYR A 1 337 ? 8.829 0.325 -25.941 1.00 97.88 337 TYR A O 1
ATOM 2594 N N . LEU A 1 338 ? 10.882 0.083 -25.071 1.00 98.19 338 LEU A N 1
ATOM 2595 C CA . LEU A 1 338 ? 10.589 -1.208 -24.443 1.00 98.19 338 LEU A CA 1
ATOM 2596 C C . LEU A 1 338 ? 9.531 -1.096 -23.349 1.00 98.19 338 LEU A C 1
ATOM 2598 O O . LEU A 1 338 ? 8.692 -1.985 -23.234 1.00 98.19 338 LEU A O 1
ATOM 2602 N N . MET A 1 339 ? 9.553 -0.023 -22.556 1.00 97.94 339 MET A N 1
ATOM 2603 C CA . MET A 1 339 ? 8.517 0.212 -21.555 1.00 97.94 339 MET A CA 1
ATOM 2604 C C . MET A 1 339 ? 7.136 0.296 -22.200 1.00 97.94 339 MET A C 1
ATOM 2606 O O . MET A 1 339 ? 6.199 -0.351 -21.735 1.00 97.94 339 MET A O 1
ATOM 2610 N N . GLU A 1 340 ? 7.009 1.076 -23.272 1.00 97.31 340 GLU A N 1
ATOM 2611 C CA . GLU A 1 340 ? 5.740 1.223 -23.975 1.00 97.31 340 GLU A CA 1
ATOM 2612 C C . GLU A 1 340 ? 5.322 -0.082 -24.648 1.00 97.31 340 GLU A C 1
ATOM 2614 O O . GLU A 1 340 ? 4.180 -0.518 -24.513 1.00 97.31 340 GLU A O 1
ATOM 2619 N N . ARG A 1 341 ? 6.266 -0.785 -25.278 1.00 97.69 341 ARG A N 1
ATOM 2620 C CA . ARG A 1 341 ? 5.980 -2.059 -25.930 1.00 97.69 341 ARG A CA 1
ATOM 2621 C C . ARG A 1 341 ? 5.510 -3.129 -24.945 1.00 97.69 341 ARG A C 1
ATOM 2623 O O . ARG A 1 341 ? 4.524 -3.804 -25.216 1.00 97.69 341 ARG A O 1
ATOM 2630 N N . LEU A 1 342 ? 6.151 -3.249 -23.782 1.00 97.81 342 LEU A N 1
ATOM 2631 C CA . LEU A 1 342 ? 5.729 -4.173 -22.722 1.00 97.81 342 LEU A CA 1
ATOM 2632 C C . LEU A 1 342 ? 4.331 -3.834 -22.181 1.00 97.81 342 LEU A C 1
ATOM 2634 O O . LEU A 1 342 ? 3.558 -4.744 -21.886 1.00 97.81 342 LEU A O 1
ATOM 2638 N N . ARG A 1 343 ? 3.977 -2.544 -22.084 1.00 97.06 343 ARG A N 1
ATOM 2639 C CA . ARG A 1 343 ? 2.612 -2.126 -21.715 1.00 97.06 343 ARG A CA 1
ATOM 2640 C C . ARG A 1 343 ? 1.592 -2.511 -22.777 1.00 97.06 343 ARG A C 1
ATOM 2642 O O . ARG A 1 343 ? 0.540 -3.031 -22.422 1.00 97.06 343 ARG A O 1
ATOM 2649 N N . LEU A 1 344 ? 1.903 -2.289 -24.055 1.00 96.50 344 LEU A N 1
ATOM 2650 C CA . LEU A 1 344 ? 1.029 -2.660 -25.173 1.00 96.50 344 LEU A CA 1
ATOM 2651 C C . LEU A 1 344 ? 0.799 -4.174 -25.250 1.00 96.50 344 LEU A C 1
ATOM 2653 O O . LEU A 1 344 ? -0.298 -4.607 -25.593 1.00 96.50 344 LEU A O 1
ATOM 2657 N N . LEU A 1 345 ? 1.801 -4.972 -24.874 1.00 96.94 345 LEU A N 1
ATOM 2658 C CA . LEU A 1 345 ? 1.689 -6.429 -24.745 1.00 96.94 345 LEU A CA 1
ATOM 2659 C C . LEU A 1 345 ? 0.919 -6.878 -23.487 1.00 96.94 345 LEU A C 1
ATOM 2661 O O . LEU A 1 345 ? 0.697 -8.072 -23.305 1.00 96.94 345 LEU A O 1
ATOM 2665 N N . GLY A 1 346 ? 0.494 -5.950 -22.622 1.00 96.19 346 GLY A N 1
ATOM 2666 C CA . GLY A 1 346 ? -0.309 -6.249 -21.436 1.00 96.19 346 GLY A CA 1
ATOM 2667 C C . GLY A 1 346 ? 0.482 -6.835 -20.265 1.00 96.19 346 GLY A C 1
ATOM 2668 O O . GLY A 1 346 ? -0.092 -7.544 -19.443 1.00 96.19 346 GLY A O 1
ATOM 2669 N N . VAL A 1 347 ? 1.788 -6.563 -20.170 1.00 96.62 347 VAL A N 1
ATOM 2670 C CA . VAL A 1 347 ? 2.619 -7.062 -19.065 1.00 96.62 347 VAL A CA 1
ATOM 2671 C C . VAL A 1 347 ? 2.270 -6.330 -17.766 1.00 96.62 347 VAL A C 1
ATOM 2673 O O . VAL A 1 347 ? 2.645 -5.173 -17.560 1.00 96.62 347 VAL A O 1
ATOM 2676 N N . GLU A 1 348 ? 1.603 -7.028 -16.847 1.00 93.62 348 GLU A N 1
ATOM 2677 C CA . GLU A 1 348 ? 1.242 -6.516 -15.520 1.00 93.62 348 GLU A CA 1
ATOM 2678 C C . GLU A 1 348 ? 1.916 -7.295 -14.380 1.00 93.62 348 GLU A C 1
ATOM 2680 O O . GLU A 1 348 ? 2.068 -6.777 -13.265 1.00 93.62 348 GLU A O 1
ATOM 2685 N N . ARG A 1 349 ? 2.318 -8.544 -14.632 1.00 94.06 349 ARG A N 1
ATOM 2686 C CA . ARG A 1 349 ? 2.870 -9.490 -13.655 1.00 94.06 349 ARG A CA 1
ATOM 2687 C C . ARG A 1 349 ? 4.069 -10.239 -14.229 1.00 94.06 349 ARG A C 1
ATOM 2689 O O . ARG A 1 349 ? 4.204 -10.408 -15.434 1.00 94.06 349 ARG A O 1
ATOM 2696 N N . GLU A 1 350 ? 4.927 -10.745 -13.339 1.00 91.56 350 GLU A N 1
ATOM 2697 C CA . GLU A 1 350 ? 6.121 -11.531 -13.704 1.00 91.56 350 GLU A CA 1
ATOM 2698 C C . GLU A 1 350 ? 5.790 -12.696 -14.656 1.00 91.56 350 GLU A C 1
ATOM 2700 O O . GLU A 1 350 ? 6.567 -12.985 -15.559 1.00 91.56 350 GLU A O 1
ATOM 2705 N N . GLN A 1 351 ? 4.628 -13.337 -14.493 1.00 92.38 351 GLN A N 1
ATOM 2706 C CA . GLN A 1 351 ? 4.200 -14.457 -15.337 1.00 92.38 351 GLN A CA 1
ATOM 2707 C C . GLN A 1 351 ? 3.931 -14.054 -16.791 1.00 92.38 351 GLN A C 1
ATOM 2709 O O . GLN A 1 351 ? 4.140 -14.872 -17.684 1.00 92.38 351 GLN A O 1
ATOM 2714 N N . ASP A 1 352 ? 3.515 -12.811 -17.031 1.00 95.31 352 ASP A N 1
ATOM 2715 C CA . ASP A 1 352 ? 3.187 -12.327 -18.374 1.00 95.31 352 ASP A CA 1
ATOM 2716 C C . ASP A 1 352 ? 4.451 -12.248 -19.240 1.00 95.31 352 ASP A C 1
ATOM 2718 O O . ASP A 1 352 ? 4.398 -12.478 -20.443 1.00 95.31 352 ASP A O 1
ATOM 2722 N N . LEU A 1 353 ? 5.623 -12.048 -18.620 1.00 94.69 353 LEU A N 1
ATOM 2723 C CA . LEU A 1 353 ? 6.914 -12.082 -19.313 1.00 94.69 353 LEU A CA 1
ATOM 2724 C C . LEU A 1 353 ? 7.227 -13.447 -19.937 1.00 94.69 353 LEU A C 1
ATOM 2726 O O . LEU A 1 353 ? 8.064 -13.511 -20.829 1.00 94.69 353 LEU A O 1
ATOM 2730 N N . MET A 1 354 ? 6.595 -14.539 -19.488 1.00 93.62 354 MET A N 1
ATOM 2731 C CA . MET A 1 354 ? 6.767 -15.844 -20.139 1.00 93.62 354 MET A CA 1
ATOM 2732 C C . MET A 1 354 ? 6.019 -15.953 -21.469 1.00 93.62 354 MET A C 1
ATOM 2734 O O . MET A 1 354 ? 6.301 -16.869 -22.237 1.00 93.62 354 MET A O 1
ATOM 2738 N N . LEU A 1 355 ? 5.037 -15.081 -21.700 1.00 94.56 355 LEU A N 1
ATOM 2739 C CA . LEU A 1 355 ? 4.227 -15.061 -22.917 1.00 94.56 355 LEU A CA 1
ATOM 2740 C C . LEU A 1 355 ? 4.819 -14.141 -23.988 1.00 94.56 355 LEU A C 1
ATOM 2742 O O . LEU A 1 355 ? 4.329 -14.140 -25.108 1.00 94.56 355 LEU A O 1
ATOM 2746 N N . VAL A 1 356 ? 5.839 -13.355 -23.633 1.00 95.88 356 VAL A N 1
ATOM 2747 C CA . VAL A 1 356 ? 6.503 -12.415 -24.536 1.00 95.88 356 VAL A CA 1
ATOM 2748 C C . VAL A 1 356 ? 7.625 -13.128 -25.278 1.00 95.88 356 VAL A C 1
ATOM 2750 O O . VAL A 1 356 ? 8.578 -13.616 -24.660 1.00 95.88 356 VAL A O 1
ATOM 2753 N N .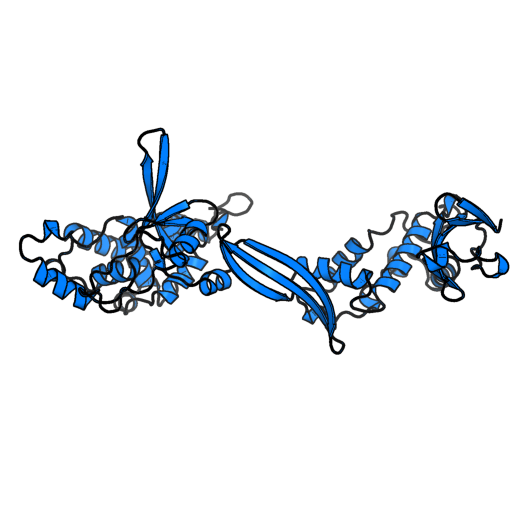 GLU A 1 357 ? 7.554 -13.129 -26.604 1.00 94.31 357 GLU A N 1
ATOM 2754 C CA . GLU A 1 357 ? 8.637 -13.594 -27.463 1.00 94.31 357 GLU A CA 1
ATOM 2755 C C . GLU A 1 357 ? 9.584 -12.433 -27.826 1.00 94.31 357 GLU A C 1
ATOM 2757 O O . GLU A 1 357 ? 9.180 -11.265 -27.832 1.00 94.31 357 GLU A O 1
ATOM 2762 N N . PRO A 1 358 ? 10.874 -12.698 -28.115 1.00 94.62 358 PRO A N 1
ATOM 2763 C CA . PRO A 1 358 ? 11.819 -11.641 -28.480 1.00 94.62 358 PRO A CA 1
ATOM 2764 C C . PRO A 1 358 ? 11.358 -10.790 -29.671 1.00 94.62 358 PRO A C 1
ATOM 2766 O O . PRO A 1 358 ? 11.549 -9.574 -29.683 1.00 94.62 358 PRO A O 1
ATOM 2769 N N . GLU A 1 359 ? 10.710 -11.422 -30.641 1.00 94.88 359 GLU A N 1
ATOM 2770 C CA . GLU A 1 359 ? 10.179 -10.814 -31.853 1.00 94.88 359 GLU A CA 1
ATOM 2771 C C . GLU A 1 359 ? 9.018 -9.853 -31.568 1.00 94.88 359 GLU A C 1
ATOM 2773 O O . GLU A 1 359 ? 8.935 -8.818 -32.229 1.00 94.88 359 GLU A O 1
ATOM 2778 N N . ASP A 1 360 ? 8.204 -10.108 -30.536 1.00 95.88 360 ASP A N 1
ATOM 2779 C CA . ASP A 1 360 ? 7.105 -9.218 -30.133 1.00 95.88 360 ASP A CA 1
ATOM 2780 C C . ASP A 1 360 ? 7.604 -7.843 -29.698 1.00 95.88 360 ASP A C 1
ATOM 2782 O O . ASP A 1 360 ? 6.872 -6.854 -29.773 1.00 95.88 360 ASP A O 1
ATOM 2786 N N . LEU A 1 361 ? 8.847 -7.771 -29.218 1.00 97.12 361 LEU A N 1
ATOM 2787 C CA . LEU A 1 361 ? 9.449 -6.553 -28.696 1.00 97.12 361 LEU A CA 1
ATOM 2788 C C . LEU A 1 361 ? 10.072 -5.687 -29.789 1.00 97.12 361 LEU A C 1
ATOM 2790 O O . LEU A 1 361 ? 10.379 -4.526 -29.530 1.00 97.12 361 LEU A O 1
ATOM 2794 N N . ARG A 1 362 ? 10.269 -6.207 -31.000 1.00 95.69 362 ARG A N 1
ATOM 2795 C CA . ARG A 1 362 ? 10.974 -5.494 -32.071 1.00 95.69 362 ARG A CA 1
ATOM 2796 C C . ARG A 1 362 ? 10.097 -4.399 -32.696 1.00 95.69 362 ARG A C 1
ATOM 2798 O O . ARG A 1 362 ? 8.892 -4.605 -32.829 1.00 95.69 362 ARG A O 1
ATOM 2805 N N . PRO A 1 363 ? 10.674 -3.247 -33.086 1.00 94.69 363 PRO A N 1
ATOM 2806 C CA . PRO A 1 363 ? 9.963 -2.264 -33.896 1.00 94.69 363 PRO A CA 1
ATOM 2807 C C . PRO A 1 363 ? 9.601 -2.852 -35.263 1.00 94.69 363 PRO A C 1
ATOM 2809 O O . PRO A 1 363 ? 10.453 -3.460 -35.918 1.00 94.69 363 PRO A O 1
ATOM 2812 N N . ASP A 1 364 ? 8.371 -2.630 -35.722 1.00 93.06 364 ASP A N 1
ATOM 2813 C CA . ASP A 1 364 ? 7.955 -2.988 -37.080 1.00 93.06 364 ASP A CA 1
ATOM 2814 C C . ASP A 1 364 ? 8.360 -1.880 -38.060 1.00 93.06 364 ASP A C 1
ATOM 2816 O O . ASP A 1 364 ? 7.556 -1.042 -38.459 1.00 93.06 364 ASP A O 1
ATOM 2820 N N . LEU A 1 365 ? 9.646 -1.843 -38.424 1.00 93.00 365 LEU A N 1
ATOM 2821 C CA . LEU A 1 365 ? 10.178 -0.792 -39.300 1.00 93.00 365 LEU A CA 1
ATOM 2822 C C . LEU A 1 365 ? 9.515 -0.766 -40.685 1.00 93.00 365 LEU A C 1
ATOM 2824 O O . LEU A 1 365 ? 9.473 0.297 -41.300 1.00 93.00 365 LEU A O 1
ATOM 2828 N N . GLU A 1 366 ? 9.005 -1.899 -41.180 1.00 92.19 366 GLU A N 1
ATOM 2829 C CA . GLU A 1 366 ? 8.294 -1.934 -42.463 1.00 92.19 366 GLU A CA 1
ATOM 2830 C C . GLU A 1 366 ? 6.988 -1.143 -42.370 1.00 92.19 366 GLU A C 1
ATOM 2832 O O . GLU A 1 366 ? 6.705 -0.319 -43.239 1.00 92.19 366 GLU A O 1
ATOM 2837 N N . ALA A 1 367 ? 6.226 -1.339 -41.291 1.00 90.94 367 ALA A N 1
ATOM 2838 C CA . ALA A 1 367 ? 5.003 -0.585 -41.046 1.00 90.94 367 ALA A CA 1
ATOM 2839 C C . ALA A 1 367 ? 5.278 0.882 -40.674 1.00 90.94 367 ALA A C 1
ATOM 2841 O O . ALA A 1 367 ? 4.643 1.781 -41.227 1.00 90.94 367 ALA A O 1
ATOM 2842 N N . GLU A 1 368 ? 6.233 1.136 -39.777 1.00 89.94 368 GLU A N 1
ATOM 2843 C CA . GLU A 1 368 ? 6.526 2.480 -39.256 1.00 89.94 368 GLU A CA 1
ATOM 2844 C C . GLU A 1 368 ? 7.113 3.407 -40.331 1.00 89.94 368 GLU A C 1
ATOM 2846 O O . GLU A 1 368 ? 6.731 4.572 -40.433 1.00 89.94 368 GLU A O 1
ATOM 2851 N N . LEU A 1 369 ? 8.019 2.892 -41.170 1.00 91.06 369 LEU A N 1
ATOM 2852 C CA . LEU A 1 369 ? 8.744 3.691 -42.165 1.00 91.06 369 LEU A CA 1
ATOM 2853 C C . LEU A 1 369 ? 8.275 3.440 -43.604 1.00 91.06 369 LEU A C 1
ATOM 2855 O O . LEU A 1 369 ? 8.791 4.061 -44.530 1.00 91.06 369 LEU A O 1
ATOM 2859 N N . GLN A 1 370 ? 7.305 2.545 -43.827 1.00 90.69 370 GLN A N 1
ATOM 2860 C CA . GLN A 1 370 ? 6.832 2.147 -45.167 1.00 90.69 370 GLN A CA 1
ATOM 2861 C C . GLN A 1 370 ? 7.982 1.734 -46.101 1.00 90.69 370 GLN A C 1
ATOM 2863 O O . GLN A 1 370 ? 7.976 2.020 -47.298 1.00 90.69 370 GLN A O 1
ATOM 2868 N N . ILE A 1 371 ? 8.994 1.081 -45.535 1.00 90.44 371 ILE A N 1
ATOM 2869 C CA . ILE A 1 371 ? 10.163 0.570 -46.249 1.00 90.44 371 ILE A CA 1
ATOM 2870 C C . ILE A 1 371 ? 10.014 -0.936 -46.446 1.00 90.44 371 ILE A C 1
ATOM 2872 O O . ILE A 1 371 ? 9.588 -1.651 -45.543 1.00 90.44 371 ILE A O 1
ATOM 2876 N N . HIS A 1 372 ? 10.373 -1.446 -47.622 1.00 87.81 372 HIS A N 1
ATOM 2877 C CA . HIS A 1 372 ? 10.311 -2.881 -47.871 1.00 87.81 372 HIS A CA 1
ATOM 2878 C C . HIS A 1 372 ? 11.461 -3.621 -47.184 1.00 87.81 372 HIS A C 1
ATOM 2880 O O . HIS A 1 372 ? 12.609 -3.169 -47.188 1.00 87.81 372 HIS A O 1
ATOM 2886 N N . ARG A 1 373 ? 11.193 -4.835 -46.686 1.00 84.81 373 ARG A N 1
ATOM 2887 C CA . ARG A 1 373 ? 12.223 -5.714 -46.108 1.00 84.81 373 ARG A CA 1
ATOM 2888 C C . ARG A 1 373 ? 13.473 -5.893 -46.972 1.00 84.81 373 ARG A C 1
ATOM 2890 O O . ARG A 1 373 ? 14.583 -5.923 -46.445 1.00 84.81 373 ARG A O 1
ATOM 2897 N N . PHE A 1 374 ? 13.290 -6.012 -48.289 1.00 85.81 374 PHE A N 1
ATOM 2898 C CA . PHE A 1 374 ? 14.391 -6.185 -49.243 1.00 85.81 374 PHE A CA 1
ATOM 2899 C C . PHE A 1 374 ? 15.363 -4.999 -49.260 1.00 85.81 374 PHE A C 1
ATOM 2901 O O . PHE A 1 374 ? 16.524 -5.192 -49.611 1.00 85.81 374 PHE A O 1
ATOM 2908 N N . ASP A 1 375 ? 14.911 -3.814 -48.847 1.00 86.69 375 ASP A N 1
ATOM 2909 C CA . ASP A 1 375 ? 15.746 -2.623 -48.698 1.00 86.69 375 ASP A CA 1
ATOM 2910 C C . ASP A 1 375 ? 16.349 -2.531 -47.283 1.00 86.69 375 ASP A C 1
ATOM 2912 O O . ASP A 1 375 ? 17.504 -2.132 -47.130 1.00 86.69 375 ASP A O 1
ATOM 2916 N N . LEU A 1 376 ? 15.619 -2.972 -46.247 1.00 88.69 376 LEU A N 1
ATOM 2917 C CA . LEU A 1 376 ? 16.078 -2.976 -44.848 1.00 88.69 376 LEU A CA 1
ATOM 2918 C C . LEU A 1 376 ? 17.234 -3.941 -44.566 1.00 88.69 376 LEU A C 1
ATOM 2920 O O . LEU A 1 376 ? 18.164 -3.596 -43.833 1.00 88.69 376 LEU A O 1
ATOM 2924 N N . ASP A 1 377 ? 17.174 -5.165 -45.088 1.00 89.12 377 ASP A N 1
ATOM 2925 C CA . ASP A 1 377 ? 18.166 -6.196 -44.763 1.00 89.12 377 ASP A CA 1
ATOM 2926 C C . ASP A 1 377 ? 19.588 -5.814 -45.244 1.00 89.12 377 ASP A C 1
ATOM 2928 O O . ASP A 1 377 ? 20.521 -5.881 -44.436 1.00 89.12 377 ASP A O 1
ATOM 2932 N N . PRO A 1 378 ? 19.785 -5.285 -46.471 1.00 90.38 378 PRO A N 1
ATOM 2933 C CA . PRO A 1 378 ? 21.068 -4.713 -46.881 1.00 90.38 378 PRO A CA 1
ATOM 2934 C C . PRO A 1 378 ? 21.556 -3.577 -45.975 1.00 90.38 378 PRO A C 1
ATOM 2936 O O . PRO A 1 378 ? 22.750 -3.491 -45.692 1.00 90.38 378 PRO A O 1
ATOM 2939 N N . LEU A 1 379 ? 20.658 -2.713 -45.490 1.00 90.31 379 LEU A N 1
ATOM 2940 C CA . LEU A 1 379 ? 21.022 -1.610 -44.595 1.00 90.31 379 LEU A CA 1
ATOM 2941 C C . LEU A 1 379 ? 21.516 -2.117 -43.236 1.00 90.31 379 LEU A C 1
ATOM 2943 O O . LEU A 1 379 ? 22.509 -1.602 -42.724 1.00 90.31 379 LEU A O 1
ATOM 2947 N N . ARG A 1 380 ? 20.886 -3.161 -42.682 1.00 91.94 380 ARG A N 1
ATOM 2948 C CA . ARG A 1 380 ? 21.337 -3.828 -41.446 1.00 91.94 380 ARG A CA 1
ATOM 2949 C C . ARG A 1 380 ? 22.747 -4.403 -41.580 1.00 91.94 380 ARG A C 1
ATOM 2951 O O . ARG A 1 380 ? 23.535 -4.317 -40.639 1.00 91.94 380 ARG A O 1
ATOM 2958 N N . GLU A 1 381 ? 23.069 -4.978 -42.737 1.00 90.75 381 GLU A N 1
ATOM 2959 C CA . GLU A 1 381 ? 24.401 -5.523 -43.023 1.00 90.75 381 GLU A CA 1
ATOM 2960 C C . GLU A 1 381 ? 25.447 -4.433 -43.289 1.00 90.75 381 GLU A C 1
ATOM 2962 O O . GLU A 1 381 ? 26.602 -4.551 -42.864 1.00 90.75 381 GLU A O 1
ATOM 2967 N N . GLU A 1 382 ? 25.072 -3.380 -44.018 1.00 91.62 382 GLU A N 1
ATOM 2968 C CA . GLU A 1 382 ? 25.987 -2.305 -44.397 1.00 91.62 382 GLU A CA 1
ATOM 2969 C C . GLU A 1 382 ? 26.256 -1.334 -43.244 1.00 91.62 382 GLU A C 1
ATOM 2971 O O . GLU A 1 382 ? 27.379 -0.837 -43.149 1.00 91.62 382 GLU A O 1
ATOM 2976 N N . PHE A 1 383 ? 25.278 -1.109 -42.362 1.00 94.38 383 PHE A N 1
ATOM 2977 C CA . PHE A 1 383 ? 25.326 -0.177 -41.234 1.00 94.38 383 PHE A CA 1
ATOM 2978 C C . PHE A 1 383 ? 24.958 -0.863 -39.904 1.00 94.38 383 PHE A C 1
ATOM 2980 O O . PHE A 1 383 ? 23.982 -0.491 -39.254 1.00 94.38 383 PHE A O 1
ATOM 2987 N N . PRO A 1 384 ? 25.728 -1.871 -39.455 1.00 95.44 384 PRO A N 1
ATOM 2988 C CA . PRO A 1 384 ? 25.452 -2.537 -38.192 1.00 95.44 384 PRO A CA 1
ATOM 2989 C C . PRO A 1 384 ? 25.756 -1.607 -37.017 1.00 95.44 384 PRO A C 1
ATOM 2991 O O . PRO A 1 384 ? 26.811 -0.974 -36.997 1.00 95.44 384 PRO A O 1
ATOM 2994 N N . ARG A 1 385 ? 24.915 -1.630 -35.977 1.00 96.00 385 ARG A N 1
ATOM 2995 C CA . ARG A 1 385 ? 25.159 -0.912 -34.710 1.00 96.00 385 ARG A CA 1
ATOM 2996 C C . ARG A 1 385 ? 26.482 -1.314 -34.058 1.00 96.00 385 ARG A C 1
ATOM 2998 O O . ARG A 1 385 ? 27.209 -0.483 -33.516 1.00 96.00 385 ARG A O 1
ATOM 3005 N N . VAL A 1 386 ? 26.780 -2.612 -34.085 1.00 95.50 386 VAL A N 1
ATOM 3006 C CA . VAL A 1 386 ? 28.003 -3.195 -33.532 1.00 95.50 386 VAL A CA 1
ATOM 3007 C C . VAL A 1 386 ? 28.655 -4.069 -34.589 1.00 95.50 386 VAL A C 1
ATOM 3009 O O . VAL A 1 386 ? 28.035 -4.992 -35.110 1.00 95.50 386 VAL A O 1
ATOM 3012 N N . TRP A 1 387 ? 29.929 -3.810 -34.866 1.00 94.81 387 TRP A N 1
ATOM 3013 C CA . TRP A 1 387 ? 30.759 -4.681 -35.685 1.00 94.81 387 TRP A CA 1
ATOM 3014 C C . TRP A 1 387 ? 31.711 -5.483 -34.799 1.00 94.81 387 TRP A C 1
ATOM 3016 O O . TRP A 1 387 ? 32.422 -4.920 -33.962 1.00 94.81 387 TRP A O 1
ATOM 3026 N N . GLU A 1 388 ? 31.729 -6.801 -34.988 1.00 92.31 388 GLU A N 1
ATOM 3027 C CA . GLU A 1 388 ? 32.628 -7.711 -34.285 1.00 92.31 388 GLU A CA 1
ATOM 3028 C C . GLU A 1 388 ? 33.581 -8.404 -35.260 1.00 92.31 388 GLU A C 1
ATOM 3030 O O . GLU A 1 388 ? 33.169 -8.952 -36.283 1.00 92.31 388 GLU A O 1
ATOM 3035 N N . HIS A 1 389 ? 34.869 -8.414 -34.920 1.00 90.31 389 HIS A N 1
ATOM 3036 C CA . HIS A 1 389 ? 35.885 -9.141 -35.672 1.00 90.31 389 HIS A CA 1
ATOM 3037 C C . HIS A 1 389 ? 36.953 -9.703 -34.734 1.00 90.31 389 HIS A C 1
ATOM 3039 O O . HIS A 1 389 ? 37.528 -8.970 -33.932 1.00 90.31 389 HIS A O 1
ATOM 3045 N N . LEU A 1 390 ? 37.222 -11.012 -34.825 1.00 88.69 390 LEU A N 1
ATOM 3046 C CA . LEU A 1 390 ? 38.194 -11.730 -33.978 1.00 88.69 390 LEU A CA 1
ATOM 3047 C C . LEU A 1 390 ? 37.994 -11.486 -32.464 1.00 88.69 390 LEU A C 1
ATOM 3049 O O . LEU A 1 390 ? 38.951 -11.415 -31.690 1.00 88.69 390 LEU A O 1
ATOM 3053 N N . GLY A 1 391 ? 36.736 -11.348 -32.032 1.00 88.19 391 GLY A N 1
ATOM 3054 C CA . GLY A 1 391 ? 36.375 -11.091 -30.636 1.00 88.19 391 GLY A CA 1
ATOM 3055 C C . GLY A 1 391 ? 36.732 -9.686 -30.136 1.00 88.19 391 GLY A C 1
ATOM 3056 O O . GLY A 1 391 ? 36.912 -9.509 -28.925 1.00 88.19 391 GLY A O 1
ATOM 3057 N N . PHE A 1 392 ? 36.888 -8.719 -31.045 1.00 92.50 392 PHE A N 1
ATOM 3058 C CA . PHE A 1 392 ? 36.934 -7.283 -30.770 1.00 92.50 392 PHE A CA 1
ATOM 3059 C C . PHE A 1 392 ? 35.633 -6.637 -31.241 1.00 92.50 392 PHE A C 1
ATOM 3061 O O . PHE A 1 392 ? 35.211 -6.877 -32.373 1.00 92.50 392 PHE A O 1
ATOM 3068 N N . ARG A 1 393 ? 35.005 -5.827 -30.383 1.00 94.50 393 ARG A N 1
ATOM 3069 C CA . ARG A 1 393 ? 33.678 -5.240 -30.626 1.00 94.50 393 ARG A CA 1
ATOM 3070 C C . ARG A 1 393 ? 33.756 -3.723 -30.727 1.00 94.50 393 ARG A C 1
ATOM 3072 O O . ARG A 1 393 ? 34.275 -3.050 -29.830 1.00 94.50 393 ARG A O 1
ATOM 3079 N N . TYR A 1 394 ? 33.200 -3.195 -31.808 1.00 95.19 394 TYR A N 1
ATOM 3080 C CA . TYR A 1 394 ? 33.204 -1.776 -32.131 1.00 95.19 394 TYR A CA 1
ATOM 3081 C C . TYR A 1 394 ? 31.769 -1.284 -32.285 1.00 95.19 394 TYR A C 1
ATOM 3083 O O . TYR A 1 394 ? 31.001 -1.859 -33.049 1.00 95.19 394 TYR A O 1
ATOM 3091 N N . HIS A 1 395 ? 31.420 -0.211 -31.585 1.00 95.75 395 HIS A N 1
ATOM 3092 C CA . HIS A 1 395 ? 30.175 0.508 -31.810 1.00 95.75 395 HIS A CA 1
ATOM 3093 C C . HIS A 1 395 ? 30.324 1.391 -33.051 1.00 95.75 395 HIS A C 1
ATOM 3095 O O . HIS A 1 395 ? 31.295 2.145 -33.160 1.00 95.75 395 HIS A O 1
ATOM 3101 N N . CYS A 1 396 ? 29.373 1.314 -33.973 1.00 96.19 396 CYS A N 1
ATOM 3102 C CA . CYS A 1 396 ? 29.350 2.087 -35.206 1.00 96.19 396 CYS A CA 1
ATOM 3103 C C . CYS A 1 396 ? 28.328 3.218 -35.075 1.00 96.19 396 CYS A C 1
ATOM 3105 O O . CYS A 1 396 ? 27.126 2.986 -35.039 1.00 96.19 396 CYS A O 1
ATOM 3107 N N . GLN A 1 397 ? 28.803 4.460 -35.032 1.00 95.62 397 GLN A N 1
ATOM 3108 C CA . GLN A 1 397 ? 27.943 5.633 -35.135 1.00 95.62 397 GLN A CA 1
ATOM 3109 C C . GLN A 1 397 ? 27.923 6.115 -36.586 1.00 95.62 397 GLN A C 1
ATOM 3111 O O . GLN A 1 397 ? 28.958 6.523 -37.121 1.00 95.62 397 GLN A O 1
ATOM 3116 N N . VAL A 1 398 ? 26.759 6.069 -37.222 1.00 95.62 398 VAL A N 1
ATOM 3117 C CA . VAL A 1 398 ? 26.573 6.431 -38.630 1.00 95.62 398 VAL A CA 1
ATOM 3118 C C . VAL A 1 398 ? 26.007 7.845 -38.705 1.00 95.62 398 VAL A C 1
ATOM 3120 O O . VAL A 1 398 ? 25.118 8.206 -37.950 1.00 95.62 398 VAL A O 1
ATOM 3123 N N . SER A 1 399 ? 26.550 8.665 -39.601 1.00 93.81 399 SER A N 1
ATOM 3124 C CA . SER A 1 399 ? 26.050 10.004 -39.907 1.00 93.81 399 SER A CA 1
ATOM 3125 C C . SER A 1 399 ? 25.800 10.087 -41.412 1.00 93.81 399 SER A C 1
ATOM 3127 O O . SER A 1 399 ? 26.752 10.327 -42.171 1.00 93.81 399 SER A O 1
ATOM 3129 N N . PRO A 1 400 ? 24.552 9.856 -41.858 1.00 92.06 400 PRO A N 1
ATOM 3130 C CA . PRO A 1 400 ? 24.170 9.919 -43.267 1.00 92.06 400 PRO A CA 1
ATOM 3131 C C . PRO A 1 400 ? 24.470 11.271 -43.911 1.00 92.06 400 PRO A C 1
ATOM 3133 O O . PRO A 1 400 ? 25.097 11.325 -44.968 1.00 92.06 400 PRO A O 1
ATOM 3136 N N . VAL A 1 401 ? 24.137 12.368 -43.223 1.00 90.19 401 VAL A N 1
ATOM 3137 C CA . VAL A 1 401 ? 24.387 13.745 -43.687 1.00 90.19 401 VAL A CA 1
ATOM 3138 C C . VAL A 1 401 ? 25.870 13.993 -43.976 1.00 90.19 401 VAL A C 1
ATOM 3140 O O . VAL A 1 401 ? 26.225 14.583 -44.994 1.00 90.19 401 VAL A O 1
ATOM 3143 N N . ALA A 1 402 ? 26.763 13.511 -43.106 1.00 91.69 402 ALA A N 1
ATOM 3144 C CA . ALA A 1 402 ? 28.206 13.654 -43.288 1.00 91.69 402 ALA A CA 1
ATOM 3145 C C . ALA A 1 402 ? 28.831 12.542 -44.152 1.00 91.69 402 ALA A C 1
ATOM 3147 O O . ALA A 1 402 ? 30.052 12.551 -44.340 1.00 91.69 402 ALA A O 1
ATOM 3148 N N . ARG A 1 403 ? 28.032 11.565 -44.615 1.00 93.00 403 ARG A N 1
ATOM 3149 C CA . ARG A 1 403 ? 28.475 10.312 -45.253 1.00 93.00 403 ARG A CA 1
ATOM 3150 C C . ARG A 1 403 ? 29.650 9.679 -44.510 1.00 93.00 403 ARG A C 1
ATOM 3152 O O . ARG A 1 403 ? 30.709 9.399 -45.079 1.00 93.00 403 ARG A O 1
ATOM 3159 N N . ARG A 1 404 ? 29.494 9.519 -43.192 1.00 95.56 404 ARG A N 1
ATOM 3160 C CA . ARG A 1 404 ? 30.577 9.098 -42.295 1.00 95.56 404 ARG A CA 1
ATOM 3161 C C . ARG A 1 404 ? 30.125 8.073 -41.265 1.00 95.56 404 ARG A C 1
ATOM 3163 O O . ARG A 1 404 ? 29.112 8.269 -40.609 1.00 95.56 404 ARG A O 1
ATOM 3170 N N . VAL A 1 405 ? 30.940 7.047 -41.051 1.00 96.44 405 VAL A N 1
ATOM 3171 C CA . VAL A 1 405 ? 30.808 6.084 -39.951 1.00 96.44 405 VAL A CA 1
ATOM 3172 C C . VAL A 1 405 ? 31.971 6.276 -38.985 1.00 96.44 405 VAL A C 1
ATOM 3174 O O . VAL A 1 405 ? 33.127 6.299 -39.400 1.00 96.44 405 VAL A O 1
ATOM 3177 N N . THR A 1 406 ? 31.681 6.430 -37.696 1.00 95.75 406 THR A N 1
ATOM 3178 C CA . THR A 1 406 ? 32.686 6.510 -36.630 1.00 95.75 406 THR A CA 1
ATOM 3179 C C . THR A 1 406 ? 32.604 5.263 -35.766 1.00 95.75 406 THR A C 1
ATOM 3181 O O . THR A 1 406 ? 31.591 5.016 -35.121 1.00 95.75 406 THR A O 1
ATOM 3184 N N . MET A 1 407 ? 33.682 4.491 -35.742 1.00 95.88 407 MET A N 1
ATOM 3185 C CA . MET A 1 407 ? 33.806 3.261 -34.975 1.00 95.88 407 MET A CA 1
ATOM 3186 C C . MET A 1 407 ? 34.537 3.534 -33.662 1.00 95.88 407 MET A C 1
ATOM 3188 O O . MET A 1 407 ? 35.647 4.077 -33.674 1.00 95.88 407 MET A O 1
ATOM 3192 N N . THR A 1 408 ? 33.944 3.137 -32.540 1.00 96.00 408 THR A N 1
ATOM 3193 C CA . THR A 1 408 ? 34.528 3.265 -31.197 1.00 96.00 408 THR A CA 1
ATOM 3194 C C . THR A 1 408 ? 34.634 1.899 -30.513 1.00 96.00 408 THR A C 1
ATOM 3196 O O . THR A 1 408 ? 33.722 1.081 -30.629 1.00 96.00 408 THR A O 1
ATOM 3199 N N . PRO A 1 409 ? 35.736 1.598 -29.804 1.00 95.44 409 PRO A N 1
ATOM 3200 C CA . PRO A 1 409 ? 35.878 0.330 -29.091 1.00 95.44 409 PRO A CA 1
ATOM 3201 C C . PRO A 1 409 ? 34.873 0.242 -27.929 1.00 95.44 409 PRO A C 1
ATOM 3203 O O . PRO A 1 409 ? 34.739 1.196 -27.163 1.00 95.44 409 PRO A O 1
ATOM 3206 N N . MET A 1 410 ? 34.199 -0.902 -27.765 1.00 93.56 410 MET A N 1
ATOM 3207 C CA . MET A 1 410 ? 33.201 -1.095 -26.695 1.00 93.56 410 MET A CA 1
ATOM 3208 C C . MET A 1 410 ? 33.803 -1.523 -25.349 1.00 93.56 410 MET A C 1
ATOM 3210 O O . MET A 1 410 ? 33.163 -1.381 -24.311 1.00 93.56 410 MET A O 1
ATOM 3214 N N . ASP A 1 411 ? 35.028 -2.052 -25.344 1.00 92.81 411 ASP A N 1
ATOM 3215 C CA . ASP A 1 411 ? 35.696 -2.531 -24.136 1.00 92.81 411 ASP A CA 1
ATOM 3216 C C . ASP A 1 411 ? 37.205 -2.227 -24.132 1.00 92.81 411 ASP A C 1
ATOM 3218 O O . ASP A 1 411 ? 37.816 -1.846 -25.136 1.00 92.81 411 ASP A O 1
ATOM 3222 N N . LYS A 1 412 ? 37.836 -2.406 -22.964 1.00 91.12 412 LYS A N 1
ATOM 3223 C CA . LYS A 1 412 ? 39.278 -2.162 -22.784 1.00 91.12 412 LYS A CA 1
ATOM 3224 C C . LYS A 1 412 ? 40.149 -3.096 -23.627 1.00 91.12 412 LYS A C 1
ATOM 3226 O O . LYS A 1 412 ? 41.272 -2.723 -23.957 1.00 91.12 412 LYS A O 1
ATOM 3231 N N . LYS A 1 413 ? 39.664 -4.301 -23.944 1.00 92.12 413 LYS A N 1
ATOM 3232 C CA . LYS A 1 413 ? 40.383 -5.278 -24.772 1.00 92.12 413 LYS A CA 1
ATOM 3233 C C . LYS A 1 413 ? 40.497 -4.752 -26.204 1.00 92.12 413 LYS A C 1
ATOM 3235 O O . LYS A 1 413 ? 41.595 -4.684 -26.743 1.00 92.12 413 LYS A O 1
ATOM 3240 N N . THR A 1 414 ? 39.382 -4.305 -26.766 1.00 90.94 414 THR A N 1
ATOM 3241 C CA . THR A 1 414 ? 39.263 -3.734 -28.109 1.00 90.94 414 THR A CA 1
ATOM 3242 C C . THR A 1 414 ? 39.982 -2.393 -28.206 1.00 90.94 414 THR A C 1
ATOM 3244 O O . THR A 1 414 ? 40.698 -2.151 -29.170 1.00 90.94 414 THR A O 1
ATOM 3247 N N . ALA A 1 415 ? 39.914 -1.559 -27.164 1.00 90.19 415 ALA A N 1
ATOM 3248 C CA . ALA A 1 415 ? 40.638 -0.287 -27.123 1.00 90.19 415 ALA A CA 1
ATOM 3249 C C . ALA A 1 415 ? 42.173 -0.442 -27.116 1.00 90.19 415 ALA A C 1
ATOM 3251 O O . ALA A 1 415 ? 42.881 0.491 -27.491 1.00 90.19 415 ALA A O 1
ATOM 3252 N N . ARG A 1 416 ? 42.694 -1.594 -26.675 1.00 89.88 416 ARG A N 1
ATOM 3253 C CA . ARG A 1 416 ? 44.133 -1.921 -26.677 1.00 89.88 416 ARG A CA 1
ATOM 3254 C C . ARG A 1 416 ? 44.570 -2.719 -27.906 1.00 89.88 416 ARG A C 1
ATOM 3256 O O . ARG A 1 416 ? 45.763 -2.968 -28.059 1.00 89.88 416 ARG A O 1
ATOM 3263 N N . ALA A 1 417 ? 43.626 -3.151 -28.739 1.00 88.06 417 ALA A N 1
ATOM 3264 C CA . ALA A 1 417 ? 43.919 -3.887 -29.957 1.00 88.06 417 ALA A CA 1
ATOM 3265 C C . ALA A 1 417 ? 44.561 -2.977 -31.014 1.00 88.06 417 ALA A C 1
ATOM 3267 O O . ALA A 1 417 ? 44.501 -1.748 -30.926 1.00 88.06 417 ALA A O 1
ATOM 3268 N N . ALA A 1 418 ? 45.167 -3.599 -32.027 1.00 85.62 418 ALA A N 1
ATOM 3269 C CA . ALA A 1 418 ? 45.583 -2.878 -33.222 1.00 85.62 418 ALA A CA 1
ATOM 3270 C C . ALA A 1 418 ? 44.365 -2.267 -33.934 1.00 85.62 418 ALA A C 1
ATOM 3272 O O . ALA A 1 418 ? 43.248 -2.782 -33.835 1.00 85.62 418 ALA A O 1
ATOM 3273 N N . ASP A 1 419 ? 44.599 -1.181 -34.670 1.00 88.00 419 ASP A N 1
ATOM 3274 C CA . ASP A 1 419 ? 43.545 -0.508 -35.425 1.00 88.00 419 ASP A CA 1
ATOM 3275 C C . ASP A 1 419 ? 42.919 -1.472 -36.446 1.00 88.00 419 ASP A C 1
ATOM 3277 O O . ASP A 1 419 ? 43.643 -2.241 -37.095 1.00 88.00 419 ASP A O 1
ATOM 3281 N N . PRO A 1 420 ? 41.583 -1.467 -36.597 1.00 87.06 420 PRO A N 1
ATOM 3282 C CA . PRO A 1 420 ? 40.923 -2.387 -37.507 1.00 87.06 420 PRO A CA 1
ATOM 3283 C C . PRO A 1 420 ? 41.320 -2.076 -38.953 1.00 87.06 420 PRO A C 1
ATOM 3285 O O . PRO A 1 420 ? 41.337 -0.925 -39.390 1.00 87.06 420 PRO A O 1
ATOM 3288 N N . LYS A 1 421 ? 41.670 -3.122 -39.708 1.00 86.88 421 LYS A N 1
ATOM 3289 C CA . LYS A 1 421 ? 42.163 -2.970 -41.080 1.00 86.88 421 LYS A CA 1
ATOM 3290 C C . LYS A 1 421 ? 41.016 -2.659 -42.036 1.00 86.88 421 LYS A C 1
ATOM 3292 O O . LYS A 1 421 ? 39.996 -3.343 -42.022 1.00 86.88 421 LYS A O 1
ATOM 3297 N N . ALA A 1 422 ? 41.232 -1.693 -42.928 1.00 85.94 422 ALA A N 1
ATOM 3298 C CA . ALA A 1 422 ? 40.231 -1.195 -43.874 1.00 85.94 422 ALA A CA 1
ATOM 3299 C C . ALA A 1 422 ? 39.569 -2.284 -44.739 1.00 85.94 422 ALA A C 1
ATOM 3301 O O . ALA A 1 422 ? 38.385 -2.193 -45.054 1.00 85.94 422 ALA A O 1
ATOM 3302 N N . ASN A 1 423 ? 40.326 -3.321 -45.107 1.00 86.81 423 ASN A N 1
ATOM 3303 C CA . ASN A 1 423 ? 39.866 -4.430 -45.946 1.00 86.81 423 ASN A CA 1
ATOM 3304 C C . ASN A 1 423 ? 38.981 -5.452 -45.212 1.00 86.81 423 ASN A C 1
ATOM 3306 O O . ASN A 1 423 ? 38.429 -6.334 -45.859 1.00 86.81 423 ASN A O 1
ATOM 3310 N N . LEU A 1 424 ? 38.877 -5.361 -43.884 1.00 87.31 424 LEU A N 1
ATOM 3311 C CA . LEU A 1 424 ? 38.077 -6.265 -43.050 1.00 87.31 424 LEU A CA 1
ATOM 3312 C C . LEU A 1 424 ? 36.765 -5.620 -42.583 1.00 87.31 424 LEU A C 1
ATOM 3314 O O . LEU A 1 424 ? 35.910 -6.309 -42.037 1.00 87.31 424 LEU A O 1
ATOM 3318 N N . LEU A 1 425 ? 36.614 -4.309 -42.782 1.00 88.31 425 LEU A N 1
ATOM 3319 C CA . LEU A 1 425 ? 35.436 -3.551 -42.373 1.00 88.31 425 LEU A CA 1
ATOM 3320 C C . LEU A 1 425 ? 34.210 -3.912 -43.230 1.00 88.31 425 LEU A C 1
ATOM 3322 O O . LEU A 1 425 ? 34.374 -4.241 -44.411 1.00 88.31 425 LEU A O 1
ATOM 3326 N N . PRO A 1 426 ? 32.983 -3.741 -42.699 1.00 88.25 426 PRO A N 1
ATOM 3327 C CA . PRO A 1 426 ? 31.766 -3.747 -43.499 1.00 88.25 426 PRO A CA 1
ATOM 3328 C C . PRO A 1 426 ? 31.859 -2.809 -44.704 1.00 88.25 426 PRO A C 1
ATOM 3330 O O . PRO A 1 426 ? 32.678 -1.877 -44.770 1.00 88.25 426 PRO A O 1
ATOM 3333 N N . ARG A 1 427 ? 30.993 -3.042 -45.689 1.00 88.06 427 ARG A N 1
ATOM 3334 C CA . ARG A 1 427 ? 31.018 -2.273 -46.937 1.00 88.06 427 ARG A CA 1
ATOM 3335 C C . ARG A 1 427 ? 30.771 -0.784 -46.725 1.00 88.06 427 ARG A C 1
ATOM 3337 O O . ARG A 1 427 ? 31.366 -0.026 -47.483 1.00 88.06 427 ARG A O 1
ATOM 3344 N N . PHE A 1 428 ? 29.981 -0.384 -45.714 1.00 90.38 428 PHE A N 1
ATOM 3345 C CA . PHE A 1 428 ? 29.581 1.006 -45.413 1.00 90.38 428 PHE A CA 1
ATOM 3346 C C . PHE A 1 428 ? 29.497 1.857 -46.692 1.00 90.38 428 PHE A C 1
ATOM 3348 O O . PHE A 1 428 ? 30.311 2.763 -46.907 1.00 90.38 428 PHE A O 1
ATOM 3355 N N . ARG A 1 429 ? 28.634 1.449 -47.628 1.00 85.31 429 ARG A N 1
ATOM 3356 C CA . ARG A 1 429 ? 28.739 1.851 -49.034 1.00 85.31 429 ARG A CA 1
ATOM 3357 C C . ARG A 1 429 ? 28.579 3.360 -49.179 1.00 85.31 429 ARG A C 1
ATOM 3359 O O . ARG A 1 429 ? 27.553 3.913 -48.815 1.00 85.31 429 ARG A O 1
ATOM 3366 N N . GLY A 1 430 ? 29.587 4.019 -49.751 1.00 86.38 430 GLY A N 1
ATOM 3367 C CA . GLY A 1 430 ? 29.568 5.470 -49.966 1.00 86.38 430 GLY A CA 1
ATOM 3368 C C . GLY A 1 430 ? 29.877 6.309 -48.721 1.00 86.38 430 GLY A C 1
ATOM 3369 O O . GLY A 1 430 ? 29.711 7.527 -48.772 1.00 86.38 430 GLY A O 1
ATOM 3370 N N . PHE A 1 431 ? 30.332 5.688 -47.623 1.00 93.56 431 PHE A N 1
ATOM 3371 C CA . PHE A 1 431 ? 30.660 6.370 -46.372 1.00 93.56 431 PHE A CA 1
ATOM 3372 C C . PHE A 1 431 ? 32.153 6.277 -46.047 1.00 93.56 431 PHE A C 1
ATOM 3374 O O . PHE A 1 431 ? 32.776 5.215 -46.139 1.00 93.56 431 PHE A O 1
ATOM 3381 N N . ARG A 1 432 ? 32.708 7.392 -45.561 1.00 93.88 432 ARG A N 1
ATOM 3382 C CA . ARG A 1 432 ? 34.046 7.435 -44.959 1.00 93.88 432 ARG A CA 1
ATOM 3383 C C . ARG A 1 432 ? 34.018 6.780 -43.592 1.00 93.88 432 ARG A C 1
ATOM 3385 O O . ARG A 1 432 ? 33.149 7.094 -42.781 1.00 93.88 432 ARG A O 1
ATOM 3392 N N . VAL A 1 433 ? 34.995 5.932 -43.298 1.00 94.75 433 VAL A N 1
ATOM 3393 C CA . VAL A 1 433 ? 35.057 5.215 -42.022 1.00 94.75 433 VAL A CA 1
ATOM 3394 C C . VAL A 1 433 ? 36.189 5.764 -41.170 1.00 94.75 433 VAL A C 1
ATOM 3396 O O . VAL A 1 433 ? 37.346 5.775 -41.590 1.00 94.75 433 VAL A O 1
ATOM 3399 N N . ARG A 1 434 ? 35.854 6.195 -39.954 1.00 94.81 434 ARG A N 1
ATOM 3400 C CA . ARG A 1 434 ? 36.788 6.683 -38.939 1.00 94.81 434 ARG A CA 1
ATOM 3401 C C . ARG A 1 434 ? 36.858 5.730 -37.770 1.00 94.81 434 ARG A C 1
ATOM 3403 O O . ARG A 1 434 ? 35.832 5.262 -37.295 1.00 94.81 434 ARG A O 1
ATOM 3410 N N . TYR A 1 435 ? 38.053 5.537 -37.241 1.00 94.38 435 TYR A N 1
ATOM 3411 C CA . TYR A 1 435 ? 38.259 4.943 -35.932 1.00 94.38 435 TYR A CA 1
ATOM 3412 C C . TYR A 1 435 ? 38.502 6.035 -34.899 1.00 94.38 435 TYR A C 1
ATOM 3414 O O . TYR A 1 435 ? 39.354 6.900 -35.106 1.00 94.38 435 TYR A O 1
ATOM 3422 N N . LYS A 1 436 ? 37.780 5.989 -33.778 1.00 94.56 436 LYS A N 1
ATOM 3423 C CA . LYS A 1 436 ? 37.990 6.875 -32.632 1.00 94.56 436 LYS A CA 1
ATOM 3424 C C . LYS A 1 436 ? 38.293 6.051 -31.384 1.00 94.56 436 LYS A C 1
ATOM 3426 O O . LYS A 1 436 ? 37.459 5.276 -30.927 1.00 94.56 436 LYS A O 1
ATOM 3431 N N . ASN A 1 437 ? 39.461 6.279 -30.792 1.00 93.06 437 ASN A N 1
ATOM 3432 C CA . ASN A 1 437 ? 39.866 5.695 -29.516 1.00 93.06 437 ASN A CA 1
ATOM 3433 C C . ASN A 1 437 ? 40.300 6.811 -28.560 1.00 93.06 437 ASN A C 1
ATOM 3435 O O . ASN A 1 437 ? 41.331 7.453 -28.772 1.00 93.06 437 ASN A O 1
ATOM 3439 N N . ALA A 1 438 ? 39.488 7.067 -27.532 1.00 88.25 438 ALA A N 1
ATOM 3440 C CA . ALA A 1 438 ? 39.597 8.252 -26.682 1.00 88.25 438 ALA A CA 1
ATOM 3441 C C . ALA A 1 438 ? 39.660 9.549 -27.523 1.00 88.25 438 ALA A C 1
ATOM 3443 O O . ALA A 1 438 ? 38.692 9.881 -28.214 1.00 88.25 438 ALA A O 1
ATOM 3444 N N . SER A 1 439 ? 40.779 10.278 -27.481 1.00 88.31 439 SER A N 1
ATOM 3445 C CA . SER A 1 439 ? 41.010 11.501 -28.262 1.00 88.31 439 SER A CA 1
ATOM 3446 C C . SER A 1 439 ? 41.607 11.254 -29.654 1.00 88.31 439 SER A C 1
ATOM 3448 O O . SER A 1 439 ? 41.590 12.161 -30.484 1.00 88.31 439 SER A O 1
ATOM 3450 N N . ARG A 1 440 ? 42.119 10.048 -29.941 1.00 92.31 440 ARG A N 1
ATOM 3451 C CA . ARG A 1 440 ? 42.737 9.717 -31.232 1.00 92.31 440 ARG A CA 1
ATOM 3452 C C . ARG A 1 440 ? 41.661 9.384 -32.261 1.00 92.31 440 ARG A C 1
ATOM 3454 O O . ARG A 1 440 ? 40.862 8.478 -32.033 1.00 92.31 440 ARG A O 1
ATOM 3461 N N . VAL A 1 441 ? 41.678 10.080 -33.398 1.00 92.00 441 VAL A N 1
ATOM 3462 C CA . VAL A 1 441 ? 40.786 9.834 -34.542 1.00 92.00 441 VAL A CA 1
ATOM 3463 C C . VAL A 1 441 ? 41.627 9.561 -35.786 1.00 92.00 441 VAL A C 1
ATOM 3465 O O . VAL A 1 441 ? 42.540 10.329 -36.080 1.00 92.00 441 VAL A O 1
ATOM 3468 N N . ILE A 1 442 ? 41.332 8.476 -36.500 1.00 92.31 442 ILE A N 1
ATOM 3469 C CA . ILE A 1 442 ? 42.048 8.055 -37.713 1.00 92.31 442 ILE A CA 1
ATOM 3470 C C . ILE A 1 442 ? 41.034 7.706 -38.799 1.00 92.31 442 ILE A C 1
ATOM 3472 O O . ILE A 1 442 ? 40.046 7.027 -38.524 1.00 92.31 442 ILE A O 1
ATOM 3476 N N . ASP A 1 443 ? 41.285 8.148 -40.028 1.00 91.44 443 ASP A N 1
ATOM 3477 C CA . ASP A 1 443 ? 40.523 7.718 -41.200 1.00 91.44 443 ASP A CA 1
ATOM 3478 C C . ASP A 1 443 ? 41.011 6.324 -41.637 1.00 91.44 443 ASP A C 1
ATOM 3480 O O . ASP A 1 443 ? 42.184 6.137 -41.955 1.00 91.44 443 ASP A O 1
ATOM 3484 N N . LEU A 1 444 ? 40.118 5.332 -41.622 1.00 88.31 444 LEU A N 1
ATOM 3485 C CA . LEU A 1 444 ? 40.415 3.956 -42.034 1.00 88.31 444 LEU A CA 1
ATOM 3486 C C . LEU A 1 444 ? 40.130 3.729 -43.520 1.00 88.31 444 LEU A C 1
ATOM 3488 O O . LEU A 1 444 ? 40.821 2.951 -44.172 1.00 88.31 444 LEU A O 1
ATOM 3492 N N . ARG A 1 445 ? 39.077 4.367 -44.044 1.00 85.88 445 ARG A N 1
ATOM 3493 C CA . ARG A 1 445 ? 38.646 4.256 -45.442 1.00 85.88 445 ARG A CA 1
ATOM 3494 C C . ARG A 1 445 ? 37.987 5.561 -45.889 1.00 85.88 445 ARG A C 1
ATOM 3496 O O . ARG A 1 445 ? 37.182 6.116 -45.139 1.00 85.88 445 ARG A O 1
ATOM 3503 N N . GLY A 1 446 ? 38.369 6.042 -47.072 1.00 70.75 446 GLY A N 1
ATOM 3504 C CA . GLY A 1 446 ? 37.937 7.316 -47.662 1.00 70.75 446 GLY A CA 1
ATOM 3505 C C . GLY A 1 446 ? 36.879 7.174 -48.740 1.00 70.75 446 GLY A C 1
ATOM 3506 O O . GLY A 1 446 ? 36.808 6.074 -49.332 1.00 70.75 446 GLY A O 1
#

pLDDT: mean 91.72, std 5.87, range [58.97, 98.5]